Protein 8BIY (pdb70)

Nearest PDB structures (foldseek):
  8biy-assembly3_D  TM=1.008E+00  e=3.718E-26  Geobacillus thermodenitrificans
  8biy-assembly2_B  TM=9.878E-01  e=4.796E-23  Geobacillus thermodenitrificans
  8biy-assembly1_C  TM=9.659E-01  e=7.799E-22  Geobacillus thermodenitrificans
  8bgb-assembly6_FFF  TM=9.459E-01  e=2.291E-21  Geobacillus thermodenitrificans
  8bgb-assembly2_BBB  TM=9.039E-01  e=1.817E-19  Geobacillus thermodenitrificans

Secondary structure (P-SEA, 3-state):
caaaaaaaaaaaaaaaaaacaaaaaacccccccaaaaaaaaaaaaaaccccbbbbcccccccccccccccccccccccccccccbbbbbbccccccccccbbbbbbbcccccccbbbbbbbccc/ccaaaaaaaaaaaaaaaaaacaaaaaaaacccccaaaaaaaaaaaaacccccbbbbcccccccccccccccccccccccccccccbbbbbbbcccbbbbbbbbbcccccccbbbbbbccccccccc/caaaaaaaaaaaaaaaaacaaaaaaaacccccaaaaaaaaaaaaaacccccccccccccccccccccccccccccccccccccbbbbbbbbccccccccbbbbbbbcccccccbbbbbbbcccc/cccaaaaaaaaaaaaaaaaaacaaaaaaaacccccaaaaaaaaaaaaacccccbbbbcccccccccccccccccccccccccccccbbbbbbcccbbbbbbbbbbcccccccbbbbbbbbccccccc

Sequence (501 aa):
TLKEQIGMRALNVAEETVASTSSLVREAFRRDSNPSVRLQPFAERRIRQKTGAEYVVIGNRQGIAYYAHPLTERRIGKSSMIGGDNKEVLKGKSIISEAVGSLGPAIIRGKAPIFDENGSVIGIVSVGFLLESTLKEQIGMRALNVAETVASSTSSLVREAFRDSNPSSVRLQPFAEERRIRQKTGAEYVVIGNRQGIAYAHPLTERIGKSSMIGGDNKEVLKGKSIISEAVPAIRGKAPIFDENGSVIGIVSVGFLLLEEDIQRTLKEQIGMRALNVAETVASTSSLVREAFRDSNPSVRLQPFAERIRQKTGAEYVVIGNRQGIAYYYAHPLTERIGKSMMIGGDNKEVLKGKSIISEAVVGSLGPAIRGKAPIFDENGSVIGIVSVGFLLEDGSTLKEQIGMRRALLNNVAETVASTSLVREAFRRDDSNPSSVRRLQPFAERRIRQKTGAEEYVVIGNRQGIAYAHPLTERIGKSMIGGDNKEVLKGKSSIISEAGPAIRGKAPIFDENGSVIGIIVSVGFLLLEEDIQRT

B-factor: mean 34.36, std 11.3, range [18.11, 94.59]

Structure (mmCIF, N/CA/C/O backbone):
data_8BIY
#
_entry.id   8BIY
#
_cell.length_a   60.137
_cell.length_b   120.053
_cell.length_c   152.137
_cell.angle_alpha   90.000
_cell.angle_beta   90.000
_cell.angle_gamma   90.000
#
_symmetry.space_group_name_H-M   'C 2 2 21'
#
loop_
_entity.id
_entity.type
_entity.pdbx_description
1 polymer 'Histidine kinase'
2 non-polymer '3-CYCLOHEXYL-1-PROPYLSULFONIC ACID'
3 non-polymer GLYCEROL
4 non-polymer 'SULFATE ION'
5 water water
#
loop_
_atom_site.group_PDB
_atom_site.id
_atom_site.type_symbol
_atom_site.label_atom_id
_atom_site.label_alt_id
_atom_site.label_comp_id
_atom_site.label_asym_id
_atom_site.label_entity_id
_atom_site.label_seq_id
_atom_site.pdbx_PDB_ins_code
_atom_site.Cartn_x
_atom_site.Cartn_y
_atom_site.Cartn_z
_atom_site.occupancy
_atom_site.B_iso_or_equiv
_atom_site.auth_seq_id
_atom_site.auth_comp_id
_atom_site.auth_asym_id
_atom_site.auth_atom_id
_atom_site.pdbx_PDB_model_num
ATOM 1 N N . THR A 1 3 ? -6.42237 62.32528 20.63740 1.000 72.11223 33 THR A N 1
ATOM 2 C CA . THR A 1 3 ? -7.25192 61.23038 21.13290 1.000 72.03956 33 THR A CA 1
ATOM 3 C C . THR A 1 3 ? -6.39991 60.07508 21.66454 1.000 76.47125 33 THR A C 1
ATOM 4 O O . THR A 1 3 ? -5.31807 59.79797 21.13924 1.000 73.66908 33 THR A O 1
ATOM 8 N N . LEU A 1 4 ? -6.89504 59.41188 22.71678 1.000 69.45616 34 LEU A N 1
ATOM 9 C CA . LEU A 1 4 ? -6.13713 58.32828 23.33820 1.000 68.28149 34 LEU A CA 1
ATOM 10 C C . LEU A 1 4 ? -5.93994 57.16565 22.37391 1.000 65.20268 34 LEU A C 1
ATOM 11 O O . LEU A 1 4 ? -4.87923 56.53012 22.36743 1.000 63.38300 34 LEU A O 1
ATOM 13 N N . LYS A 1 5 ? -6.94766 56.87422 21.54758 1.000 59.60073 35 LYS A N 1
ATOM 14 C CA . LYS A 1 5 ? -6.79142 55.82541 20.54570 1.000 54.11739 35 LYS A CA 1
ATOM 15 C C . LYS A 1 5 ? -5.71767 56.19169 19.53046 1.000 58.29146 35 LYS A C 1
ATOM 16 O O . LYS A 1 5 ? -4.92594 55.33484 19.12203 1.000 52.92806 35 LYS A O 1
ATOM 18 N N . GLU A 1 6 ? -5.67559 57.46003 19.10719 1.000 55.84306 36 GLU A N 1
ATOM 19 C CA . GLU A 1 6 ? -4.66391 57.87495 18.14119 1.000 57.25509 36 GLU A CA 1
ATOM 20 C C . GLU A 1 6 ? -3.26407 57.78959 18.72933 1.000 51.18708 36 GLU A C 1
ATOM 21 O O . GLU A 1 6 ? -2.30723 57.50233 18.00028 1.000 39.65456 36 GLU A O 1
ATOM 27 N N . GLN A 1 7 ? -3.12647 58.04236 20.03438 1.000 47.50474 37 GLN A N 1
ATOM 28 C CA . GLN A 1 7 ? -1.81995 57.94696 20.67641 1.000 51.93295 37 GLN A CA 1
ATOM 29 C C . GLN A 1 7 ? -1.39702 56.49463 20.85378 1.000 51.24105 37 GLN A C 1
ATOM 30 O O . GLN A 1 7 ? -0.20787 56.17463 20.73109 1.000 41.96678 37 GLN A O 1
ATOM 36 N N . ILE A 1 8 ? -2.34926 55.59849 21.13998 1.000 49.31121 38 ILE A N 1
ATOM 37 C CA . ILE A 1 8 ? -2.01174 54.17768 21.20314 1.000 46.42377 38 ILE A CA 1
ATOM 38 C C . ILE A 1 8 ? -1.55350 53.69189 19.83555 1.000 41.83845 38 ILE A C 1
ATOM 39 O O . ILE A 1 8 ? -0.65443 52.84918 19.72819 1.000 38.08457 38 ILE A O 1
ATOM 44 N N . GLY A 1 9 ? -2.17577 54.20388 18.76883 1.000 37.38546 39 GLY A N 1
ATOM 45 C CA . GLY A 1 9 ? -1.73047 53.86623 17.42706 1.000 36.23167 39 GLY A CA 1
ATOM 46 C C . GLY A 1 9 ? -0.34081 54.39203 17.12202 1.000 40.73680 39 GLY A C 1
ATOM 47 O O . GLY A 1 9 ? 0.43922 53.74397 16.41590 1.000 31.61640 39 GLY A O 1
ATOM 48 N N . MET A 1 10 ? -0.01120 55.57941 17.64075 1.000 36.60924 40 MET A N 1
ATOM 49 C CA . MET A 1 10 ? 1.34915 56.08551 17.47584 1.000 40.36359 40 MET A CA 1
ATOM 50 C C . MET A 1 10 ? 2.33632 55.26213 18.28607 1.000 33.06360 40 MET A C 1
ATOM 51 O O . MET A 1 10 ? 3.47792 55.06020 17.85753 1.000 36.54207 40 MET A O 1
ATOM 56 N N . ARG A 1 11 ? 1.91297 54.78125 19.45380 1.000 32.29586 41 ARG A N 1
ATOM 57 C CA . ARG A 1 11 ? 2.73001 53.87487 20.25564 1.000 31.69738 41 ARG A CA 1
ATOM 58 C C . ARG A 1 11 ? 3.06094 52.61271 19.46313 1.000 34.32182 41 ARG A C 1
ATOM 59 O O . ARG A 1 11 ? 4.22428 52.19995 19.35577 1.000 27.96680 41 ARG A O 1
ATOM 67 N N . ALA A 1 12 ? 2.03763 51.99925 18.87715 1.000 30.69633 42 ALA A N 1
ATOM 68 C CA . ALA A 1 12 ? 2.24345 50.81877 18.04804 1.000 30.51669 42 ALA A CA 1
ATOM 69 C C . ALA A 1 12 ? 3.17644 51.11220 16.88113 1.000 31.01691 42 ALA A C 1
ATOM 70 O O . ALA A 1 12 ? 4.09482 50.33296 16.59220 1.000 28.67281 42 ALA A O 1
ATOM 72 N N . LEU A 1 13 ? 2.93521 52.21727 16.17190 1.000 26.00641 43 LEU A N 1
ATOM 73 C CA . LEU A 1 13 ? 3.75266 52.54148 15.01453 1.000 28.80354 43 LEU A CA 1
ATOM 74 C C . LEU A 1 13 ? 5.18361 52.86713 15.42693 1.000 28.00871 43 LEU A C 1
ATOM 75 O O . LEU A 1 13 ? 6.13131 52.43854 14.75909 1.000 27.57403 43 LEU A O 1
ATOM 80 N N . ASN A 1 14 ? 5.36700 53.61276 16.52661 1.000 26.75545 44 ASN A N 1
ATOM 81 C CA . ASN A 1 14 ? 6.73141 53.91495 16.97339 1.000 26.36272 44 ASN A CA 1
ATOM 82 C C . ASN A 1 14 ? 7.51490 52.65072 17.29498 1.000 26.77461 44 ASN A C 1
ATOM 83 O O . ASN A 1 14 ? 8.71763 52.57788 17.00302 1.000 27.24655 44 ASN A O 1
ATOM 88 N N . VAL A 1 15 ? 6.87334 51.66089 17.93126 1.000 23.94770 45 VAL A N 1
ATOM 89 C CA . VAL A 1 15 ? 7.58192 50.40608 18.19472 1.000 24.53547 45 VAL A CA 1
ATOM 90 C C . VAL A 1 15 ? 7.88791 49.69591 16.88164 1.000 25.07802 45 VAL A C 1
ATOM 91 O O . VAL A 1 15 ? 8.99817 49.19905 16.66876 1.000 24.12113 45 VAL A O 1
ATOM 95 N N . ALA A 1 16 ? 6.91944 49.64451 15.96794 1.000 23.58910 46 ALA A N 1
ATOM 96 C CA . ALA A 1 16 ? 7.16012 48.96302 14.69493 1.000 20.64389 46 ALA A CA 1
ATOM 97 C C . ALA A 1 16 ? 8.29033 49.62359 13.90567 1.000 24.04026 46 ALA A C 1
ATOM 98 O O . ALA A 1 16 ? 9.13327 48.93339 13.32096 1.000 25.80223 46 ALA A O 1
ATOM 100 N N A GLU A 1 17 ? 8.31038 50.95949 13.87286 0.436 24.50742 47 GLU A N 1
ATOM 101 N N B GLU A 1 17 ? 8.30379 50.95989 13.87084 0.564 24.46570 47 GLU A N 1
ATOM 102 C CA A GLU A 1 17 ? 9.36627 51.68975 13.17851 0.436 26.28120 47 GLU A CA 1
ATOM 103 C CA B GLU A 1 17 ? 9.35570 51.71235 13.19324 0.564 26.29968 47 GLU A CA 1
ATOM 104 C C A GLU A 1 17 ? 10.72626 51.43776 13.81943 0.436 25.96083 47 GLU A C 1
ATOM 105 C C B GLU A 1 17 ? 10.72044 51.45568 13.82319 0.564 25.94980 47 GLU A C 1
ATOM 106 O O A GLU A 1 17 ? 11.73606 51.31411 13.11750 0.436 26.88472 47 GLU A O 1
ATOM 107 O O B GLU A 1 17 ? 11.72726 51.34571 13.11486 0.564 26.80501 47 GLU A O 1
ATOM 118 N N . THR A 1 18 ? 10.77787 51.37893 15.15177 1.000 25.12132 48 THR A N 1
ATOM 119 C CA . THR A 1 18 ? 12.06394 51.16535 15.81156 1.000 22.05785 48 THR A CA 1
ATOM 120 C C . THR A 1 18 ? 12.58083 49.75085 15.55561 1.000 23.74889 48 THR A C 1
ATOM 121 O O . THR A 1 18 ? 13.75936 49.55833 15.22416 1.000 25.03546 48 THR A O 1
ATOM 125 N N . VAL A 1 19 ? 11.70280 48.75217 15.66429 1.000 22.58422 49 VAL A N 1
ATOM 126 C CA . VAL A 1 19 ? 12.06231 47.37766 15.30962 1.000 20.45288 49 VAL A CA 1
ATOM 127 C C . VAL A 1 19 ? 12.53868 47.30394 13.85744 1.000 22.62261 49 VAL A C 1
ATOM 128 O O . VAL A 1 19 ? 13.55982 46.67802 13.54713 1.000 23.58590 49 VAL A O 1
ATOM 132 N N . ALA A 1 20 ? 11.80733 47.94660 12.93971 1.000 22.39356 50 ALA A N 1
ATOM 133 C CA . ALA A 1 20 ? 12.13916 47.84476 11.52139 1.000 23.07218 50 ALA A CA 1
ATOM 134 C C . ALA A 1 20 ? 13.48129 48.48981 11.19464 1.000 25.17324 50 ALA A C 1
ATOM 135 O O . ALA A 1 20 ? 14.10536 48.12877 10.19073 1.000 28.41768 50 ALA A O 1
ATOM 137 N N . SER A 1 21 ? 13.94287 49.41824 12.03442 1.000 26.02056 51 SER A N 1
ATOM 138 C CA . SER A 1 21 ? 15.20718 50.12224 11.84290 1.000 25.25644 51 SER A CA 1
ATOM 139 C C . SER A 1 21 ? 16.40141 49.41938 12.47046 1.000 27.34532 51 SER A C 1
ATOM 140 O O . SER A 1 21 ? 17.53946 49.84121 12.22708 1.000 28.83056 51 SER A O 1
ATOM 143 N N . THR A 1 22 ? 16.19230 48.37507 13.26553 1.000 26.11667 52 THR A N 1
ATOM 144 C CA . THR A 1 22 ? 17.32777 47.71777 13.90359 1.000 24.29356 52 THR A CA 1
ATOM 145 C C . THR A 1 22 ? 18.13784 46.93777 12.88504 1.000 31.44937 52 THR A C 1
ATOM 146 O O . THR A 1 22 ? 17.59469 46.35371 11.94192 1.000 28.01651 52 THR A O 1
ATOM 150 N N A SER A 1 23 ? 19.46008 46.94461 13.07946 0.477 28.16985 53 SER A N 1
ATOM 151 N N B SER A 1 23 ? 19.45897 46.93824 13.07160 0.523 28.17487 53 SER A N 1
ATOM 152 C CA A SER A 1 23 ? 20.34002 46.18330 12.20179 0.477 28.81785 53 SER A CA 1
ATOM 153 C CA B SER A 1 23 ? 20.31895 46.18231 12.17016 0.523 28.76697 53 SER A CA 1
ATOM 154 C C A SER A 1 23 ? 19.98393 44.70394 12.20984 0.477 26.16170 53 SER A C 1
ATOM 155 C C B SER A 1 23 ? 19.99394 44.69274 12.20642 0.523 26.14512 53 SER A C 1
ATOM 156 O O A SER A 1 23 ? 19.99852 44.05240 11.16053 0.477 27.42347 53 SER A O 1
ATOM 157 O O B SER A 1 23 ? 20.02766 44.02354 11.16896 0.523 27.39394 53 SER A O 1
ATOM 162 N N . LEU A 1 24 ? 19.65894 44.15540 13.38396 1.000 25.69414 54 LEU A N 1
ATOM 163 C CA . LEU A 1 24 ? 19.34104 42.73078 13.47191 1.000 25.87235 54 LEU A CA 1
ATOM 164 C C . LEU A 1 24 ? 18.18737 42.38080 12.54261 1.000 26.03119 54 LEU A C 1
ATOM 165 O O . LEU A 1 24 ? 18.23123 41.38643 11.81438 1.000 25.06636 54 LEU A O 1
ATOM 170 N N . VAL A 1 25 ? 17.12919 43.18777 12.56587 1.000 26.00627 55 VAL A N 1
ATOM 171 C CA . VAL A 1 25 ? 15.94949 42.83396 11.77911 1.000 23.23496 55 VAL A CA 1
ATOM 172 C C . VAL A 1 25 ? 16.23145 42.94369 10.28776 1.000 25.31149 55 VAL A C 1
ATOM 173 O O . VAL A 1 25 ? 15.84997 42.06738 9.50606 1.000 27.16955 55 VAL A O 1
ATOM 177 N N . ARG A 1 26 ? 16.94415 43.98847 9.86909 1.000 23.48935 56 ARG A N 1
ATOM 178 C CA . ARG A 1 26 ? 17.29393 44.12068 8.45962 1.000 24.47615 56 ARG A CA 1
ATOM 179 C C . ARG A 1 26 ? 18.22340 42.99674 7.99828 1.000 26.50861 56 ARG A C 1
ATOM 180 O O . ARG A 1 26 ? 18.04966 42.44925 6.90348 1.000 33.85614 56 ARG A O 1
ATOM 188 N N . GLU A 1 27 ? 19.19850 42.62720 8.83073 1.000 26.18798 57 GLU A N 1
ATOM 189 C CA . GLU A 1 27 ? 20.16007 41.57741 8.47740 1.000 28.88966 57 GLU A CA 1
ATOM 190 C C . GLU A 1 27 ? 19.50669 40.20261 8.42102 1.000 30.96749 57 GLU A C 1
ATOM 191 O O . GLU A 1 27 ? 19.87472 39.36894 7.59031 1.000 28.72525 57 GLU A O 1
ATOM 197 N N . ALA A 1 28 ? 18.57667 39.92412 9.33935 1.000 26.98118 58 ALA A N 1
ATOM 198 C CA . ALA A 1 28 ? 18.02087 38.57704 9.44898 1.000 27.43241 58 ALA A CA 1
ATOM 199 C C . ALA A 1 28 ? 17.32656 38.12904 8.17288 1.000 28.94244 58 ALA A C 1
ATOM 200 O O . ALA A 1 28 ? 17.21604 36.92716 7.90230 1.000 27.82359 58 ALA A O 1
ATOM 202 N N . PHE A 1 29 ? 16.83492 39.06621 7.37032 1.000 29.50596 59 PHE A N 1
ATOM 203 C CA . PHE A 1 29 ? 16.14621 38.66505 6.15926 1.000 28.50431 59 PHE A CA 1
ATOM 204 C C . PHE A 1 29 ? 17.06822 38.00339 5.14077 1.000 30.04966 59 PHE A C 1
ATOM 205 O O . PHE A 1 29 ? 16.57969 37.37102 4.19695 1.000 31.44269 59 PHE A O 1
ATOM 213 N N A ARG A 1 30 ? 18.38223 38.11470 5.32337 0.511 30.22532 60 ARG A N 1
ATOM 214 N N B ARG A 1 30 ? 18.38151 38.11607 5.31925 0.489 30.23152 60 ARG A N 1
ATOM 215 C CA A ARG A 1 30 ? 19.35064 37.45245 4.46453 0.511 31.99315 60 ARG A CA 1
ATOM 216 C CA B ARG A 1 30 ? 19.34753 37.44822 4.46217 0.489 31.99277 60 ARG A CA 1
ATOM 217 C C A ARG A 1 30 ? 19.64424 36.02890 4.92070 0.511 29.40592 60 ARG A C 1
ATOM 218 C C B ARG A 1 30 ? 19.64694 36.02818 4.92306 0.489 29.40389 60 ARG A C 1
ATOM 219 O O A ARG A 1 30 ? 20.25991 35.26191 4.16993 0.511 31.26965 60 ARG A O 1
ATOM 220 O O B ARG A 1 30 ? 20.27062 35.26229 4.17772 0.489 31.26496 60 ARG A O 1
ATOM 235 N N . ASP A 1 31 ? 19.20152 35.66217 6.11987 1.000 27.84028 61 ASP A N 1
ATOM 236 C CA . ASP A 1 31 ? 19.48596 34.34999 6.67583 1.000 28.51964 61 ASP A CA 1
ATOM 237 C C . ASP A 1 31 ? 18.68033 33.26525 5.97279 1.000 28.93429 61 ASP A C 1
ATOM 238 O O . ASP A 1 31 ? 17.59609 33.51052 5.42292 1.000 32.28053 61 ASP A O 1
ATOM 243 N N . SER A 1 32 ? 19.21921 32.04178 6.02143 1.000 30.63099 62 SER A N 1
ATOM 244 C CA . SER A 1 32 ? 18.48830 30.87198 5.54046 1.000 32.22915 62 SER A CA 1
ATOM 245 C C . SER A 1 32 ? 17.17213 30.70221 6.27942 1.000 34.31829 62 SER A C 1
ATOM 246 O O . SER A 1 32 ? 16.13799 30.42041 5.66402 1.000 30.88198 62 SER A O 1
ATOM 249 N N . ASN A 1 33 ? 17.19154 30.85606 7.60390 1.000 29.47510 63 ASN A N 1
ATOM 250 C CA . ASN A 1 33 ? 15.96556 30.84987 8.40218 1.000 27.54011 63 ASN A CA 1
ATOM 251 C C . ASN A 1 33 ? 15.91049 32.12374 9.23133 1.000 26.53795 63 ASN A C 1
ATOM 252 O O . ASN A 1 33 ? 16.40546 32.16578 10.36689 1.000 25.25029 63 ASN A O 1
ATOM 257 N N . PRO A 1 34 ? 15.30505 33.18078 8.69828 1.000 25.70106 64 PRO A N 1
ATOM 258 C CA . PRO A 1 34 ? 15.22181 34.44152 9.45611 1.000 23.36454 64 PRO A CA 1
ATOM 259 C C . PRO A 1 3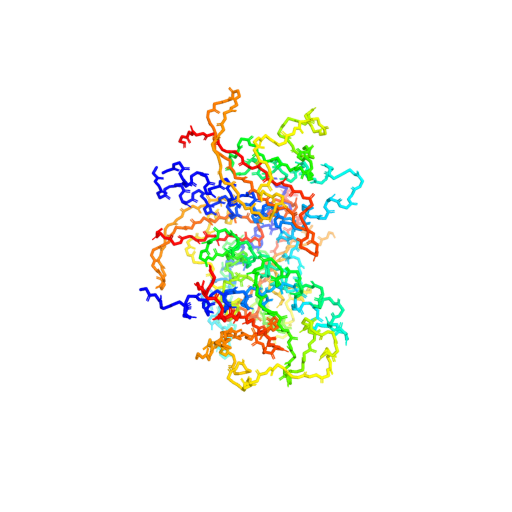4 ? 14.56979 34.33251 10.81729 1.000 23.13341 64 PRO A C 1
ATOM 260 O O . PRO A 1 34 ? 14.89675 35.14007 11.68350 1.000 24.78400 64 PRO A O 1
ATOM 264 N N . SER A 1 35 ? 13.66878 33.36839 11.03951 1.000 24.28764 65 SER A N 1
ATOM 265 C CA . SER A 1 35 ? 13.00863 33.27399 12.34046 1.000 22.48250 65 SER A CA 1
ATOM 266 C C . SER A 1 35 ? 13.97862 33.05637 13.48685 1.000 23.50366 65 SER A C 1
ATOM 267 O O . SER A 1 35 ? 13.69202 33.46480 14.61495 1.000 25.81333 65 SER A O 1
ATOM 270 N N . VAL A 1 36 ? 15.09784 32.37243 13.23842 1.000 24.60644 66 VAL A N 1
ATOM 271 C CA . VAL A 1 36 ? 16.01545 32.04533 14.33212 1.000 23.03318 66 VAL A CA 1
ATOM 272 C C . VAL A 1 36 ? 16.45698 33.31342 15.06018 1.000 23.68716 66 VAL A C 1
ATOM 273 O O . VAL A 1 36 ? 16.48767 33.36433 16.29736 1.000 27.37834 66 VAL A O 1
ATOM 277 N N . ARG A 1 37 ? 16.80289 34.36053 14.30471 1.000 24.11097 67 ARG A N 1
ATOM 278 C CA . ARG A 1 37 ? 17.14760 35.64097 14.91019 1.000 24.96678 67 ARG A CA 1
ATOM 279 C C . ARG A 1 37 ? 15.94437 36.54626 15.15392 1.000 23.76535 67 ARG A C 1
ATOM 280 O O . ARG A 1 37 ? 15.93096 37.28728 16.14312 1.000 26.54008 67 ARG A O 1
ATOM 288 N N . LEU A 1 38 ? 14.92626 36.49968 14.29413 1.000 24.51914 68 LEU A N 1
ATOM 289 C CA . LEU A 1 38 ? 13.81491 37.44158 14.43676 1.000 21.89162 68 LEU A CA 1
ATOM 290 C C . LEU A 1 38 ? 12.91130 37.10618 15.62015 1.000 24.27943 68 LEU A C 1
ATOM 291 O O . LEU A 1 38 ? 12.43452 38.01386 16.31119 1.000 23.58791 68 LEU A O 1
ATOM 296 N N . GLN A 1 39 ? 12.61491 35.82657 15.84187 1.000 21.76519 69 GLN A N 1
ATOM 297 C CA . GLN A 1 39 ? 11.62182 35.48576 16.85604 1.000 23.14491 69 GLN A CA 1
ATOM 298 C C . GLN A 1 39 ? 12.06188 35.89938 18.25742 1.000 22.11748 69 GLN A C 1
ATOM 299 O O . GLN A 1 39 ? 11.26863 36.54621 18.95782 1.000 23.62012 69 GLN A O 1
ATOM 305 N N . PRO A 1 40 ? 13.28497 35.61490 18.71952 1.000 20.61473 70 PRO A N 1
ATOM 306 C CA . PRO A 1 40 ? 13.64647 36.05287 20.08204 1.000 23.97029 70 PRO A CA 1
ATOM 307 C C . PRO A 1 40 ? 13.63205 37.56382 20.23826 1.000 21.45970 70 PRO A C 1
ATOM 308 O O . PRO A 1 40 ? 13.27202 38.06315 21.30738 1.000 23.84064 70 PRO A O 1
ATOM 312 N N . PHE A 1 41 ? 14.05434 38.30765 19.20652 1.000 20.91078 71 PHE A N 1
ATOM 313 C CA . PHE A 1 41 ? 14.03625 39.76324 19.30046 1.000 24.11880 71 PHE A CA 1
ATOM 314 C C . PHE A 1 41 ? 12.61034 40.28079 19.35409 1.000 24.22102 71 PHE A C 1
ATOM 315 O O . PHE A 1 41 ? 12.26019 41.07906 20.22880 1.000 23.11575 71 PHE A O 1
ATOM 323 N N . ALA A 1 42 ? 11.77160 39.82247 18.43112 1.000 23.25539 72 ALA A N 1
ATOM 324 C CA . ALA A 1 42 ? 10.38086 40.23931 18.46335 1.000 20.58633 72 ALA A CA 1
ATOM 325 C C . ALA A 1 42 ? 9.74383 39.92915 19.80896 1.000 20.07567 72 ALA A C 1
ATOM 326 O O . ALA A 1 42 ? 9.00202 40.75459 20.34871 1.000 21.67996 72 ALA A O 1
ATOM 328 N N . GLU A 1 43 ? 10.01235 38.74126 20.36222 1.000 21.24045 73 GLU A N 1
ATOM 329 C CA . GLU A 1 43 ? 9.38114 38.39335 21.63460 1.000 24.73478 73 GLU A CA 1
ATOM 330 C C . GLU A 1 43 ? 9.88060 39.28844 22.75203 1.000 23.42622 73 GLU A C 1
ATOM 331 O O . GLU A 1 43 ? 9.10272 39.72177 23.60285 1.000 24.20466 73 GLU A O 1
ATOM 337 N N A ARG A 1 44 ? 11.18063 39.58820 22.77077 0.633 21.20387 74 ARG A N 1
ATOM 338 N N B ARG A 1 44 ? 11.18412 39.57972 22.75612 0.367 21.30509 74 ARG A N 1
ATOM 339 C CA A ARG A 1 44 ? 11.69009 40.45744 23.82244 0.633 24.48594 74 ARG A CA 1
ATOM 340 C CA B ARG A 1 44 ? 11.75289 40.46029 23.76890 0.367 24.54235 74 ARG A CA 1
ATOM 341 C C A ARG A 1 44 ? 11.05042 41.83597 23.75388 0.633 23.36609 74 ARG A C 1
ATOM 342 C C B ARG A 1 44 ? 11.08071 41.82559 23.74243 0.367 23.36670 74 ARG A C 1
ATOM 343 O O A ARG A 1 44 ? 10.64892 42.39433 24.78904 0.633 25.27381 74 ARG A O 1
ATOM 344 O O B ARG A 1 44 ? 10.69164 42.36380 24.78982 0.367 25.28185 74 ARG A O 1
ATOM 359 N N . ILE A 1 45 ? 10.91524 42.39140 22.54270 1.000 22.21691 75 ILE A N 1
ATOM 360 C CA . ILE A 1 45 ? 10.28502 43.69508 22.40303 1.000 20.56864 75 ILE A CA 1
ATOM 361 C C . ILE A 1 45 ? 8.81345 43.62362 22.78756 1.000 21.34214 75 ILE A C 1
ATOM 362 O O . ILE A 1 45 ? 8.28276 44.53705 23.42946 1.000 23.89617 75 ILE A O 1
ATOM 367 N N . ARG A 1 46 ? 8.12333 42.56111 22.36659 1.000 22.77311 76 ARG A N 1
ATOM 368 C CA . ARG A 1 46 ? 6.72516 42.39669 22.75463 1.000 21.90984 76 ARG A CA 1
ATOM 369 C C . ARG A 1 46 ? 6.57450 42.40330 24.26958 1.000 25.08978 76 ARG A C 1
ATOM 370 O O . ARG A 1 46 ? 5.71243 43.10351 24.80935 1.000 25.68507 76 ARG A O 1
ATOM 378 N N . GLN A 1 47 ? 7.40696 41.62451 24.96713 1.000 23.95681 77 GLN A N 1
ATOM 379 C CA . GLN A 1 47 ? 7.33874 41.56697 26.42582 1.000 24.35209 77 GLN A CA 1
ATOM 380 C C . GLN A 1 47 ? 7.62025 42.92905 27.04117 1.000 27.71830 77 GLN A C 1
ATOM 381 O O . GLN A 1 47 ? 6.87924 43.38952 27.92043 1.000 31.60522 77 GLN A O 1
ATOM 387 N N . LYS A 1 48 ? 8.69611 43.59001 26.60016 1.000 28.39076 78 LYS A N 1
ATOM 388 C CA . LYS A 1 48 ? 9.09914 44.83327 27.24971 1.000 31.00677 78 LYS A CA 1
ATOM 389 C C . LYS A 1 48 ? 8.08995 45.95205 27.03099 1.000 31.83086 78 LYS A C 1
ATOM 390 O O . LYS A 1 48 ? 7.90496 46.79174 27.92208 1.000 32.82173 78 LYS A O 1
ATOM 396 N N . THR A 1 49 ? 7.42218 45.98512 25.87410 1.000 25.98914 79 THR A N 1
ATOM 397 C CA . THR A 1 49 ? 6.54459 47.10074 25.54431 1.000 23.55874 79 THR A CA 1
ATOM 398 C C . THR A 1 49 ? 5.09446 46.88309 25.96249 1.000 24.84849 79 THR A C 1
ATOM 399 O O . THR A 1 49 ? 4.32458 47.83850 25.92336 1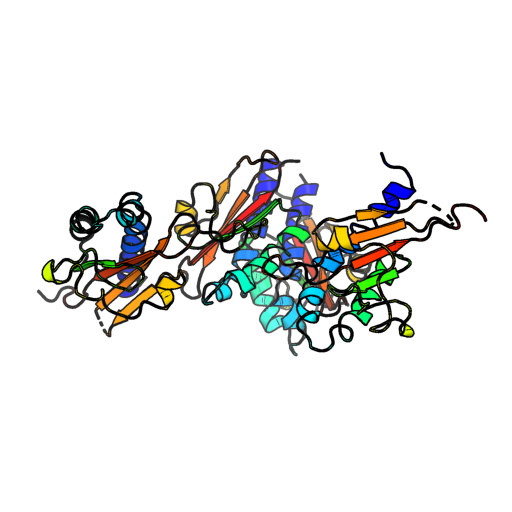.000 26.57206 79 THR A O 1
ATOM 403 N N . GLY A 1 50 ? 4.71160 45.65910 26.31970 1.000 24.60583 80 GLY A N 1
ATOM 404 C CA . GLY A 1 50 ? 3.32016 45.37780 26.63454 1.000 24.39521 80 GLY A CA 1
ATOM 405 C C . GLY A 1 50 ? 2.44843 45.10025 25.43444 1.000 27.03438 80 GLY A C 1
ATOM 406 O O . GLY A 1 50 ? 1.21951 45.05020 25.57240 1.000 28.00985 80 GLY A O 1
ATOM 407 N N . ALA A 1 51 ? 3.03423 44.96106 24.25712 1.000 23.09441 81 ALA A N 1
ATOM 408 C CA . ALA A 1 51 ? 2.23976 44.70649 23.05205 1.000 23.74802 81 ALA A CA 1
ATOM 409 C C . ALA A 1 51 ? 1.58964 43.32425 23.09669 1.000 24.33226 81 ALA A C 1
ATOM 410 O O . ALA A 1 51 ? 2.10288 42.38563 23.71328 1.000 24.64735 81 ALA A O 1
ATOM 412 N N . GLU A 1 52 ? 0.43613 43.20270 22.41541 1.000 25.21726 82 GLU A N 1
ATOM 413 C CA . GLU A 1 52 ? -0.12608 41.87700 22.17400 1.000 25.63658 82 GLU A CA 1
ATOM 414 C C . GLU A 1 52 ? 0.74890 41.07154 21.21946 1.000 21.20707 82 GLU A C 1
ATOM 415 O O . GLU A 1 52 ? 0.92856 39.85697 21.39956 1.000 23.96682 82 GLU A O 1
ATOM 421 N N . TYR A 1 53 ? 1.31703 41.72645 20.20669 1.000 21.67342 83 TYR A N 1
ATOM 422 C CA . TYR A 1 53 ? 2.09791 41.02107 19.20663 1.000 25.09846 83 TYR A CA 1
ATOM 423 C C . TYR A 1 53 ? 3.07570 41.98230 18.54361 1.000 22.24063 83 TYR A C 1
ATOM 424 O O . TYR A 1 53 ? 2.75745 43.15855 18.33623 1.000 23.18439 83 TYR A O 1
ATOM 433 N N . VAL A 1 54 ? 4.25683 41.45717 18.22105 1.000 22.20733 84 VAL A N 1
ATOM 434 C CA . VAL A 1 54 ? 5.23312 42.07901 17.31924 1.000 21.76484 84 VAL A CA 1
ATOM 435 C C . VAL A 1 54 ? 5.45836 41.06636 16.21002 1.000 23.59644 84 VAL A C 1
ATOM 436 O O . VAL A 1 54 ? 6.22053 40.10954 16.38450 1.000 26.35710 84 VAL A O 1
ATOM 440 N N . VAL A 1 55 ? 4.75808 41.22261 15.08253 1.000 20.85367 85 VAL A N 1
ATOM 441 C CA . VAL A 1 55 ? 4.84973 40.26770 13.99031 1.000 20.33143 85 VAL A CA 1
ATOM 442 C C . VAL A 1 55 ? 5.77947 40.84248 12.93826 1.000 20.86341 85 VAL A C 1
ATOM 443 O O . VAL A 1 55 ? 5.69145 42.02618 12.58153 1.000 22.37963 85 VAL A O 1
ATOM 447 N N . ILE A 1 56 ? 6.70712 40.02178 12.47999 1.000 21.79463 86 ILE A N 1
ATOM 448 C CA . ILE A 1 56 ? 7.64438 40.42365 11.44032 1.000 20.35725 86 ILE A CA 1
ATOM 449 C C . ILE A 1 56 ? 7.47838 39.45543 10.29192 1.000 22.40989 86 ILE A C 1
ATOM 450 O O . ILE A 1 56 ? 7.54893 38.24214 10.49608 1.000 23.86506 86 ILE A O 1
ATOM 455 N N . GLY A 1 57 ? 7.24136 39.99390 9.08014 1.000 23.79076 87 GLY A N 1
ATOM 456 C CA . GLY A 1 57 ? 6.89987 39.16686 7.94120 1.000 23.96688 87 GLY A CA 1
ATOM 457 C C . GLY A 1 57 ? 7.65972 39.57075 6.69166 1.000 23.05325 87 GLY A C 1
ATOM 458 O O . GLY A 1 57 ? 8.26516 40.63170 6.62523 1.000 22.62098 87 GLY A O 1
ATOM 459 N N . ASN A 1 58 ? 7.59775 38.69527 5.69421 1.000 22.65748 88 ASN A N 1
ATOM 460 C CA . ASN A 1 58 ? 8.26087 38.95213 4.42477 1.000 23.13692 88 ASN A CA 1
ATOM 461 C C . ASN A 1 58 ? 7.35478 39.76801 3.50280 1.000 20.69796 88 ASN A C 1
ATOM 462 O O . ASN A 1 58 ? 6.28777 40.23869 3.90006 1.000 23.09609 88 ASN A O 1
ATOM 467 N N . ARG A 1 59 ? 7.80198 39.96532 2.25221 1.000 24.37444 89 ARG A N 1
ATOM 468 C CA . ARG A 1 59 ? 7.06117 40.80400 1.31445 1.000 22.61292 89 ARG A CA 1
ATOM 469 C C . ARG A 1 59 ? 5.69209 40.23304 0.99859 1.000 25.49065 89 ARG A C 1
ATOM 470 O O . ARG A 1 59 ? 4.76856 40.99083 0.68003 1.000 28.10272 89 ARG A O 1
ATOM 478 N N . GLN A 1 60 ? 5.54707 38.91117 1.05421 1.000 25.68394 90 GLN A N 1
ATOM 479 C CA . GLN A 1 60 ? 4.25168 38.27984 0.84993 1.000 26.81098 90 GLN A CA 1
ATOM 480 C C . GLN A 1 60 ? 3.44406 38.21994 2.14089 1.000 26.34123 90 GLN A C 1
ATOM 481 O O . GLN A 1 60 ? 2.30038 37.75340 2.12762 1.000 30.95081 90 GLN A O 1
ATOM 487 N N . GLY A 1 61 ? 3.99376 38.72870 3.24213 1.000 25.82204 91 GLY A N 1
ATOM 488 C CA . GLY A 1 61 ? 3.27201 38.78604 4.48730 1.000 25.68813 91 GLY A CA 1
ATOM 489 C C . GLY A 1 61 ? 3.39877 37.55388 5.36252 1.000 27.12634 91 GLY A C 1
ATOM 490 O O . GLY A 1 61 ? 2.75025 37.50329 6.41302 1.000 30.23722 91 GLY A O 1
ATOM 491 N N . ILE A 1 62 ? 4.18244 36.55553 4.95402 1.000 26.13331 92 ILE A N 1
ATOM 492 C CA . ILE A 1 62 ? 4.36886 35.36422 5.77520 1.000 26.27997 92 ILE A CA 1
ATOM 493 C C . ILE A 1 62 ? 5.06532 35.77787 7.06359 1.000 27.17938 92 ILE A C 1
ATOM 494 O O . ILE A 1 62 ? 6.11417 36.42882 7.02914 1.000 23.90740 92 ILE A O 1
ATOM 499 N N . ALA A 1 63 ? 4.52719 35.35848 8.20198 1.000 23.61079 93 ALA A N 1
ATOM 500 C CA . ALA A 1 63 ? 5.12646 35.71789 9.48735 1.000 20.76863 93 ALA A CA 1
ATOM 501 C C . ALA A 1 63 ? 6.40770 34.92923 9.75690 1.000 24.56297 93 ALA A C 1
ATOM 502 O O . ALA A 1 63 ? 6.39154 33.69557 9.75449 1.000 24.62862 93 ALA A O 1
ATOM 504 N N A TYR A 1 64 ? 7.50545 35.64406 10.00089 0.512 21.63121 94 TYR A N 1
ATOM 505 N N B TYR A 1 64 ? 7.52707 35.64520 9.95406 0.488 21.64553 94 TYR A N 1
ATOM 506 C CA A TYR A 1 64 ? 8.74987 35.05118 10.46117 0.512 22.48492 94 TYR A CA 1
ATOM 507 C CA B TYR A 1 64 ? 8.76529 35.06580 10.47232 0.488 22.49963 94 TYR A CA 1
ATOM 508 C C A TYR A 1 64 ? 8.91371 35.15319 11.97498 0.512 21.21002 94 TYR A C 1
ATOM 509 C C B TYR A 1 64 ? 8.80862 35.05198 11.99304 0.488 21.43074 94 TYR A C 1
ATOM 510 O O A TYR A 1 64 ? 9.76809 34.46581 12.53708 0.512 22.01472 94 TYR A O 1
ATOM 511 O O B TYR A 1 64 ? 9.51337 34.22184 12.57863 0.488 22.57098 94 TYR A O 1
ATOM 528 N N . ALA A 1 65 ? 8.10889 35.98321 12.63279 1.000 20.86270 95 ALA A N 1
ATOM 529 C CA . ALA A 1 65 ? 8.08074 36.09121 14.08747 1.000 21.24442 95 ALA A CA 1
ATOM 530 C C . ALA A 1 65 ? 6.63617 36.36883 14.46232 1.000 20.52349 95 ALA A C 1
ATOM 531 O O . ALA A 1 65 ? 5.94186 37.09238 13.74209 1.000 22.68858 95 ALA A O 1
ATOM 533 N N . HIS A 1 66 ? 6.18485 35.77126 15.56845 1.000 20.66976 96 HIS A N 1
ATOM 534 C CA . HIS A 1 66 ? 4.78149 35.76003 15.96321 1.000 19.89426 96 HIS A CA 1
ATOM 535 C C . HIS A 1 66 ? 4.73837 35.36610 17.43155 1.000 19.29855 96 HIS A C 1
ATOM 536 O O . HIS A 1 66 ? 5.55827 34.55411 17.85354 1.000 22.10577 96 HIS A O 1
ATOM 543 N N . PRO A 1 67 ? 3.79010 35.88036 18.21918 1.000 21.81363 97 PRO A N 1
ATOM 544 C CA . PRO A 1 67 ? 3.77627 35.50831 19.64175 1.000 22.78897 97 PRO A CA 1
ATOM 545 C C . PRO A 1 67 ? 3.46174 34.04267 19.88576 1.000 25.22320 97 PRO A C 1
ATOM 546 O O . PRO A 1 67 ? 3.78521 33.53058 20.97042 1.000 25.12733 97 PRO A O 1
ATOM 550 N N . LEU A 1 68 ? 2.85190 33.34043 18.92118 1.000 22.19820 98 LEU A N 1
ATOM 551 C CA . LEU A 1 68 ? 2.64559 31.90161 19.01547 1.000 24.00990 98 LEU A CA 1
ATOM 552 C C . LEU A 1 68 ? 3.62947 31.27608 18.04450 1.000 28.50633 98 LEU A C 1
ATOM 553 O O . LEU A 1 68 ? 3.49037 31.45573 16.83393 1.000 26.60776 98 LEU A O 1
ATOM 558 N N . THR A 1 69 ? 4.62782 30.55643 18.55981 1.000 26.32648 99 THR A N 1
ATOM 559 C CA . THR A 1 69 ? 5.68340 30.08807 17.66060 1.000 28.42472 99 THR A CA 1
ATOM 560 C C . THR A 1 69 ? 5.15046 29.08618 16.63757 1.000 29.59939 99 THR A C 1
ATOM 561 O O . THR A 1 69 ? 5.66271 29.01112 15.51252 1.000 31.33334 99 THR A O 1
ATOM 565 N N . GLU A 1 70 ? 4.10018 28.34028 16.98179 1.000 29.28004 100 GLU A N 1
ATOM 566 C CA . GLU A 1 70 ? 3.48584 27.43784 16.01720 1.000 31.06193 100 GLU A CA 1
ATOM 567 C C . GLU A 1 70 ? 2.80908 28.15632 14.85048 1.000 33.54348 100 GLU A C 1
ATOM 568 O O . GLU A 1 70 ? 2.40839 27.48900 13.89357 1.000 33.88674 100 GLU A O 1
ATOM 574 N N A ARG A 1 71 ? 2.65861 29.48020 14.91003 0.509 27.81158 101 ARG A N 1
ATOM 575 N N B ARG A 1 71 ? 2.64617 29.47840 14.90976 0.491 27.82330 101 ARG A N 1
ATOM 576 C CA A ARG A 1 71 ? 2.05868 30.24410 13.82174 0.509 27.24049 101 ARG A CA 1
ATOM 577 C CA B ARG A 1 71 ? 2.04737 30.21966 13.80553 0.491 27.24894 101 ARG A CA 1
ATOM 578 C C A ARG A 1 71 ? 3.10053 30.78424 12.85359 0.509 30.06950 101 ARG A C 1
ATOM 579 C C B ARG A 1 71 ? 3.09619 30.79763 12.86079 0.491 30.07480 101 ARG A C 1
ATOM 580 O O A ARG A 1 71 ? 2.73590 31.32470 11.80260 0.509 29.32037 101 ARG A O 1
ATOM 581 O O B ARG A 1 71 ? 2.73259 31.37105 11.82723 0.491 29.28545 101 ARG A O 1
ATOM 596 N N . ILE A 1 72 ? 4.38173 30.68763 13.19636 1.000 28.89791 102 ILE A N 1
ATOM 597 C CA . ILE A 1 72 ? 5.41819 31.13379 12.27231 1.000 27.64612 102 ILE A CA 1
ATOM 598 C C . ILE A 1 72 ? 5.28222 30.33334 10.98262 1.000 37.30219 102 ILE A C 1
ATOM 599 O O . ILE A 1 72 ? 5.09986 29.11165 11.01166 1.000 31.26442 102 ILE A O 1
ATOM 604 N N . GLY A 1 73 ? 5.25698 31.02947 9.84867 1.000 34.26509 103 GLY A N 1
ATOM 605 C CA . GLY A 1 73 ? 5.10199 30.39040 8.54116 1.000 35.99921 103 GLY A CA 1
ATOM 606 C C . GLY A 1 73 ? 3.67222 30.13334 8.10413 1.000 37.06432 103 GLY A C 1
ATOM 607 O O . GLY A 1 73 ? 3.34802 30.22563 6.91604 1.000 36.50876 103 GLY A O 1
ATOM 608 N N . LYS A 1 74 ? 2.80876 29.79509 9.04829 1.000 32.09101 104 LYS A N 1
ATOM 609 C CA . LYS A 1 74 ? 1.41108 29.55959 8.73104 1.000 33.45087 104 LYS A CA 1
ATOM 610 C C . LYS A 1 74 ? 0.62681 30.85319 8.69397 1.000 36.65166 104 LYS A C 1
ATOM 611 O O . LYS A 1 74 ? -0.27046 31.01977 7.86099 1.000 39.85197 104 LYS A O 1
ATOM 617 N N A SER A 1 75 ? 0.93039 31.78152 9.58017 0.505 27.66857 105 SER A N 1
ATOM 618 N N B SER A 1 75 ? 0.94360 31.77378 9.60350 0.495 27.65576 105 SER A N 1
ATOM 619 C CA A SER A 1 75 ? 0.11271 32.96998 9.64251 0.505 23.81400 105 SER A CA 1
ATOM 620 C CA B SER A 1 75 ? 0.22087 33.02765 9.72738 0.495 23.67107 105 SER A CA 1
ATOM 621 C C A SER A 1 75 ? 0.67583 34.07120 8.76023 0.505 25.04098 105 SER A C 1
ATOM 622 C C B SER A 1 75 ? 0.69741 34.03832 8.69089 0.495 24.99356 105 SER A C 1
ATOM 623 O O A SER A 1 75 ? 1.88655 34.17926 8.54565 0.505 27.92869 105 SER A O 1
ATOM 624 O O B SER A 1 75 ? 1.87789 34.08195 8.33342 0.495 27.57512 105 SER A O 1
ATOM 629 N N . MET A 1 76 ? -0.23720 34.86097 8.21810 1.000 27.92248 106 MET A N 1
ATOM 630 C CA . MET A 1 76 ? 0.07757 36.00461 7.38334 1.000 29.49362 106 MET A CA 1
ATOM 631 C C . MET A 1 76 ? -0.21834 37.26521 8.17586 1.000 27.86983 106 MET A C 1
ATOM 632 O O . MET A 1 76 ? -1.08869 37.27213 9.05351 1.000 28.02075 106 MET A O 1
ATOM 637 N N . ILE A 1 77 ? 0.52941 38.32982 7.89129 1.000 24.85995 107 ILE A N 1
ATOM 638 C CA . ILE A 1 77 ? 0.21740 39.61022 8.52214 1.000 26.01854 107 ILE A CA 1
ATOM 639 C C . ILE A 1 77 ? -1.15326 40.07621 8.05842 1.000 27.94173 107 ILE A C 1
ATOM 640 O O . ILE A 1 77 ? -1.38222 40.31865 6.86403 1.000 27.80672 107 ILE A O 1
ATOM 645 N N . GLY A 1 78 ? -2.07345 40.20561 9.00869 1.000 27.96199 108 GLY A N 1
ATOM 646 C CA . GLY A 1 78 ? -3.44230 40.54779 8.67005 1.000 29.72693 108 GLY A CA 1
ATOM 647 C C . GLY A 1 78 ? -3.59952 42.01150 8.31339 1.000 33.64257 108 GLY A C 1
ATOM 648 O O . GLY A 1 78 ? -2.81351 42.86842 8.71615 1.000 31.8694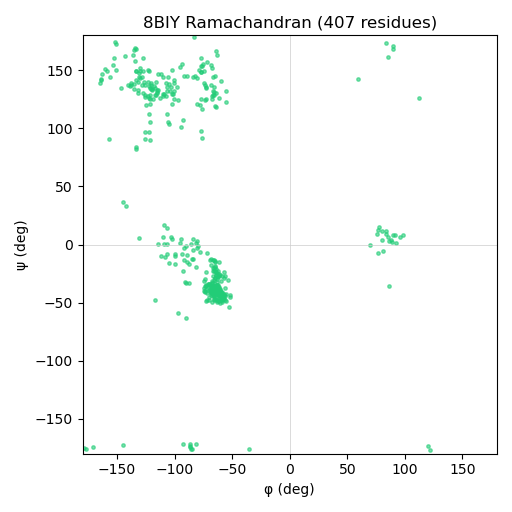6 108 GLY A O 1
ATOM 649 N N . GLY A 1 79 ? -4.63432 42.28974 7.52607 1.000 31.45541 109 GLY A N 1
ATOM 650 C CA . GLY A 1 79 ? -4.91195 43.63215 7.05714 1.000 34.12554 109 GLY A CA 1
ATOM 651 C C . GLY A 1 79 ? -4.12882 43.98216 5.80355 1.000 34.71330 109 GLY A C 1
ATOM 652 O O . GLY A 1 79 ? -3.12387 43.35759 5.45542 1.000 36.38316 109 GLY A O 1
ATOM 653 N N . ASP A 1 80 ? -4.60750 45.01898 5.11620 1.000 32.45625 110 ASP A N 1
ATOM 654 C CA . ASP A 1 80 ? -3.96629 45.49640 3.89323 1.000 34.20043 110 ASP A CA 1
ATOM 655 C C . ASP A 1 80 ? -2.49055 45.82572 4.11851 1.000 30.72966 110 ASP A C 1
ATOM 656 O O . ASP A 1 80 ? -2.14886 46.65937 4.96519 1.000 36.27471 110 ASP A O 1
ATOM 661 N N . ASN A 1 81 ? -1.61793 45.17629 3.34912 1.000 29.95220 111 ASN A N 1
ATOM 662 C CA . ASN A 1 81 ? -0.18276 45.46504 3.36819 1.000 29.75838 111 ASN A CA 1
ATOM 663 C C . ASN A 1 81 ? 0.31204 46.21287 2.13911 1.000 30.51259 111 ASN A C 1
ATOM 664 O O . ASN A 1 81 ? 1.51138 46.47973 2.04440 1.000 29.41432 111 ASN A O 1
ATOM 669 N N . LYS A 1 82 ? -0.56851 46.53606 1.18528 1.000 32.37034 112 LYS A N 1
ATOM 670 C CA . LYS A 1 82 ? -0.10962 47.10841 -0.07669 1.000 35.80410 112 LYS A CA 1
ATOM 671 C C . LYS A 1 82 ? 0.59682 48.44780 0.12189 1.000 28.70344 112 LYS A C 1
ATOM 672 O O . LYS A 1 82 ? 1.57046 48.74749 -0.57953 1.000 35.22128 112 LYS A O 1
ATOM 678 N N . GLU A 1 83 ? 0.12833 49.26631 1.06696 1.000 33.46808 113 GLU A N 1
ATOM 679 C CA . GLU A 1 83 ? 0.78490 50.55185 1.29074 1.000 39.08384 113 GLU A CA 1
ATOM 680 C C . GLU A 1 83 ? 2.14777 50.37710 1.94654 1.000 34.20162 113 GLU A C 1
ATOM 681 O O . GLU A 1 83 ? 3.07419 51.14424 1.66221 1.000 30.72411 113 GLU A O 1
ATOM 687 N N . VAL A 1 84 ? 2.29977 49.37340 2.81190 1.000 32.16462 114 VAL A N 1
ATOM 688 C CA . VAL A 1 84 ? 3.60155 49.16323 3.43519 1.000 33.15786 114 VAL A CA 1
ATOM 689 C C . VAL A 1 84 ? 4.63141 48.75140 2.39028 1.000 31.95504 114 VAL A C 1
ATOM 690 O O . VAL A 1 84 ? 5.78828 49.18639 2.43357 1.000 30.77930 114 VAL A O 1
ATOM 694 N N . LEU A 1 85 ? 4.22921 47.93889 1.40723 1.000 28.09830 115 LEU A N 1
ATOM 695 C CA . LEU A 1 85 ? 5.17253 47.53341 0.37245 1.000 33.14593 115 LEU A CA 1
ATOM 696 C C . LEU A 1 85 ? 5.55957 48.70060 -0.52722 1.000 30.53406 115 LEU A C 1
ATOM 697 O O . LEU A 1 85 ? 6.56831 48.61941 -1.23922 1.000 35.06617 115 LEU A O 1
ATOM 702 N N . LYS A 1 86 ? 4.77164 49.77083 -0.50795 1.000 34.74545 116 LYS A N 1
ATOM 703 C CA . LYS A 1 86 ? 5.10755 51.02864 -1.15675 1.000 36.45036 116 LYS A CA 1
ATOM 704 C C . LYS A 1 86 ? 5.99130 51.90627 -0.27997 1.000 39.44079 116 LYS A C 1
ATOM 705 O O . LYS A 1 86 ? 6.30351 53.03705 -0.67259 1.000 42.94636 116 LYS A O 1
ATOM 711 N N . GLY A 1 87 ? 6.41469 51.40824 0.88331 1.000 31.30705 117 GLY A N 1
ATOM 712 C CA . GLY A 1 87 ? 7.29075 52.15292 1.76467 1.000 33.12774 117 GLY A CA 1
ATOM 713 C C . GLY A 1 87 ? 6.59644 53.02828 2.77986 1.000 34.93296 117 GLY A C 1
ATOM 714 O O . GLY A 1 87 ? 7.27355 53.78810 3.48417 1.000 35.91783 117 GLY A O 1
ATOM 715 N N . LYS A 1 88 ? 5.27916 52.93550 2.90088 1.000 31.34745 118 LYS A N 1
ATOM 716 C CA . LYS A 1 88 ? 4.51506 53.76072 3.82401 1.000 32.65936 118 LYS A CA 1
ATOM 717 C C . LYS A 1 88 ? 4.27186 53.02588 5.13821 1.000 31.67596 118 LYS A C 1
ATOM 718 O O . LYS A 1 88 ? 4.23210 51.79310 5.18185 1.000 34.75867 118 LYS A O 1
ATOM 724 N N . SER A 1 89 ? 4.10843 53.80037 6.20945 1.000 32.53406 119 SER A N 1
ATOM 725 C CA . SER A 1 89 ? 3.72848 53.29123 7.52175 1.000 32.16752 119 SER A CA 1
ATOM 726 C C . SER A 1 89 ? 2.23581 53.53124 7.72717 1.000 37.29748 119 SER A C 1
ATOM 727 O O . SER A 1 89 ? 1.72123 54.59202 7.35831 1.000 40.57383 119 SER A O 1
ATOM 730 N N . ILE A 1 90 ? 1.53766 52.54418 8.29853 1.000 32.78933 120 ILE A N 1
ATOM 731 C CA . ILE A 1 90 ? 0.07029 52.53620 8.34623 1.000 34.95456 120 ILE A CA 1
ATOM 732 C C . ILE A 1 90 ? -0.42818 52.13828 9.73341 1.000 35.81014 120 ILE A C 1
ATOM 733 O O . ILE A 1 90 ? 0.01355 51.13016 10.29483 1.000 33.88272 120 ILE A O 1
ATOM 738 N N . ILE A 1 91 ? -1.39627 52.89048 10.26176 1.000 32.06003 121 ILE A N 1
ATOM 739 C CA . ILE A 1 91 ? -2.07313 52.54857 11.50754 1.000 29.47861 121 ILE A CA 1
ATOM 740 C C . ILE A 1 91 ? -3.49045 52.08114 11.18385 1.000 32.10730 121 ILE A C 1
ATOM 741 O O . ILE A 1 91 ? -4.16053 52.66064 10.32091 1.000 36.83075 121 ILE A O 1
ATOM 746 N N . SER A 1 92 ? -3.94217 51.03298 11.87503 1.000 33.49732 122 SER A N 1
ATOM 747 C CA . SER A 1 92 ? -5.27266 50.47622 11.63204 1.000 30.44140 122 SER A CA 1
ATOM 748 C C . SER A 1 92 ? -5.80286 49.81568 12.89595 1.000 35.55315 122 SER A C 1
ATOM 749 O O . SER A 1 92 ? -5.05322 49.49247 13.82075 1.000 32.57277 122 SER A O 1
ATOM 752 N N . GLU A 1 93 ? -7.11988 49.64076 12.94330 1.000 32.36357 123 GLU A N 1
ATOM 753 C CA . GLU A 1 93 ? -7.74033 48.90120 14.02812 1.000 29.66304 123 GLU A CA 1
ATOM 754 C C . GLU A 1 93 ? -8.10300 47.50686 13.54114 1.000 30.26380 123 GLU A C 1
ATOM 755 O O . GLU A 1 93 ? -8.36100 47.28834 12.35290 1.000 43.14455 123 GLU A O 1
ATOM 761 N N . ALA A 1 94 ? -8.09535 46.55927 14.46961 1.000 30.93503 124 ALA A N 1
ATOM 762 C CA . ALA A 1 94 ? -8.45972 45.19139 14.15543 1.000 35.38769 124 ALA A CA 1
ATOM 763 C C . ALA A 1 94 ? -9.02809 44.55376 15.41212 1.000 33.29775 124 ALA A C 1
ATOM 764 O O . ALA A 1 94 ? -9.04434 45.15528 16.49023 1.000 40.39311 124 ALA A O 1
ATOM 766 N N . VAL A 1 95 ? -9.52382 43.32936 15.25532 1.000 38.49372 125 VAL A N 1
ATOM 767 C CA . VAL A 1 95 ? -10.07816 42.55741 16.35529 1.000 34.66854 125 VAL A CA 1
ATOM 768 C C . VAL A 1 95 ? -9.44602 41.17461 16.31891 1.000 37.94942 125 VAL A C 1
ATOM 769 O O . VAL A 1 95 ? -9.06966 40.67065 15.25700 1.000 44.54689 125 VAL A O 1
ATOM 773 N N . GLY A 1 96 ? -9.30232 40.57186 17.49028 1.000 31.29823 126 GLY A N 1
ATOM 774 C CA . GLY A 1 96 ? -8.85675 39.19918 17.59040 1.000 31.42851 126 GLY A CA 1
ATOM 775 C C . GLY A 1 96 ? -9.53464 38.49773 18.74723 1.000 27.70010 126 GLY A C 1
ATOM 776 O O . GLY A 1 96 ? -10.44379 39.06185 19.36529 1.000 31.63939 126 GLY A O 1
ATOM 777 N N . SER A 1 97 ? -9.09447 37.27306 19.04933 1.000 28.54231 127 SER A N 1
ATOM 778 C CA . SER A 1 97 ? -9.65232 36.51697 20.16848 1.000 29.20641 127 SER A CA 1
ATOM 779 C C . SER A 1 97 ? -9.60966 37.28707 21.48395 1.000 32.68533 127 SER A C 1
ATOM 780 O O . SER A 1 97 ? -10.47340 37.09133 22.34610 1.000 33.10983 127 SER A O 1
ATOM 783 N N . LEU A 1 98 ? -8.62618 38.16172 21.66225 1.000 32.68953 128 LEU A N 1
ATOM 784 C CA . LEU A 1 98 ? -8.43995 38.84183 22.93780 1.000 30.50703 128 LEU A CA 1
ATOM 785 C C . LEU A 1 98 ? -9.10513 40.20723 22.96978 1.000 34.98171 128 LEU A C 1
ATOM 786 O O . LEU A 1 98 ? -8.99993 40.90714 23.98159 1.000 37.69797 128 LEU A O 1
ATOM 791 N N . GLY A 1 99 ? -9.77330 40.60357 21.88701 1.000 31.27954 129 GLY A N 1
ATOM 792 C CA . GLY A 1 99 ? -10.50035 41.84665 21.84455 1.000 33.36610 129 GLY A CA 1
ATOM 793 C C . GLY A 1 99 ? -10.01711 42.81008 20.78071 1.000 32.96951 129 GLY A C 1
ATOM 794 O O . GLY A 1 99 ? -9.15793 42.49146 19.94331 1.000 35.21252 129 GLY A O 1
ATOM 795 N N . PRO A 1 100 ? -10.56318 44.02565 20.80028 1.000 32.37584 130 PRO A N 1
ATOM 796 C CA . PRO A 1 100 ? -10.12255 45.04403 19.84161 1.000 33.33472 130 PRO A CA 1
ATOM 797 C C . PRO A 1 100 ? -8.68306 45.45921 20.10097 1.000 28.36827 130 PRO A C 1
ATOM 798 O O . PRO A 1 100 ? -8.23473 45.54504 21.24622 1.000 31.05666 130 PRO A O 1
ATOM 802 N N . ALA A 1 101 ? -7.97369 45.72629 19.01823 1.000 32.82369 131 ALA A N 1
ATOM 803 C CA . ALA A 1 101 ? -6.59616 46.16608 19.09639 1.000 34.56085 131 ALA A CA 1
ATOM 804 C C . ALA A 1 101 ? -6.40132 47.30130 18.11292 1.000 31.98878 131 ALA A C 1
ATOM 805 O O . ALA A 1 101 ? -7.20022 47.50282 17.19720 1.000 34.10049 131 ALA A O 1
ATOM 807 N N A ILE A 1 102 ? -5.33944 48.06561 18.32237 0.360 29.39571 132 ILE A N 1
ATOM 808 N N B ILE A 1 102 ? -5.33131 48.06321 18.32985 0.640 29.30734 132 ILE A N 1
ATOM 809 C CA A ILE A 1 102 ? -4.85105 48.99706 17.31947 0.360 28.57617 132 ILE A CA 1
ATOM 810 C CA B ILE A 1 102 ? -4.83076 49.01820 17.35298 0.640 28.50348 132 ILE A CA 1
ATOM 811 C C A ILE A 1 102 ? -3.42294 48.59301 16.99497 0.360 28.65581 132 ILE A C 1
ATOM 812 C C B ILE A 1 102 ? -3.40912 48.60472 17.00403 0.640 28.58219 132 ILE A C 1
ATOM 813 O O A ILE A 1 102 ? -2.67150 48.16331 17.87927 0.360 28.88652 132 ILE A O 1
ATOM 814 O O B ILE A 1 102 ? -2.64558 48.18892 17.88457 0.640 28.95472 132 ILE A O 1
ATOM 823 N N . ARG A 1 103 ? -3.07559 48.66789 15.71926 1.000 27.59932 133 ARG A N 1
ATOM 824 C CA . ARG A 1 103 ? -1.77274 48.22283 15.25909 1.000 28.44112 133 ARG A CA 1
ATOM 825 C C . ARG A 1 103 ? -1.13374 49.26379 14.35669 1.000 28.26552 133 ARG A C 1
ATOM 826 O O . ARG A 1 103 ? -1.80654 50.08721 13.72826 1.000 30.13023 133 ARG A O 1
ATOM 834 N N . GLY A 1 104 ? 0.19548 49.21291 14.31216 1.000 25.74025 134 GLY A N 1
ATOM 835 C CA . GLY A 1 104 ? 0.95826 50.02364 13.38237 1.000 27.01484 134 GLY A CA 1
ATOM 836 C C . GLY A 1 104 ? 1.88248 49.13511 12.57974 1.000 26.19544 134 GLY A C 1
ATOM 837 O O . GLY A 1 104 ? 2.45867 48.18250 13.10608 1.000 26.98684 134 GLY A O 1
ATOM 838 N N . LYS A 1 105 ? 2.00228 49.44063 11.29773 1.000 24.26861 135 LYS A N 1
ATOM 839 C CA . LYS A 1 105 ? 2.84216 48.66833 10.38654 1.000 25.76354 135 LYS A CA 1
ATOM 840 C C . LYS A 1 105 ? 3.92137 49.55479 9.79532 1.000 27.25492 135 LYS A C 1
ATOM 841 O O . LYS A 1 105 ? 3.62999 50.65196 9.31296 1.000 30.07223 135 LYS A O 1
ATOM 847 N N . ALA A 1 106 ? 5.15402 49.05850 9.78737 1.000 23.25094 136 ALA A N 1
ATOM 848 C CA . ALA A 1 106 ? 6.24655 49.80525 9.20981 1.000 26.72051 136 ALA A CA 1
ATOM 849 C C . ALA A 1 106 ? 7.01081 48.91894 8.24038 1.000 23.69792 136 ALA A C 1
ATOM 850 O O . ALA A 1 106 ? 7.16462 47.71605 8.48377 1.000 24.18363 136 ALA A O 1
ATOM 852 N N . PRO A 1 107 ? 7.49687 49.47792 7.13753 1.000 24.97054 137 PRO A N 1
ATOM 853 C CA . PRO A 1 107 ? 8.32280 48.70141 6.21447 1.000 24.02081 137 PRO A CA 1
ATOM 854 C C . PRO A 1 107 ? 9.71602 48.48113 6.76372 1.000 23.47877 137 PRO A C 1
ATOM 855 O O . PRO A 1 107 ? 10.25005 49.29582 7.51981 1.000 27.59355 137 PRO A O 1
ATOM 859 N N . ILE A 1 108 ? 10.29731 47.34885 6.37782 1.000 24.78433 138 ILE A N 1
ATOM 860 C CA . ILE A 1 108 ? 11.70628 47.06028 6.62033 1.000 22.92058 138 ILE A CA 1
ATOM 861 C C . ILE A 1 108 ? 12.44547 47.29609 5.31252 1.000 25.47487 138 ILE A C 1
ATOM 862 O O . ILE A 1 108 ? 12.04683 46.76566 4.27222 1.000 24.07730 138 ILE A O 1
ATOM 867 N N . PHE A 1 109 ? 13.53011 48.06444 5.35808 1.000 26.07262 139 PHE A N 1
ATOM 868 C CA . PHE A 1 109 ? 14.28260 48.40482 4.15074 1.000 27.72754 139 PHE A CA 1
ATOM 869 C C . PHE A 1 109 ? 15.64233 47.71215 4.12568 1.000 26.96053 139 PHE A C 1
ATOM 870 O O . PHE A 1 109 ? 16.30347 47.58152 5.16118 1.000 31.72759 139 PHE A O 1
ATOM 878 N N . ASP A 1 110 ? 16.09107 47.30568 2.93617 1.000 27.87880 140 ASP A N 1
ATOM 879 C CA . ASP A 1 110 ? 17.46731 46.84080 2.82856 1.000 30.26557 140 ASP A CA 1
ATOM 880 C C . ASP A 1 110 ? 18.37846 48.04901 2.59307 1.000 34.58033 140 ASP A C 1
ATOM 881 O O . ASP A 1 110 ? 17.92818 49.19917 2.57927 1.000 36.16046 140 ASP A O 1
ATOM 886 N N . GLU A 1 111 ? 19.67438 47.79266 2.39368 1.000 40.42389 141 GLU A N 1
ATOM 887 C CA . GLU A 1 111 ? 20.64345 48.87494 2.24823 1.000 47.96927 141 GLU A CA 1
ATOM 888 C C . GLU A 1 111 ? 20.40213 49.72470 1.00482 1.000 50.00201 141 GLU A C 1
ATOM 889 O O . GLU A 1 111 ? 20.87389 50.86619 0.95366 1.000 49.85143 141 GLU A O 1
ATOM 895 N N . ASN A 1 112 ? 19.68541 49.20531 0.00465 1.000 43.79309 142 ASN A N 1
ATOM 896 C CA . ASN A 1 112 ? 19.37742 49.96566 -1.20373 1.000 36.04171 142 ASN A CA 1
ATOM 897 C C . ASN A 1 112 ? 18.02919 50.66548 -1.15746 1.000 45.04546 142 ASN A C 1
ATOM 898 O O . ASN A 1 112 ? 17.62456 51.25696 -2.16400 1.000 41.76125 142 ASN A O 1
ATOM 903 N N . GLY A 1 113 ? 17.31770 50.61087 -0.03435 1.000 36.68490 143 GLY A N 1
ATOM 904 C CA . GLY A 1 113 ? 16.03733 51.28431 0.04063 1.000 35.98171 143 GLY A CA 1
ATOM 905 C C . GLY A 1 113 ? 14.85853 50.49495 -0.48241 1.000 35.24026 143 GLY A C 1
ATOM 906 O O . GLY A 1 113 ? 13.75700 51.04998 -0.57006 1.000 34.95780 143 GLY A O 1
ATOM 907 N N . SER A 1 114 ? 15.05542 49.22897 -0.84429 1.000 32.37461 144 SER A N 1
ATOM 908 C CA . SER A 1 114 ? 13.94961 48.35933 -1.22136 1.000 29.49191 144 SER A CA 1
ATOM 909 C C . SER A 1 114 ? 13.28845 47.78632 0.02621 1.000 29.89306 144 SER A C 1
ATOM 910 O O . SER A 1 114 ? 13.95872 47.49079 1.02505 1.000 29.05658 144 SER A O 1
ATOM 913 N N . VAL A 1 115 ? 11.97027 47.60809 -0.04502 1.000 28.21984 145 VAL A N 1
ATOM 914 C CA . VAL A 1 115 ? 11.21991 47.00336 1.05198 1.000 24.88487 145 VAL A CA 1
ATOM 915 C C . VAL A 1 115 ? 11.44061 45.49974 1.03056 1.000 29.63512 145 VAL A C 1
ATOM 916 O O . VAL A 1 115 ? 11.21312 44.83538 0.01241 1.000 29.63672 145 VAL A O 1
ATOM 920 N N . ILE A 1 116 ? 11.89338 44.95498 2.15498 1.000 26.84083 146 ILE A N 1
ATOM 921 C CA . ILE A 1 116 ? 12.12893 43.52126 2.26109 1.000 24.49309 146 ILE A CA 1
ATOM 922 C C . ILE A 1 116 ? 11.15619 42.85372 3.21085 1.000 25.68893 146 ILE A C 1
ATOM 923 O O . ILE A 1 116 ? 11.12059 41.61297 3.26353 1.000 26.36347 146 ILE A O 1
ATOM 928 N N . GLY A 1 117 ? 10.36881 43.62003 3.96110 1.000 23.11159 147 GLY A N 1
ATOM 929 C CA . GLY A 1 117 ? 9.46298 42.99931 4.91008 1.000 27.00481 147 GLY A CA 1
ATOM 930 C C . GLY A 1 117 ? 8.64234 44.03993 5.62963 1.000 23.97715 147 GLY A C 1
ATOM 931 O O . GLY A 1 117 ? 8.68937 45.23856 5.31671 1.000 25.38824 147 GLY A O 1
ATOM 932 N N . ILE A 1 118 ? 7.86239 43.54675 6.59728 1.000 21.35437 148 ILE A N 1
ATOM 933 C CA . ILE A 1 118 ? 6.86232 44.30742 7.33181 1.000 23.43282 148 ILE A CA 1
ATOM 934 C C . ILE A 1 118 ? 6.98430 43.98613 8.81224 1.000 21.96965 148 ILE A C 1
ATOM 935 O O . ILE A 1 118 ? 7.13709 42.81704 9.18293 1.000 22.25846 148 ILE A O 1
ATOM 940 N N . VAL A 1 119 ? 6.88790 45.01684 9.65560 1.000 21.89028 149 VAL A N 1
ATOM 941 C CA . VAL A 1 119 ? 6.72331 44.85466 11.09842 1.000 20.71587 149 VAL A CA 1
ATOM 942 C C . VAL A 1 119 ? 5.33959 45.35816 11.45375 1.000 23.67725 149 VAL A C 1
ATOM 943 O O . VAL A 1 119 ? 4.99100 46.49331 11.11507 1.000 23.92531 149 VAL A O 1
ATOM 947 N N . SER A 1 120 ? 4.54828 44.52036 12.12208 1.000 20.32352 150 SER A N 1
ATOM 948 C CA . SER A 1 120 ? 3.21824 44.89773 12.58188 1.000 22.56740 150 SER A CA 1
ATOM 949 C C . SER A 1 120 ? 3.15655 44.72594 14.09691 1.000 22.07445 150 SER A C 1
ATOM 950 O O . SER A 1 120 ? 3.35889 43.62234 14.60544 1.000 22.77953 150 SER A O 1
ATOM 953 N N . VAL A 1 121 ? 2.87304 45.81344 14.81566 1.000 22.25200 151 VAL A N 1
ATOM 954 C CA . VAL A 1 121 ? 2.82988 45.81311 16.27697 1.000 24.17321 151 VAL A CA 1
ATOM 955 C C . VAL A 1 121 ? 1.41013 46.13009 16.69418 1.000 22.29798 151 VAL A C 1
ATOM 956 O O . VAL A 1 121 ? 0.84470 47.12033 16.23046 1.000 25.00277 151 VAL A O 1
ATOM 960 N N . GLY A 1 122 ? 0.84755 45.30031 17.56004 1.000 22.56515 152 GLY A N 1
ATOM 961 C CA . GLY A 1 122 ? -0.52685 45.48993 17.99020 1.000 24.10456 152 GLY A CA 1
ATOM 962 C C . GLY A 1 122 ? -0.65080 45.64292 19.49241 1.000 25.59299 152 GLY A C 1
ATOM 963 O O . GLY A 1 122 ? -0.02057 44.89403 20.24207 1.000 24.68441 152 GLY A O 1
ATOM 964 N N . PHE A 1 123 ? -1.46659 46.59679 1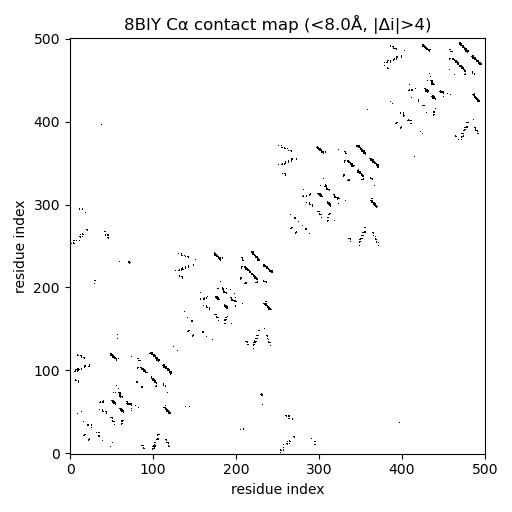9.94254 1.000 27.13301 153 PHE A N 1
ATOM 965 C CA . PHE A 1 123 ? -1.79524 46.76423 21.35531 1.000 24.38293 153 PHE A CA 1
ATOM 966 C C . PHE A 1 123 ? -3.28190 46.55395 21.56286 1.000 29.22419 153 PHE A C 1
ATOM 967 O O . PHE A 1 123 ? -4.09074 47.10908 20.82110 1.000 33.27511 153 PHE A O 1
ATOM 975 N N . LEU A 1 124 ? -3.62548 45.78564 22.58851 1.000 27.32329 154 LEU A N 1
ATOM 976 C CA . LEU A 1 124 ? -5.02857 45.64528 22.95980 1.000 29.04010 154 LEU A CA 1
ATOM 977 C C . LEU A 1 124 ? -5.56184 46.94998 23.52516 1.000 40.17731 154 LEU A C 1
ATOM 978 O O . LEU A 1 124 ? -4.90433 47.61921 24.32385 1.000 36.14872 154 LEU A O 1
ATOM 983 N N . LEU A 1 125 ? -6.76925 47.31069 23.11219 1.000 36.47091 155 LEU A N 1
ATOM 984 C CA . LEU A 1 125 ? -7.44858 48.46815 23.68495 1.000 41.70938 155 LEU A CA 1
ATOM 985 C C . LEU A 1 125 ? -8.00419 48.05229 25.04363 1.000 44.23698 155 LEU A C 1
ATOM 986 O O . LEU A 1 125 ? -9.06252 47.43109 25.12791 1.000 59.01515 155 LEU A O 1
ATOM 991 N N . GLU A 1 126 ? -7.27926 48.36407 26.11607 1.000 60.38381 156 GLU A N 1
ATOM 992 C CA . GLU A 1 126 ? -7.67830 47.90248 27.44918 1.000 64.09416 156 GLU A CA 1
ATOM 993 C C . GLU A 1 126 ? -7.28305 48.87615 28.56672 1.000 74.40091 156 GLU A C 1
ATOM 994 O O . GLU A 1 126 ? -6.18037 49.43155 28.58380 1.000 70.37150 156 GLU A O 1
ATOM 1000 C C . GLY B 1 1 ? 15.57038 56.02967 -8.15343 1.000 47.79900 31 GLY B C 1
ATOM 1001 O O . GLY B 1 1 ? 16.57112 55.89748 -7.44960 1.000 58.52536 31 GLY B O 1
ATOM 1002 N N . SER B 1 2 ? 15.36666 55.32467 -9.26477 1.000 39.49381 32 SER B N 1
ATOM 1003 C CA . SER B 1 2 ? 16.02359 54.05341 -9.53387 1.000 32.98959 32 SER B CA 1
ATOM 1004 C C . SER B 1 2 ? 16.55081 54.07251 -10.96058 1.000 26.14890 32 SER B C 1
ATOM 1005 O O . SER B 1 2 ? 15.88261 54.59967 -11.85389 1.000 29.61874 32 SER B O 1
ATOM 1008 N N . THR B 1 3 ? 17.73645 53.49468 -11.17408 1.000 27.18690 33 THR B N 1
ATOM 1009 C CA . THR B 1 3 ? 18.24644 53.33110 -12.52856 1.000 27.41406 33 THR B CA 1
ATOM 1010 C C . THR B 1 3 ? 17.34513 52.38740 -13.31981 1.000 24.63030 33 THR B C 1
ATOM 1011 O O . THR B 1 3 ? 16.48406 51.69373 -12.77271 1.000 27.30554 33 THR B O 1
ATOM 1015 N N . LEU B 1 4 ? 17.54119 52.38225 -14.63612 1.000 24.62415 34 LEU B N 1
ATOM 1016 C CA . LEU B 1 4 ? 16.69201 51.55401 -15.48848 1.000 22.47292 34 LEU B CA 1
ATOM 1017 C C . LEU B 1 4 ? 16.79906 50.08118 -15.09383 1.000 24.59963 34 LEU B C 1
ATOM 1018 O O . LEU B 1 4 ? 15.78655 49.37950 -14.98927 1.000 25.50453 34 LEU B O 1
ATOM 1023 N N . LYS B 1 5 ? 18.02266 49.58923 -14.87210 1.000 26.96313 35 LYS B N 1
ATOM 1024 C CA . LYS B 1 5 ? 18.19212 48.20109 -14.45462 1.000 27.15189 35 LYS B CA 1
ATOM 1025 C C . LYS B 1 5 ? 17.48502 47.92821 -13.13254 1.000 26.16702 35 LYS B C 1
ATOM 1026 O O . LYS B 1 5 ? 16.90116 46.85638 -12.94286 1.000 26.33619 35 LYS B O 1
ATOM 1032 N N . GLU B 1 6 ? 17.53574 48.88269 -12.19834 1.000 26.95552 36 GLU B N 1
ATOM 1033 C CA . GLU B 1 6 ? 16.86760 48.70584 -10.91386 1.000 28.74248 36 GLU B CA 1
ATOM 1034 C C . GLU B 1 6 ? 15.35735 48.69303 -11.08559 1.000 28.63870 36 GLU B C 1
ATOM 1035 O O . GLU B 1 6 ? 14.65642 47.87741 -10.47284 1.000 27.27376 36 GLU B O 1
ATOM 1041 N N . GLN B 1 7 ? 14.84593 49.57991 -11.93221 1.000 22.42165 37 GLN B N 1
ATOM 1042 C CA . GLN B 1 7 ? 13.40791 49.63564 -12.16305 1.000 21.19962 37 GLN B CA 1
ATOM 1043 C C . GLN B 1 7 ? 12.91458 48.33274 -12.77506 1.000 25.31037 37 GLN B C 1
ATOM 1044 O O . GLN B 1 7 ? 11.84097 47.83611 -12.41564 1.000 24.49529 37 GLN B O 1
ATOM 1050 N N . ILE B 1 8 ? 13.66430 47.78844 -13.74052 1.000 22.07728 38 ILE B N 1
ATOM 1051 C CA . ILE B 1 8 ? 13.23062 46.55934 -14.39731 1.000 21.60001 38 ILE B CA 1
ATOM 1052 C C . ILE B 1 8 ? 13.40245 45.37151 -13.45973 1.000 26.11435 38 ILE B C 1
ATOM 1053 O O . ILE B 1 8 ? 12.59144 44.44387 -13.47127 1.000 23.79254 38 ILE B O 1
ATOM 1058 N N . GLY B 1 9 ? 14.44247 45.38063 -12.62200 1.000 25.73150 39 GLY B N 1
ATOM 1059 C CA . GLY B 1 9 ? 14.55996 44.33253 -11.62036 1.000 24.24326 39 GLY B CA 1
ATOM 1060 C C . GLY B 1 9 ? 13.36220 44.29160 -10.69093 1.000 26.46582 39 GLY B C 1
ATOM 1061 O O . GLY B 1 9 ? 12.82133 43.22618 -10.39591 1.000 25.00714 39 GLY B O 1
ATOM 1062 N N . MET B 1 10 ? 12.92806 45.45787 -10.21646 1.000 25.88344 40 MET B N 1
ATOM 1063 C CA . MET B 1 10 ? 11.79007 45.48701 -9.31664 1.000 25.70328 40 MET B CA 1
ATOM 1064 C C . MET B 1 10 ? 10.50809 45.13810 -10.06298 1.000 22.17145 40 MET B C 1
ATOM 1065 O O . MET B 1 10 ? 9.61660 44.48766 -9.49565 1.000 25.35538 40 MET B O 1
ATOM 1070 N N . ARG B 1 11 ? 10.40359 45.53857 -11.33542 1.000 20.70639 41 ARG B N 1
ATOM 1071 C CA . ARG B 1 11 ? 9.26539 45.10008 -12.14431 1.000 24.59071 41 ARG B CA 1
ATOM 1072 C C . ARG B 1 11 ? 9.20710 43.57704 -12.23046 1.000 24.46100 41 ARG B C 1
ATOM 1073 O O . ARG B 1 11 ? 8.14813 42.97340 -12.03296 1.000 22.96105 41 ARG B O 1
ATOM 1081 N N . ALA B 1 12 ? 10.33685 42.93653 -12.53418 1.000 23.15629 42 ALA B N 1
ATOM 1082 C CA . ALA B 1 12 ? 10.35019 41.47869 -12.65547 1.000 23.67487 42 ALA B CA 1
ATOM 1083 C C . ALA B 1 12 ? 9.93946 40.82521 -11.33855 1.000 24.18201 42 ALA B C 1
ATOM 1084 O O . ALA B 1 12 ? 9.11993 39.90217 -11.31550 1.000 22.56814 42 ALA B O 1
ATOM 1086 N N . LEU B 1 13 ? 10.49621 41.30293 -10.22180 1.000 23.68576 43 LEU B N 1
ATOM 1087 C CA . LEU B 1 13 ? 10.10016 40.76752 -8.92587 1.000 24.55630 43 LEU B CA 1
ATOM 1088 C C . LEU B 1 13 ? 8.62205 40.99434 -8.64163 1.000 25.40323 43 LEU B C 1
ATOM 1089 O O . LEU B 1 13 ? 7.94112 40.08922 -8.14308 1.000 24.71240 43 LEU B O 1
ATOM 1094 N N . ASN B 1 14 ? 8.10594 42.19457 -8.94029 1.000 24.01761 44 ASN B N 1
ATOM 1095 C CA . ASN B 1 14 ? 6.68701 42.45681 -8.69803 1.000 25.57364 44 ASN B CA 1
ATOM 1096 C C . ASN B 1 14 ? 5.80205 41.51594 -9.50007 1.000 25.53181 44 ASN B C 1
ATOM 1097 O O . ASN B 1 14 ? 4.79369 41.01795 -8.98729 1.000 24.84324 44 ASN B O 1
ATOM 1102 N N . VAL B 1 15 ? 6.15912 41.25943 -10.75961 1.000 23.32599 45 VAL B N 1
ATOM 1103 C CA . VAL B 1 15 ? 5.37790 40.31707 -11.54946 1.000 19.98408 45 VAL B CA 1
ATOM 1104 C C . VAL B 1 15 ? 5.49450 38.92156 -10.95705 1.000 21.38182 45 VAL B C 1
ATOM 1105 O O . VAL B 1 15 ? 4.49591 38.20951 -10.79266 1.000 22.26058 45 VAL B O 1
ATOM 1109 N N . ALA B 1 16 ? 6.70985 38.51993 -10.58871 1.000 21.06973 46 ALA B N 1
ATOM 1110 C CA . ALA B 1 16 ? 6.88882 37.19517 -10.01308 1.000 21.04074 46 ALA B CA 1
ATOM 1111 C C . ALA B 1 16 ? 6.05951 37.03051 -8.74732 1.000 24.31590 46 ALA B C 1
ATOM 1112 O O . ALA B 1 16 ? 5.42554 35.98862 -8.54982 1.000 22.19028 46 ALA B O 1
ATOM 1114 N N . GLU B 1 17 ? 6.01542 38.06317 -7.90167 1.000 22.67914 47 GLU B N 1
ATOM 1115 C CA . GLU B 1 17 ? 5.25935 37.95683 -6.66117 1.000 23.78056 47 GLU B CA 1
ATOM 1116 C C . GLU B 1 17 ? 3.76769 37.99101 -6.92489 1.000 26.49457 47 GLU B C 1
ATOM 1117 O O . GLU B 1 17 ? 2.99900 37.31864 -6.22627 1.000 27.97165 47 GLU B O 1
ATOM 1123 N N . THR B 1 18 ? 3.33872 38.77627 -7.91481 1.000 26.78381 48 THR B N 1
ATOM 1124 C CA . THR B 1 18 ? 1.92485 38.78329 -8.27072 1.000 24.03301 48 THR B CA 1
ATOM 1125 C C . THR B 1 18 ? 1.47468 37.39371 -8.69561 1.000 25.63078 48 THR B C 1
ATOM 1126 O O . THR B 1 18 ? 0.41530 36.91410 -8.26712 1.000 27.41955 48 THR B O 1
ATOM 1130 N N . VAL B 1 19 ? 2.29079 36.71801 -9.50675 1.000 23.60565 49 VAL B N 1
ATOM 1131 C CA . VAL B 1 19 ? 1.96613 35.36629 -9.94567 1.000 20.80659 49 VAL B CA 1
ATOM 1132 C C . VAL B 1 19 ? 1.97108 34.41061 -8.76073 1.000 23.26181 49 VAL B C 1
ATOM 1133 O O . VAL B 1 19 ? 1.04384 33.60757 -8.58325 1.000 23.07254 49 VAL B O 1
ATOM 1137 N N . ALA B 1 20 ? 3.02852 34.47959 -7.93496 1.000 23.13096 50 ALA B N 1
ATOM 1138 C CA . ALA B 1 20 ? 3.20085 33.55176 -6.82246 1.000 23.87116 50 ALA B CA 1
ATOM 1139 C C . ALA B 1 20 ? 2.05931 33.64767 -5.82115 1.000 27.28483 50 ALA B C 1
ATOM 1140 O O . ALA B 1 20 ? 1.72885 32.65459 -5.16843 1.000 27.20044 50 ALA B O 1
ATOM 1142 N N A SER B 1 21 ? 1.45241 34.82295 -5.68213 0.594 24.48132 51 SER B N 1
ATOM 1143 N N B SER B 1 21 ? 1.44546 34.82565 -5.69969 0.406 24.56952 51 SER B N 1
ATOM 1144 C CA A SER B 1 21 ? 0.39844 35.04139 -4.69985 0.594 29.93304 51 SER B CA 1
ATOM 1145 C CA B SER B 1 21 ? 0.39703 35.09122 -4.72159 0.406 29.89527 51 SER B CA 1
ATOM 1146 C C A SER B 1 21 ? -1.00012 34.92212 -5.28674 0.594 30.60716 51 SER B C 1
ATOM 1147 C C B SER B 1 21 ? -1.00164 34.85389 -5.27103 0.406 30.57771 51 SER B C 1
ATOM 1148 O O A SER B 1 21 ? -1.97491 35.15256 -4.56754 0.594 31.15708 51 SER B O 1
ATOM 1149 O O B SER B 1 21 ? -1.97149 34.93173 -4.50990 0.406 31.00510 51 SER B O 1
ATOM 1154 N N . THR B 1 22 ? -1.12713 34.56294 -6.56316 1.000 27.11491 52 THR B N 1
ATOM 1155 C CA . THR B 1 22 ? -2.43296 34.36074 -7.19086 1.000 27.01824 52 THR B CA 1
ATOM 1156 C C . THR B 1 22 ? -3.00154 33.01150 -6.76724 1.000 30.03637 52 THR B C 1
ATOM 1157 O O . THR B 1 22 ? -2.28532 32.00741 -6.77576 1.000 30.42162 52 THR B O 1
ATOM 1161 N N A SER B 1 23 ? -4.29202 32.99477 -6.39351 0.538 29.46597 53 SER B N 1
ATOM 1162 N N B SER B 1 23 ? -4.29094 32.98013 -6.39572 0.462 29.49371 53 SER B N 1
ATOM 1163 C CA A SER B 1 23 ? -4.91338 31.77285 -5.88100 0.538 30.88258 53 SER B CA 1
ATOM 1164 C CA B SER B 1 23 ? -4.86713 31.74535 -5.86249 0.462 30.79893 53 SER B CA 1
ATOM 1165 C C A SER B 1 23 ? -4.76933 30.61531 -6.86386 0.538 24.45934 53 SER B C 1
ATOM 1166 C C B SER B 1 23 ? -4.77114 30.59806 -6.86511 0.462 24.50600 53 SER B C 1
ATOM 1167 O O A SER B 1 23 ? -4.44330 29.48870 -6.46937 0.538 28.18358 53 SER B O 1
ATOM 1168 O O B SER B 1 23 ? -4.46889 29.46027 -6.48397 0.462 28.20429 53 SER B O 1
ATOM 1173 N N . LEU B 1 24 ? -5.02954 30.87902 -8.14658 1.000 26.20978 54 LEU B N 1
ATOM 1174 C CA . LEU B 1 24 ? -4.91604 29.86129 -9.19071 1.000 27.46631 54 LEU B CA 1
ATOM 1175 C C . LEU B 1 24 ? -3.56711 29.15394 -9.14975 1.000 28.14075 54 LEU B C 1
ATOM 1176 O O . LEU B 1 24 ? -3.48603 27.94012 -9.35614 1.000 26.25098 54 LEU B O 1
ATOM 1181 N N . VAL B 1 25 ? -2.49559 29.89624 -8.86479 1.000 26.00515 55 VAL B N 1
ATOM 1182 C CA . VAL B 1 25 ? -1.16753 29.30930 -8.96388 1.000 24.68217 55 VAL B CA 1
ATOM 1183 C C . VAL B 1 25 ? -0.94317 28.32639 -7.82192 1.000 23.94264 55 VAL B C 1
ATOM 1184 O O . VAL B 1 25 ? -0.53212 27.18234 -8.04039 1.000 28.64008 55 VAL B O 1
ATOM 1188 N N . ARG B 1 26 ? -1.26322 28.73499 -6.58306 1.000 29.81227 56 ARG B N 1
ATOM 1189 C CA . ARG B 1 26 ? -1.16321 27.80613 -5.45679 1.000 27.79974 56 ARG B CA 1
ATOM 1190 C C . ARG B 1 26 ? -2.09044 26.60840 -5.64040 1.000 28.80543 56 ARG B C 1
ATOM 1191 O O . ARG B 1 26 ? -1.70484 25.46385 -5.37291 1.000 32.23173 56 ARG B O 1
ATOM 1193 N N . GLU B 1 27 ? -3.31455 26.85856 -6.10176 1.000 28.97099 57 GLU B N 1
ATOM 1194 C CA . GLU B 1 27 ? -4.27962 25.78203 -6.29259 1.000 31.29542 57 GLU B CA 1
ATOM 1195 C C . GLU B 1 27 ? -3.79246 24.76638 -7.31067 1.000 31.57736 57 GLU B C 1
ATOM 1196 O O . GLU B 1 27 ? -3.97922 23.55512 -7.13421 1.000 28.75163 57 GLU B O 1
ATOM 1202 N N . ALA B 1 28 ? -3.18030 25.24023 -8.39815 1.000 28.56745 58 ALA B N 1
ATOM 1203 C CA . ALA B 1 28 ? -2.80346 24.32195 -9.46562 1.000 25.29722 58 ALA B CA 1
ATOM 1204 C C . ALA B 1 28 ? -1.78795 23.28718 -9.00061 1.000 23.86146 58 ALA B C 1
ATOM 1205 O O . ALA B 1 28 ? -1.71085 22.19464 -9.57580 1.000 27.19146 58 ALA B O 1
ATOM 1207 N N . PHE B 1 29 ? -0.97101 23.61103 -7.99364 1.000 26.14267 59 PHE B N 1
ATOM 1208 C CA . PHE B 1 29 ? -0.01810 22.62759 -7.51091 1.000 28.76989 59 PHE B CA 1
ATOM 1209 C C . PHE B 1 29 ? -0.68194 21.41124 -6.87754 1.000 32.39987 59 PHE B C 1
ATOM 1210 O O . PHE B 1 29 ? -0.01138 20.39095 -6.68570 1.000 36.03694 59 PHE B O 1
ATOM 1218 N N . ARG B 1 30 ? -1.97628 21.48368 -6.56832 1.000 27.62541 60 ARG B N 1
ATOM 1219 C CA . ARG B 1 30 ? -2.70840 20.32087 -6.08235 1.000 29.85721 60 ARG B CA 1
ATOM 1220 C C . ARG B 1 30 ? -3.24130 19.44904 -7.20725 1.000 31.17117 60 ARG B C 1
ATOM 1221 O O . ARG B 1 30 ? -3.66883 18.32185 -6.94562 1.000 35.53084 60 ARG B O 1
ATOM 1229 N N . ASP B 1 31 ? -3.22548 19.94167 -8.43995 1.000 28.07612 61 ASP B N 1
ATOM 1230 C CA . ASP B 1 31 ? -3.77636 19.21820 -9.57913 1.000 24.86059 61 ASP B CA 1
ATOM 1231 C C . ASP B 1 31 ? -2.83775 18.10265 -10.02730 1.000 32.03124 61 ASP B C 1
ATOM 1232 O O . ASP B 1 31 ? -1.62080 18.17775 -9.84808 1.000 30.01162 61 ASP B O 1
ATOM 1237 N N . SER B 1 32 ? -3.41244 17.06853 -10.64836 1.000 31.01178 62 SER B N 1
ATOM 1238 C CA . SER B 1 32 ? -2.57807 15.98290 -11.15199 1.000 31.87418 62 SER B CA 1
ATOM 1239 C C . SER B 1 32 ? -1.65743 16.45530 -12.27162 1.000 37.20133 62 SER B C 1
ATOM 1240 O O . SER B 1 32 ? -0.55849 15.91651 -12.43228 1.000 36.93169 62 SER B O 1
ATOM 1243 N N . ASN B 1 33 ? -2.06736 17.47135 -13.03585 1.000 33.64056 63 ASN B N 1
ATOM 1244 C CA . ASN B 1 33 ? -1.23968 18.06250 -14.09194 1.000 29.40382 63 ASN B CA 1
ATOM 1245 C C . ASN B 1 33 ? -1.31925 19.57428 -13.92943 1.000 26.32431 63 ASN B C 1
ATOM 1246 O O . ASN B 1 33 ? -2.12574 20.24015 -14.58769 1.000 26.19241 63 ASN B O 1
ATOM 1251 N N . PRO B 1 34 ? -0.49364 20.14874 -13.05115 1.000 30.31939 64 PRO B N 1
ATOM 1252 C CA . PRO B 1 34 ? -0.57041 21.59920 -12.81356 1.000 25.00791 64 PRO B CA 1
ATOM 1253 C C . PRO B 1 34 ? -0.39401 22.45556 -14.05757 1.000 23.49929 64 PRO B C 1
ATOM 1254 O O . PRO B 1 34 ? -0.94012 23.56359 -14.11424 1.000 25.31669 64 PRO B O 1
ATOM 1258 N N A SER B 1 35 ? 0.35795 21.98125 -15.06284 0.676 25.79067 65 SER B N 1
ATOM 1259 N N B SER B 1 35 ? 0.33807 21.97029 -15.06467 0.324 25.84257 65 SER B N 1
ATOM 1260 C CA A SER B 1 35 ? 0.64488 22.81533 -16.22723 0.676 24.56559 65 SER B CA 1
ATOM 1261 C CA B SER B 1 35 ? 0.64264 22.79778 -16.22728 0.324 24.70264 65 SER B CA 1
ATOM 1262 C C A SER B 1 35 ? -0.61486 23.20168 -16.99829 0.676 25.56459 65 SER B C 1
ATOM 1263 C C B SER B 1 35 ? -0.60547 23.18763 -17.01043 0.324 25.59379 65 SER B C 1
ATOM 1264 O O A SER B 1 35 ? -0.63664 24.23916 -17.66747 0.676 27.21866 65 SER B O 1
ATOM 1265 O O B SER B 1 35 ? -0.60555 24.21192 -17.70122 0.324 27.26068 65 SER B O 1
ATOM 1270 N N . VAL B 1 36 ? -1.67455 22.39275 -16.92504 1.000 25.43444 66 VAL B N 1
ATOM 1271 C CA . VAL B 1 36 ? -2.88540 22.70801 -17.67832 1.000 27.29645 66 VAL B CA 1
ATOM 1272 C C . VAL B 1 36 ? -3.42736 24.08120 -17.28682 1.000 26.25739 66 VAL B C 1
ATOM 1273 O O . VAL B 1 36 ? -3.84689 24.86276 -18.14495 1.000 28.93193 66 VAL B O 1
ATOM 1277 N N . ARG B 1 37 ? -3.40359 24.40947 -15.99002 1.000 27.62113 67 ARG B N 1
ATOM 1278 C CA . ARG B 1 37 ? -3.82008 25.73313 -15.53960 1.000 25.53027 67 ARG B CA 1
ATOM 1279 C C . ARG B 1 37 ? -2.67397 26.74140 -15.49970 1.000 23.51704 67 ARG B C 1
ATOM 1280 O O . ARG B 1 37 ? -2.89366 27.93436 -15.73907 1.000 25.84285 67 ARG B O 1
ATOM 1288 N N . LEU B 1 38 ? -1.46086 26.29210 -15.19664 1.000 22.80298 68 LEU B N 1
ATOM 1289 C CA . LEU B 1 38 ? -0.36867 27.24357 -14.99645 1.000 25.28179 68 LEU B CA 1
ATOM 1290 C C . LEU B 1 38 ? 0.13464 27.82537 -16.31035 1.000 23.20347 68 LEU B C 1
ATOM 1291 O O . LEU B 1 38 ? 0.44451 29.01594 -16.38320 1.000 22.16169 68 LEU B O 1
ATOM 1296 N N . GLN B 1 39 ? 0.23090 27.00615 -17.36009 1.000 21.94600 69 GLN B N 1
ATOM 1297 C CA . GLN B 1 39 ? 0.80081 27.50604 -18.61093 1.000 27.55318 69 GLN B CA 1
ATOM 1298 C C . GLN B 1 39 ? -0.01703 28.63247 -19.22944 1.000 22.18449 69 GLN B C 1
ATOM 1299 O O . GLN B 1 39 ? 0.56735 29.67584 -19.56850 1.000 25.35120 69 GLN B O 1
ATOM 1305 N N . PRO B 1 40 ? -1.34517 28.52153 -19.40284 1.000 24.50048 70 PRO B N 1
ATOM 1306 C CA . PRO B 1 40 ? -2.06717 29.66377 -19.97433 1.000 23.65268 70 PRO B CA 1
ATOM 1307 C C . PRO B 1 40 ? -1.98720 30.89952 -19.10469 1.000 22.06732 70 PRO B C 1
ATOM 1308 O O . PRO B 1 40 ? -1.96165 32.01666 -19.63999 1.000 25.07382 70 PRO B O 1
ATOM 1312 N N . PHE B 1 41 ? -1.97212 30.73518 -17.76987 1.000 22.70692 71 PHE B N 1
ATOM 1313 C CA . PHE B 1 41 ? -1.86835 31.89586 -16.89370 1.000 26.43223 71 PHE B CA 1
ATOM 1314 C C . PHE B 1 41 ? -0.52203 32.58738 -17.06421 1.000 22.82396 71 PHE B C 1
ATOM 1315 O O . PHE B 1 41 ? -0.46174 33.81059 -17.20739 1.000 22.85222 71 PHE B O 1
ATOM 1323 N N . ALA B 1 42 ? 0.56030 31.81042 -17.07407 1.000 22.66725 72 ALA B N 1
ATOM 1324 C CA . ALA B 1 42 ? 1.89168 32.38831 -17.25920 1.000 21.46182 72 ALA B CA 1
ATOM 1325 C C . ALA B 1 42 ? 2.00912 33.09223 -18.60510 1.000 21.02141 72 ALA B C 1
ATOM 1326 O O . ALA B 1 42 ? 2.65391 34.14529 -18.70850 1.000 22.88589 72 ALA B O 1
ATOM 1328 N N B GLU B 1 43 ? 1.37009 32.53880 -19.64506 0.613 20.42282 73 GLU B N 1
ATOM 1329 N N C GLU B 1 43 ? 1.38550 32.54107 -19.64262 0.194 20.60643 73 GLU B N 1
ATOM 1330 C CA B GLU B 1 43 ? 1.39540 33.16510 -20.96547 0.613 22.08389 73 GLU B CA 1
ATOM 1331 C CA C GLU B 1 43 ? 1.39796 33.16801 -20.96145 0.194 22.19688 73 GLU B CA 1
ATOM 1332 C C B GLU B 1 43 ? 0.67953 34.51208 -20.94236 0.613 21.16934 73 GLU B C 1
ATOM 1333 C C C GLU B 1 43 ? 0.65658 34.50411 -20.93655 0.194 21.32974 73 GLU B C 1
ATOM 1334 O O B GLU B 1 43 ? 1.18021 35.51210 -21.46920 0.613 22.18517 73 GLU B O 1
ATOM 1335 O O C GLU B 1 43 ? 1.15877 35.52062 -21.41594 0.194 22.14659 73 GLU B O 1
ATOM 1346 N N A ARG B 1 44 ? -0.46609 34.52033 -20.29165 0.193 20.31382 74 ARG B N 1
ATOM 1347 N N B ARG B 1 44 ? -0.51389 34.54772 -20.34534 0.613 19.93683 74 ARG B N 1
ATOM 1348 C CA A ARG B 1 44 ? -1.27702 35.72806 -20.23177 0.193 22.00230 74 ARG B CA 1
ATOM 1349 C CA B ARG B 1 44 ? -1.26638 35.79172 -20.26749 0.613 21.79523 74 ARG B CA 1
ATOM 1350 C C A ARG B 1 44 ? -0.56571 36.83839 -19.45772 0.193 23.51383 74 ARG B C 1
ATOM 1351 C C B ARG B 1 44 ? -0.51089 36.85215 -19.48186 0.613 23.58687 74 ARG B C 1
ATOM 1352 O O A ARG B 1 44 ? -0.56443 37.99775 -19.87574 0.193 23.57443 74 ARG B O 1
ATOM 1353 O O B ARG B 1 44 ? -0.43322 38.01512 -19.89931 0.613 23.49428 74 ARG B O 1
ATOM 1368 N N . ILE B 1 45 ? 0.04734 36.47296 -18.32924 1.000 22.19502 75 ILE B N 1
ATOM 1369 C CA . ILE B 1 45 ? 0.76887 37.45198 -17.52058 1.000 20.82294 75 ILE B CA 1
ATOM 1370 C C . ILE B 1 45 ? 2.01109 37.94946 -18.24698 1.000 22.34682 75 ILE B C 1
ATOM 1371 O O . ILE B 1 45 ? 2.31916 39.14372 -18.21318 1.000 22.70588 75 ILE B O 1
ATOM 1376 N N . ARG B 1 46 ? 2.75276 37.04720 -18.90567 1.000 22.78376 76 ARG B N 1
ATOM 1377 C CA . ARG B 1 46 ? 3.90342 37.48607 -19.69215 1.000 21.63857 76 ARG B CA 1
ATOM 1378 C C . ARG B 1 46 ? 3.49064 38.52915 -20.72301 1.000 22.64304 76 ARG B C 1
ATOM 1379 O O . ARG B 1 46 ? 4.11571 39.58560 -20.85031 1.000 23.86403 76 ARG B O 1
ATOM 1387 N N . GLN B 1 47 ? 2.42924 38.24015 -21.46911 1.000 24.08439 77 GLN B N 1
ATOM 1388 C CA . GLN B 1 47 ? 1.99812 39.15026 -22.52056 1.000 25.49528 77 GLN B CA 1
ATOM 1389 C C . GLN B 1 47 ? 1.50819 40.47622 -21.93963 1.000 25.49529 77 GLN B C 1
ATOM 1390 O O . GLN B 1 47 ? 1.78896 41.54717 -22.49374 1.000 29.90620 77 GLN B O 1
ATOM 1396 N N . LYS B 1 48 ? 0.79755 40.41829 -20.80769 1.000 25.09617 78 LYS B N 1
ATOM 1397 C CA . LYS B 1 48 ? 0.25246 41.62240 -20.18346 1.000 25.50234 78 LYS B CA 1
ATOM 1398 C C . LYS B 1 48 ? 1.35873 42.54871 -19.70258 1.000 29.48357 78 LYS B C 1
ATOM 1399 O O . LYS B 1 48 ? 1.22340 43.77761 -19.75943 1.000 31.22071 78 LYS B O 1
ATOM 1405 N N . THR B 1 49 ? 2.45767 41.97456 -19.21454 1.000 26.83014 79 THR B N 1
ATOM 1406 C CA . THR B 1 49 ? 3.52075 42.72638 -18.55368 1.000 27.11816 79 THR B CA 1
ATOM 1407 C C . THR B 1 49 ? 4.72111 43.02142 -19.44572 1.000 29.20354 79 THR B C 1
ATOM 1408 O O . THR B 1 49 ? 5.60638 43.77891 -19.02513 1.000 30.67821 79 THR B O 1
ATOM 1412 N N . GLY B 1 50 ? 4.78413 42.44374 -20.64746 1.000 26.39054 80 GLY B N 1
ATOM 1413 C CA . GLY B 1 50 ? 5.91180 42.68455 -21.52945 1.000 28.96989 80 GLY B CA 1
ATOM 1414 C C . GLY B 1 50 ? 7.17271 41.92187 -21.17973 1.000 30.87005 80 GLY B C 1
ATOM 1415 O O . GLY B 1 50 ? 8.25182 42.25856 -21.68419 1.000 30.42837 80 GLY B O 1
ATOM 1416 N N . ALA B 1 51 ? 7.07017 40.90489 -20.32410 1.000 23.63557 81 ALA B N 1
ATOM 1417 C CA . ALA B 1 51 ? 8.23987 40.13317 -19.92795 1.000 23.30520 81 ALA B CA 1
ATOM 1418 C C . ALA B 1 51 ? 8.73859 39.23861 -21.06489 1.000 22.49881 81 ALA B C 1
ATOM 1419 O O . ALA B 1 51 ? 8.00154 38.87233 -21.98529 1.000 25.54599 81 ALA B O 1
ATOM 1421 N N . GLU B 1 52 ? 10.02228 38.87933 -20.97748 1.000 21.29458 82 GLU B N 1
ATOM 1422 C CA . GLU B 1 52 ? 10.57795 37.87599 -21.88284 1.000 22.03841 82 GLU B CA 1
ATOM 1423 C C . GLU B 1 52 ? 10.11957 36.46191 -21.53967 1.000 23.06627 82 GLU B C 1
ATOM 1424 O O . GLU B 1 52 ? 9.99203 35.61205 -22.42965 1.000 23.26312 82 GLU B O 1
ATOM 1430 N N . TYR B 1 53 ? 9.83842 36.18202 -20.27030 1.000 20.75082 83 TYR B N 1
ATOM 1431 C CA . TYR B 1 53 ? 9.27600 34.89459 -19.89902 1.000 21.52426 83 TYR B CA 1
ATOM 1432 C C . TYR B 1 53 ? 8.63167 35.02455 -18.52759 1.000 22.20222 83 TYR B C 1
ATOM 1433 O O . TYR B 1 53 ? 9.04755 35.85138 -17.71292 1.000 20.85981 83 TYR B O 1
ATOM 1442 N N . VAL B 1 54 ? 7.60427 34.20891 -18.30232 1.000 20.97645 84 VAL B N 1
ATOM 1443 C CA . VAL B 1 54 ? 7.10114 33.87611 -16.97600 1.000 20.09165 84 VAL B CA 1
ATOM 1444 C C . VAL B 1 54 ? 7.17941 32.36876 -16.86273 1.000 23.48173 84 VAL B C 1
ATOM 1445 O O . VAL B 1 54 ? 6.48021 31.64601 -17.59129 1.000 23.78716 84 VAL B O 1
ATOM 1449 N N . VAL B 1 55 ? 8.06390 31.88592 -15.99970 1.000 19.31709 85 VAL B N 1
ATOM 1450 C CA . VAL B 1 55 ? 8.29758 30.46209 -15.83868 1.000 18.11342 85 VAL B CA 1
ATOM 1451 C C . VAL B 1 55 ? 7.89927 30.07764 -14.42314 1.000 20.29590 85 VAL B C 1
ATOM 1452 O O . VAL B 1 55 ? 8.15065 30.82083 -13.46139 1.000 21.51676 85 VAL B O 1
ATOM 1456 N N . ILE B 1 56 ? 7.26651 28.92065 -14.28557 1.000 19.98393 86 ILE B N 1
ATOM 1457 C CA . ILE B 1 56 ? 6.86060 28.42767 -12.96759 1.000 18.50640 86 ILE B CA 1
ATOM 1458 C C . ILE B 1 56 ? 7.38013 27.02040 -12.79352 1.000 25.82301 86 ILE B C 1
ATOM 1459 O O . ILE B 1 56 ? 7.19971 26.17197 -13.67441 1.000 26.36166 86 ILE B O 1
ATOM 1464 N N . GLY B 1 57 ? 8.03928 26.77266 -11.66437 1.000 24.94954 87 GLY B N 1
ATOM 1465 C CA . GLY B 1 57 ? 8.63518 25.48356 -11.41018 1.000 28.96684 87 GLY B CA 1
ATOM 1466 C C . GLY B 1 57 ? 8.18030 24.93359 -10.07418 1.000 27.68739 87 GLY B C 1
ATOM 1467 O O . GLY B 1 57 ? 7.71660 25.66797 -9.20150 1.000 25.06437 87 GLY B O 1
ATOM 1468 N N . ASN B 1 58 ? 8.32843 23.62116 -9.92981 1.000 24.11195 88 ASN B N 1
ATOM 1469 C CA . ASN B 1 58 ? 8.02133 22.96844 -8.66813 1.000 28.40552 88 ASN B CA 1
ATOM 1470 C C . ASN B 1 58 ? 9.23539 22.99394 -7.73425 1.000 26.69600 88 ASN B C 1
ATOM 1471 O O . ASN B 1 58 ? 10.24258 23.65728 -7.99417 1.000 27.86206 88 ASN B O 1
ATOM 1476 N N . ARG B 1 59 ? 9.12518 22.27559 -6.61187 1.000 32.84384 89 ARG B N 1
ATOM 1477 C CA . ARG B 1 59 ? 10.15151 22.34025 -5.57849 1.000 32.03201 89 ARG B CA 1
ATOM 1478 C C . ARG B 1 59 ? 11.47603 21.77407 -6.06644 1.000 32.06402 89 ARG B C 1
ATOM 1479 O O . ARG B 1 59 ? 12.54336 22.20940 -5.61593 1.000 39.49753 89 ARG B O 1
ATOM 1487 N N . GLN B 1 60 ? 11.42677 20.80447 -6.97666 1.000 32.02768 90 GLN B N 1
ATOM 1488 C CA . GLN B 1 60 ? 12.62695 20.25835 -7.59829 1.000 37.37480 90 GLN B CA 1
ATOM 1489 C C . GLN B 1 60 ? 13.18159 21.15691 -8.69261 1.000 39.59227 90 GLN B C 1
ATOM 1490 O O . GLN B 1 60 ? 14.26429 20.87746 -9.21726 1.000 42.18171 90 GLN B O 1
ATOM 1496 N N . GLY B 1 61 ? 12.47477 22.22012 -9.05082 1.000 31.88598 91 GLY B N 1
ATOM 1497 C CA . GLY B 1 61 ? 12.89628 23.09093 -10.11999 1.000 30.83153 91 GLY B CA 1
ATOM 1498 C C . GLY B 1 61 ? 12.34294 22.74938 -11.48587 1.000 33.15794 91 GLY B C 1
ATOM 1499 O O . GLY B 1 61 ? 12.65866 23.45576 -12.44522 1.000 34.53306 91 GLY B O 1
ATOM 1500 N N . ILE B 1 62 ? 11.50424 21.71364 -11.59870 1.000 28.74810 92 ILE B N 1
ATOM 1501 C CA . ILE B 1 62 ? 10.96118 21.29685 -12.89000 1.000 31.38435 92 ILE B CA 1
ATOM 1502 C C . ILE B 1 62 ? 9.92358 22.30415 -13.36839 1.000 30.59958 92 ILE B C 1
ATOM 1503 O O . ILE B 1 62 ? 9.06190 22.74017 -12.59311 1.000 26.23547 92 ILE B O 1
ATOM 1508 N N . ALA B 1 63 ? 9.98756 22.66094 -14.65778 1.000 29.33953 93 ALA B N 1
ATOM 1509 C CA . ALA B 1 63 ? 9.08986 23.65120 -15.24296 1.000 26.47534 93 ALA B CA 1
ATOM 1510 C C . ALA B 1 63 ? 7.69001 23.07458 -15.40722 1.000 28.39365 93 ALA B C 1
ATOM 1511 O O . ALA B 1 63 ? 7.51209 22.04636 -16.07158 1.000 28.46471 93 ALA B O 1
ATOM 1513 N N . TYR B 1 64 ? 6.69896 23.76473 -14.83376 1.000 24.14469 94 TYR B N 1
ATOM 1514 C CA . TYR B 1 64 ? 5.28082 23.55293 -15.09360 1.000 24.22874 94 TYR B CA 1
ATOM 1515 C C . TYR B 1 64 ? 4.72147 24.57782 -16.06795 1.000 24.85851 94 TYR B C 1
ATOM 1516 O O . TYR B 1 64 ? 3.62756 24.37491 -16.61526 1.000 27.31856 94 TYR B O 1
ATOM 1525 N N . ALA B 1 65 ? 5.42964 25.68643 -16.27190 1.000 23.17656 95 ALA B N 1
ATOM 1526 C CA . ALA B 1 65 ? 5.00485 26.72086 -17.19776 1.000 22.99815 95 ALA B CA 1
ATOM 1527 C C . ALA B 1 65 ? 6.26856 27.31517 -17.78991 1.000 22.56666 95 ALA B C 1
ATOM 1528 O O . ALA B 1 65 ? 7.22689 27.56347 -17.06325 1.000 23.98932 95 ALA B O 1
ATOM 1530 N N . HIS B 1 66 ? 6.27253 27.50310 -19.10921 1.000 21.94864 96 HIS B N 1
ATOM 1531 C CA . HIS B 1 66 ? 7.44893 27.96836 -19.83467 1.000 22.73955 96 HIS B CA 1
ATOM 1532 C C . HIS B 1 66 ? 6.98857 28.41076 -21.20889 1.000 21.33139 96 HIS B C 1
ATOM 1533 O O . HIS B 1 66 ? 6.14915 27.71612 -21.79434 1.000 22.55936 96 HIS B O 1
ATOM 1540 N N . PRO B 1 67 ? 7.49290 29.52983 -21.76357 1.000 22.90690 97 PRO B N 1
ATOM 1541 C CA . PRO B 1 67 ? 7.05801 29.91904 -23.12312 1.000 23.32346 97 PRO B CA 1
ATOM 1542 C C . PRO B 1 67 ? 7.36305 28.85749 -24.16113 1.000 23.45886 97 PRO B C 1
ATOM 1543 O O . PRO B 1 67 ? 6.66963 28.77347 -25.18703 1.000 23.48581 97 PRO B O 1
ATOM 1547 N N . LEU B 1 68 ? 8.38485 28.04173 -23.92285 1.000 23.21662 98 LEU B N 1
ATOM 1548 C CA . LEU B 1 68 ? 8.72970 26.92868 -24.80795 1.000 22.93283 98 LEU B CA 1
ATOM 1549 C C . LEU B 1 68 ? 8.04718 25.68638 -24.25910 1.000 24.89151 98 LEU B C 1
ATOM 1550 O O . LEU B 1 68 ? 8.51692 25.08824 -23.29380 1.000 27.57665 98 LEU B O 1
ATOM 1555 N N . THR B 1 69 ? 6.92585 25.29145 -24.87146 1.000 25.34940 99 THR B N 1
ATOM 1556 C CA . THR B 1 69 ? 6.12649 24.23929 -24.24641 1.000 26.14251 99 THR B CA 1
ATOM 1557 C C . THR B 1 69 ? 6.87308 22.91820 -24.17035 1.000 27.26177 99 THR B C 1
ATOM 1558 O O . THR B 1 69 ? 6.57966 22.10614 -23.28971 1.000 28.45481 99 THR B O 1
ATOM 1562 N N . GLU B 1 70 ? 7.86619 22.69295 -25.04182 1.000 26.62269 100 GLU B N 1
ATOM 1563 C CA . GLU B 1 70 ? 8.62577 21.45363 -24.95921 1.000 27.61855 100 GLU B CA 1
ATOM 1564 C C . GLU B 1 70 ? 9.45658 21.34565 -23.68563 1.000 29.48047 100 GLU B C 1
ATOM 1565 O O . GLU B 1 70 ? 9.93934 20.25207 -23.36690 1.000 35.93565 100 GLU B O 1
ATOM 1571 N N . ARG B 1 71 ? 9.62950 22.44612 -22.94598 1.000 28.35091 101 ARG B N 1
ATOM 1572 C CA . ARG B 1 71 ? 10.36202 22.43802 -21.68729 1.000 27.69125 101 ARG B CA 1
ATOM 1573 C C . ARG B 1 71 ? 9.50975 21.96479 -20.52174 1.000 27.12247 101 ARG B C 1
ATOM 1574 O O . ARG B 1 71 ? 10.05343 21.57503 -19.48571 1.000 28.84776 101 ARG B O 1
ATOM 1582 N N . ILE B 1 72 ? 8.19257 22.00518 -20.67457 1.000 27.00427 102 ILE B N 1
ATOM 1583 C CA . ILE B 1 72 ? 7.30238 21.72972 -19.55556 1.000 27.02096 102 ILE B CA 1
ATOM 1584 C C . ILE B 1 72 ? 7.43742 20.27133 -19.14215 1.000 35.23447 102 ILE B C 1
ATOM 1585 O O . ILE B 1 72 ? 7.35369 19.35762 -19.97562 1.000 33.58671 102 ILE B O 1
ATOM 1590 N N . GLY B 1 73 ? 7.66046 20.05145 -17.84688 1.000 29.94254 103 GLY B N 1
ATOM 1591 C CA . GLY B 1 73 ? 7.75082 18.72470 -17.27552 1.000 32.40731 103 GLY B CA 1
ATOM 1592 C C . GLY B 1 73 ? 9.04956 18.00116 -17.52756 1.000 42.51082 103 GLY B C 1
ATOM 1593 O O . GLY B 1 73 ? 9.26233 16.92847 -16.94809 1.000 43.06019 103 GLY B O 1
ATOM 1594 N N . LYS B 1 74 ? 9.93286 18.55700 -18.34867 1.000 37.67923 104 LYS B N 1
ATOM 1595 C CA . LYS B 1 74 ? 11.13825 17.87964 -18.79827 1.000 47.77578 104 LYS B CA 1
ATOM 1596 C C . LYS B 1 74 ? 12.40983 18.59320 -18.39089 1.000 45.80847 104 LYS B C 1
ATOM 1597 O O . LYS B 1 74 ? 13.43481 17.93999 -18.18141 1.000 56.91082 104 LYS B O 1
ATOM 1600 N N A SER B 1 75 ? 12.37027 19.91477 -18.25920 0.444 35.12191 105 SER B N 1
ATOM 1601 N N B SER B 1 75 ? 12.37783 19.90945 -18.26944 0.556 35.12532 105 SER B N 1
ATOM 1602 C CA A SER B 1 75 ? 13.55081 20.72706 -18.02368 0.444 36.86678 105 SER B CA 1
ATOM 1603 C CA B SER B 1 75 ? 13.56543 20.69512 -17.99603 0.556 36.85148 105 SER B CA 1
ATOM 1604 C C A SER B 1 75 ? 13.41325 21.48799 -16.71302 0.444 35.97032 105 SER B C 1
ATOM 1605 C C B SER B 1 75 ? 13.42831 21.38997 -16.65173 0.556 35.95613 105 SER B C 1
ATOM 1606 O O A SER B 1 75 ? 12.30708 21.70695 -16.20918 0.444 35.28068 105 SER B O 1
ATOM 1607 O O B SER B 1 75 ? 12.34364 21.46497 -16.06838 0.556 35.14624 105 SER B O 1
ATOM 1612 N N . MET B 1 76 ? 14.55867 21.89124 -16.17191 1.000 31.03628 106 MET B N 1
ATOM 1613 C CA . MET B 1 76 ? 14.60111 22.76981 -15.02281 1.000 34.87819 106 MET B CA 1
ATOM 1614 C C . MET B 1 76 ? 14.32023 24.19178 -15.49065 1.000 31.84719 106 MET B C 1
ATOM 1615 O O . MET B 1 76 ? 14.49769 24.52653 -16.66475 1.000 37.01631 106 MET B O 1
ATOM 1620 N N . ILE B 1 77 ? 13.85139 25.03163 -14.56627 1.000 29.82738 107 ILE B N 1
ATOM 1621 C CA . ILE B 1 77 ? 13.48955 26.39048 -14.95788 1.000 32.66706 107 ILE B CA 1
ATOM 1622 C C . ILE B 1 77 ? 14.69133 27.28217 -15.24788 1.000 36.39091 107 ILE B C 1
ATOM 1623 O O . ILE B 1 77 ? 14.54993 28.26149 -15.99244 1.000 50.53283 107 ILE B O 1
ATOM 1628 N N . GLY B 1 78 ? 15.85564 26.98123 -14.69307 1.000 32.48641 108 GLY B N 1
ATOM 1629 C CA . GLY B 1 78 ? 17.03685 27.75645 -14.99514 1.000 32.56537 108 GLY B CA 1
ATOM 1630 C C . GLY B 1 78 ? 17.53381 28.56154 -13.81479 1.000 40.64251 108 GLY B C 1
ATOM 1631 O O . GLY B 1 78 ? 16.76636 29.31093 -13.20661 1.000 32.64420 108 GLY B O 1
ATOM 1632 N N . GLY B 1 79 ? 18.80764 28.38899 -13.46279 1.000 38.55556 109 GLY B N 1
ATOM 1633 C CA . GLY B 1 79 ? 19.43230 29.15515 -12.40488 1.000 36.68083 109 GLY B CA 1
ATOM 1634 C C . GLY B 1 79 ? 19.29512 28.51353 -11.03883 1.000 39.69210 109 GLY B C 1
ATOM 1635 O O . GLY B 1 79 ? 18.52949 27.57184 -10.81985 1.000 46.78720 109 GLY B O 1
ATOM 1636 N N . ASP B 1 80 ? 20.05508 29.06152 -10.09207 1.000 35.50821 110 ASP B N 1
ATOM 1637 C CA . ASP B 1 80 ? 20.03461 28.56457 -8.72398 1.000 45.85544 110 ASP B CA 1
ATOM 1638 C C . ASP B 1 80 ? 18.68814 28.83644 -8.07369 1.000 41.07037 110 ASP B C 1
ATOM 1639 O O . ASP B 1 80 ? 18.16897 29.95534 -8.13117 1.000 37.49729 110 ASP B O 1
ATOM 1644 N N . ASN B 1 81 ? 18.13537 27.81307 -7.43730 1.000 39.37315 111 ASN B N 1
ATOM 1645 C CA . ASN B 1 81 ? 16.87301 27.92092 -6.73161 1.000 41.86697 111 ASN B CA 1
ATOM 1646 C C . ASN B 1 81 ? 17.00896 27.74177 -5.22687 1.000 32.22432 111 ASN B C 1
ATOM 1647 O O . ASN B 1 81 ? 16.00372 27.83855 -4.51649 1.000 36.69532 111 ASN B O 1
ATOM 1652 N N . LYS B 1 82 ? 18.23195 27.51959 -4.72092 1.000 40.96173 112 LYS B N 1
ATOM 1653 C CA . LYS B 1 82 ? 18.41834 27.23314 -3.29877 1.000 47.40249 112 LYS B CA 1
ATOM 1654 C C . LYS B 1 82 ? 17.87059 28.35348 -2.42221 1.000 33.69711 112 LYS B C 1
ATOM 1655 O O . LYS B 1 82 ? 17.18331 28.09431 -1.42927 1.000 45.87827 112 LYS B O 1
ATOM 1657 N N . GLU B 1 83 ? 18.14066 29.60713 -2.78576 1.000 46.66558 113 GLU B N 1
ATOM 1658 C CA . GLU B 1 83 ? 17.66870 30.72037 -1.96879 1.000 41.60860 113 GLU B CA 1
ATOM 1659 C C . GLU B 1 83 ? 16.15162 30.85326 -2.02574 1.000 34.91540 113 GLU B C 1
ATOM 1660 O O . GLU B 1 83 ? 15.50528 31.06152 -0.99342 1.000 35.70494 113 GLU B O 1
ATOM 1666 N N . VAL B 1 84 ? 15.55423 30.73142 -3.22095 1.000 41.55422 114 VAL B N 1
ATOM 1667 C CA . VAL B 1 84 ? 14.10243 30.88543 -3.32688 1.000 32.77177 114 VAL B CA 1
ATOM 1668 C C . VAL B 1 84 ? 13.39126 29.80054 -2.53069 1.000 33.41391 114 VAL B C 1
ATOM 1669 O O . VAL B 1 84 ? 12.34193 30.04226 -1.91616 1.000 36.14650 114 VAL B O 1
ATOM 1673 N N . LEU B 1 85 ? 13.94200 28.57970 -2.53853 1.000 36.90247 115 LEU B N 1
ATOM 1674 C CA . LEU B 1 85 ? 13.32931 27.47703 -1.80410 1.000 35.96153 115 LEU B CA 1
ATOM 1675 C C . LEU B 1 85 ? 13.36221 27.69701 -0.29937 1.000 39.89957 115 LEU B C 1
ATOM 1676 O O . LEU B 1 85 ? 12.57174 27.08188 0.42263 1.000 44.77213 115 LEU B O 1
ATOM 1681 N N . LYS B 1 86 ? 14.25194 28.56141 0.18479 1.000 45.24729 116 LYS B N 1
ATOM 1682 C CA . LYS B 1 86 ? 14.23754 29.00569 1.57385 1.000 37.86498 116 LYS B CA 1
ATOM 1683 C C . LYS B 1 86 ? 13.23334 30.12348 1.81831 1.000 44.98229 116 LYS B C 1
ATOM 1684 O O . LYS B 1 86 ? 13.14320 30.61970 2.94431 1.000 46.24609 116 LYS B O 1
ATOM 1690 N N . GLY B 1 87 ? 12.49674 30.54399 0.79294 1.000 33.87216 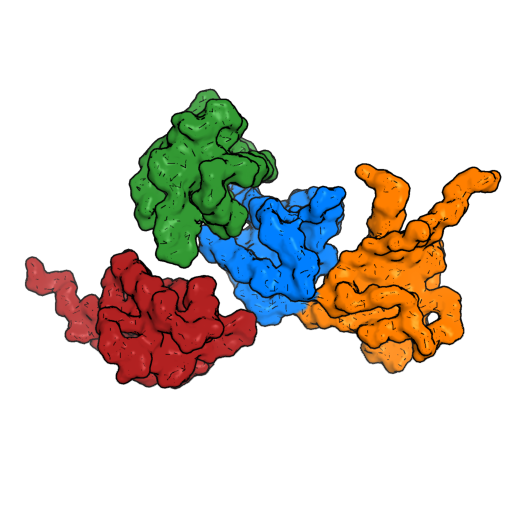117 GLY B N 1
ATOM 1691 C CA . GLY B 1 87 ? 11.51792 31.59946 0.92845 1.000 32.78728 117 GLY B CA 1
ATOM 1692 C C . GLY B 1 87 ? 11.99111 32.98415 0.54440 1.000 24.15209 117 GLY B C 1
ATOM 1693 O O . GLY B 1 87 ? 11.25004 33.94917 0.75909 1.000 34.22232 117 GLY B O 1
ATOM 1694 N N . LYS B 1 88 ? 13.19401 33.11129 0.00584 1.000 31.00198 118 LYS B N 1
ATOM 1695 C CA . LYS B 1 88 ? 13.74327 34.40396 -0.38295 1.000 33.52194 118 LYS B CA 1
ATOM 1696 C C . LYS B 1 88 ? 13.25454 34.79972 -1.77378 1.000 37.01637 118 LYS B C 1
ATOM 1697 O O . LYS B 1 88 ? 13.08045 33.94908 -2.65095 1.000 33.44463 118 LYS B O 1
ATOM 1701 N N . SER B 1 89 ? 13.03207 36.09823 -1.95498 1.000 39.22139 119 SER B N 1
ATOM 1702 C CA . SER B 1 89 ? 12.80013 36.70980 -3.25594 1.000 34.27750 119 SER B CA 1
ATOM 1703 C C . SER B 1 89 ? 14.10747 37.31330 -3.73515 1.000 38.62125 119 SER B C 1
ATOM 1704 O O . SER B 1 89 ? 14.83237 37.94684 -2.96051 1.000 37.01911 119 SER B O 1
ATOM 1707 N N . ILE B 1 90 ? 14.42520 37.09543 -5.00438 1.000 27.51096 120 ILE B N 1
ATOM 1708 C CA . ILE B 1 90 ? 15.74141 37.41734 -5.52575 1.000 27.31275 120 ILE B CA 1
ATOM 1709 C C . ILE B 1 90 ? 15.59112 38.18882 -6.81932 1.000 30.63556 120 ILE B C 1
ATOM 1710 O O . ILE B 1 90 ? 14.79333 37.81837 -7.68996 1.000 33.53060 120 ILE B O 1
ATOM 1715 N N . ILE B 1 91 ? 16.33787 39.27854 -6.92737 1.000 30.95342 121 ILE B N 1
ATOM 1716 C CA . ILE B 1 91 ? 16.56040 39.97130 -8.18318 1.000 29.08114 121 ILE B CA 1
ATOM 1717 C C . ILE B 1 91 ? 17.99489 39.69580 -8.59269 1.000 32.39466 121 ILE B C 1
ATOM 1718 O O . ILE B 1 91 ? 18.91952 39.87806 -7.79184 1.000 33.51773 121 ILE B O 1
ATOM 1723 N N . SER B 1 92 ? 18.18716 39.23607 -9.81906 1.000 30.00096 122 SER B N 1
ATOM 1724 C CA . SER B 1 92 ? 19.53114 38.90171 -10.25340 1.000 32.49887 122 SER B CA 1
ATOM 1725 C C . SER B 1 92 ? 19.77197 39.47018 -11.64035 1.000 34.40193 122 SER B C 1
ATOM 1726 O O . SER B 1 92 ? 18.84106 39.78735 -12.38468 1.000 31.19950 122 SER B O 1
ATOM 1729 N N . GLU B 1 93 ? 21.04123 39.64720 -11.97196 1.000 37.87212 123 GLU B N 1
ATOM 1730 C CA . GLU B 1 93 ? 21.40305 40.17414 -13.27350 1.000 39.89359 123 GLU B CA 1
ATOM 1731 C C . GLU B 1 93 ? 22.52120 39.33384 -13.86207 1.000 48.60720 123 GLU B C 1
ATOM 1732 O O . GLU B 1 93 ? 23.33741 38.75866 -13.13741 1.000 45.51847 123 GLU B O 1
ATOM 1738 N N . ALA B 1 94 ? 22.52860 39.25074 -15.18510 1.000 40.70221 124 ALA B N 1
ATOM 1739 C CA . ALA B 1 94 ? 23.66023 38.74075 -15.94292 1.000 45.76231 124 ALA B CA 1
ATOM 1740 C C . ALA B 1 94 ? 24.19705 39.88554 -16.78930 1.000 65.83553 124 ALA B C 1
ATOM 1741 O O . ALA B 1 94 ? 23.42447 40.57746 -17.46243 1.000 64.64124 124 ALA B O 1
ATOM 1743 N N . VAL B 1 95 ? 25.50877 40.09621 -16.73696 1.000 73.70822 125 VAL B N 1
ATOM 1744 C CA . VAL B 1 95 ? 26.12656 41.26239 -17.35850 1.000 70.90007 125 VAL B CA 1
ATOM 1745 C C . VAL B 1 95 ? 26.85143 40.88580 -18.64620 1.000 68.76179 125 VAL B C 1
ATOM 1746 O O . VAL B 1 95 ? 27.26007 39.73901 -18.82579 1.000 65.04992 125 VAL B O 1
ATOM 1750 N N . PRO B 1 100 ? 22.17405 43.31586 -21.02679 1.000 54.35783 130 PRO B N 1
ATOM 1751 C CA . PRO B 1 100 ? 21.81406 42.91393 -19.65690 1.000 41.70660 130 PRO B CA 1
ATOM 1752 C C . PRO B 1 100 ? 20.54956 42.07510 -19.61325 1.000 47.44587 130 PRO B C 1
ATOM 1753 O O . PRO B 1 100 ? 19.57149 42.36671 -20.30650 1.000 42.57631 130 PRO B O 1
ATOM 1757 N N . ALA B 1 101 ? 20.58361 41.01682 -18.80941 1.000 39.96995 131 ALA B N 1
ATOM 1758 C CA . ALA B 1 101 ? 19.42525 40.17585 -18.55592 1.000 40.06995 131 ALA B CA 1
ATOM 1759 C C . ALA B 1 101 ? 19.05889 40.34028 -17.09314 1.000 38.18049 131 ALA B C 1
ATOM 1760 O O . ALA B 1 101 ? 19.93219 40.31064 -16.22149 1.000 40.03303 131 ALA B O 1
ATOM 1762 N N . ILE B 1 102 ? 17.78037 40.55327 -16.82659 1.000 29.13908 132 ILE B N 1
ATOM 1763 C CA . ILE B 1 102 ? 17.31004 40.81242 -15.47821 1.000 30.29117 132 ILE B CA 1
ATOM 1764 C C . ILE B 1 102 ? 16.30476 39.72912 -15.14842 1.000 29.05272 132 ILE B C 1
ATOM 1765 O O . ILE B 1 102 ? 15.49237 39.35074 -15.99863 1.000 33.83283 132 ILE B O 1
ATOM 1770 N N . ARG B 1 103 ? 16.36207 39.22202 -13.92879 1.000 24.94125 133 ARG B N 1
ATOM 1771 C CA . ARG B 1 103 ? 15.41705 38.19640 -13.52042 1.000 25.00927 133 ARG B CA 1
ATOM 1772 C C . ARG B 1 103 ? 14.93403 38.47369 -12.11057 1.000 27.09799 133 ARG B C 1
ATOM 1773 O O . ARG B 1 103 ? 15.70798 38.89903 -11.24926 1.000 26.85244 133 ARG B O 1
ATOM 1781 N N . GLY B 1 104 ? 13.64076 38.26731 -11.89305 1.000 21.29866 134 GLY B N 1
ATOM 1782 C CA . GLY B 1 104 ? 13.09163 38.22724 -10.55318 1.000 25.38033 134 GLY B CA 1
ATOM 1783 C C . GLY B 1 104 ? 12.54755 36.84022 -10.26698 1.000 25.06622 134 GLY B C 1
ATOM 1784 O O . GLY B 1 104 ? 11.84441 36.25536 -11.10658 1.000 24.18014 134 GLY B O 1
ATOM 1785 N N . LYS B 1 105 ? 12.90405 36.27287 -9.11579 1.000 22.63330 135 LYS B N 1
ATOM 1786 C CA . LYS B 1 105 ? 12.38452 34.98034 -8.70491 1.000 20.72116 135 LYS B CA 1
ATOM 1787 C C . LYS B 1 105 ? 11.66798 35.13289 -7.37016 1.000 24.59100 135 LYS B C 1
ATOM 1788 O O . LYS B 1 105 ? 12.18088 35.77632 -6.43944 1.000 27.30874 135 LYS B O 1
ATOM 1794 N N . ALA B 1 106 ? 10.48660 34.53919 -7.26759 1.000 22.40937 136 ALA B N 1
ATOM 1795 C CA . ALA B 1 106 ? 9.71079 34.60911 -6.04145 1.000 24.84830 136 ALA B CA 1
ATOM 1796 C C . ALA B 1 106 ? 9.22848 33.22346 -5.63759 1.000 24.65870 136 ALA B C 1
ATOM 1797 O O . ALA B 1 106 ? 8.90629 32.38272 -6.48405 1.000 23.88147 136 ALA B O 1
ATOM 1799 N N . PRO B 1 107 ? 9.18224 32.95046 -4.34249 1.000 26.54939 137 PRO B N 1
ATOM 1800 C CA . PRO B 1 107 ? 8.66579 31.66281 -3.87441 1.000 22.12867 137 PRO B CA 1
ATOM 1801 C C . PRO B 1 107 ? 7.15007 31.58483 -3.92433 1.000 23.99406 137 PRO B C 1
ATOM 1802 O O . PRO B 1 107 ? 6.43734 32.57014 -3.71928 1.000 25.78681 137 PRO B O 1
ATOM 1806 N N . ILE B 1 108 ? 6.65520 30.37435 -4.16013 1.000 24.01181 138 ILE B N 1
ATOM 1807 C CA . ILE B 1 108 ? 5.23644 30.06454 -4.02232 1.000 20.20155 138 ILE B CA 1
ATOM 1808 C C . ILE B 1 108 ? 5.07889 29.32694 -2.69766 1.000 26.76322 138 ILE B C 1
ATOM 1809 O O . ILE B 1 108 ? 5.72258 28.29236 -2.48306 1.000 26.42348 138 ILE B O 1
ATOM 1814 N N . PHE B 1 109 ? 4.26979 29.87958 -1.79180 1.000 27.88238 139 PHE B N 1
ATOM 1815 C CA . PHE B 1 109 ? 4.02304 29.28598 -0.47659 1.000 29.33156 139 PHE B CA 1
ATOM 1816 C C . PHE B 1 109 ? 2.69516 28.54079 -0.41995 1.000 32.54400 139 PHE B C 1
ATOM 1817 O O . PHE B 1 109 ? 1.68886 28.99474 -0.97178 1.000 33.50168 139 PHE B O 1
ATOM 1825 N N . ASP B 1 110 ? 2.69341 27.40329 0.28415 1.000 37.51940 140 ASP B N 1
ATOM 1826 C CA . ASP B 1 110 ? 1.45260 26.72248 0.62964 1.000 38.75401 140 ASP B CA 1
ATOM 1827 C C . ASP B 1 110 ? 0.90946 27.30665 1.93719 1.000 45.94792 140 ASP B C 1
ATOM 1828 O O . ASP B 1 110 ? 1.45225 28.27340 2.47910 1.000 40.98143 140 ASP B O 1
ATOM 1833 N N . GLU B 1 111 ? -0.15394 26.70504 2.47312 1.000 51.58328 141 GLU B N 1
ATOM 1834 C CA . GLU B 1 111 ? -0.80853 27.24859 3.66079 1.000 43.50738 141 GLU B CA 1
ATOM 1835 C C . GLU B 1 111 ? 0.03726 27.15178 4.92330 1.000 45.65813 141 GLU B C 1
ATOM 1836 O O . GLU B 1 111 ? -0.31318 27.78553 5.92385 1.000 52.22318 141 GLU B O 1
ATOM 1842 N N . ASN B 1 112 ? 1.12936 26.39258 4.91431 1.000 48.72966 142 ASN B N 1
ATOM 1843 C CA . ASN B 1 112 ? 2.01878 26.30957 6.06404 1.000 41.98297 142 ASN B CA 1
ATOM 1844 C C . ASN B 1 112 ? 3.29596 27.12388 5.89483 1.000 50.36896 142 ASN B C 1
ATOM 1845 O O . ASN B 1 112 ? 4.18314 27.03613 6.75007 1.000 45.51840 142 ASN B O 1
ATOM 1850 N N . GLY B 1 113 ? 3.41306 27.91612 4.82357 1.000 41.46081 143 GLY B N 1
ATOM 1851 C CA . GLY B 1 113 ? 4.64204 28.63934 4.57524 1.000 36.10907 143 GLY B CA 1
ATOM 1852 C C . GLY B 1 113 ? 5.76993 27.79681 4.03415 1.000 28.94080 143 GLY B C 1
ATOM 1853 O O . GLY B 1 113 ? 6.91255 28.26790 3.99268 1.000 34.35324 143 GLY B O 1
ATOM 1854 N N . SER B 1 114 ? 5.49368 26.54915 3.66421 1.000 36.51575 144 SER B N 1
ATOM 1855 C CA . SER B 1 114 ? 6.45327 25.74224 2.93474 1.000 36.96651 144 SER B CA 1
ATOM 1856 C C . SER B 1 114 ? 6.49912 26.24044 1.50164 1.000 29.38554 144 SER B C 1
ATOM 1857 O O . SER B 1 114 ? 5.46506 26.56561 0.91892 1.000 32.63622 144 SER B O 1
ATOM 1860 N N . VAL B 1 115 ? 7.69913 26.31711 0.94785 1.000 35.70663 145 VAL B N 1
ATOM 1861 C CA . VAL B 1 115 ? 7.84869 26.71688 -0.44451 1.000 30.58894 145 VAL B CA 1
ATOM 1862 C C . VAL B 1 115 ? 7.55389 25.50086 -1.31189 1.000 32.06882 145 VAL B C 1
ATOM 1863 O O . VAL B 1 115 ? 8.22710 24.47209 -1.20228 1.000 35.22515 145 VAL B O 1
ATOM 1867 N N . ILE B 1 116 ? 6.55320 25.61595 -2.18318 1.000 29.45355 146 ILE B N 1
ATOM 1868 C CA . ILE B 1 116 ? 6.17405 24.51552 -3.06341 1.000 29.23162 146 ILE B CA 1
ATOM 1869 C C . ILE B 1 116 ? 6.59354 24.74850 -4.49928 1.000 31.20940 146 ILE B C 1
ATOM 1870 O O . ILE B 1 116 ? 6.46245 23.82748 -5.32516 1.000 29.98252 146 ILE B O 1
ATOM 1875 N N . GLY B 1 117 ? 7.07747 25.93296 -4.82588 1.000 26.66404 147 GLY B N 1
ATOM 1876 C CA . GLY B 1 117 ? 7.46227 26.21112 -6.19383 1.000 25.15043 147 GLY B CA 1
ATOM 1877 C C . GLY B 1 117 ? 8.05400 27.59192 -6.30514 1.000 26.29524 147 GLY B C 1
ATOM 1878 O O . GLY B 1 117 ? 8.25587 28.30052 -5.31348 1.000 25.31712 147 GLY B O 1
ATOM 1879 N N . ILE B 1 118 ? 8.35195 27.95532 -7.54693 1.000 22.15829 148 ILE B N 1
ATOM 1880 C CA . ILE B 1 118 ? 9.15309 29.11905 -7.88646 1.000 22.58177 148 ILE B CA 1
ATOM 1881 C C . ILE B 1 118 ? 8.50337 29.78330 -9.08349 1.000 23.63277 148 ILE B C 1
ATOM 1882 O O . ILE B 1 118 ? 8.12938 29.09856 -10.04358 1.000 23.70169 148 ILE B O 1
ATOM 1887 N N . VAL B 1 119 ? 8.40958 31.11012 -9.05506 1.000 21.93588 149 VAL B N 1
ATOM 1888 C CA . VAL B 1 119 ? 8.08004 31.88976 -10.25065 1.000 20.21138 149 VAL B CA 1
ATOM 1889 C C . VAL B 1 119 ? 9.33274 32.64571 -10.65843 1.000 22.93494 149 VAL B C 1
ATOM 1890 O O . VAL B 1 119 ? 9.94977 33.31876 -9.82317 1.000 23.03837 149 VAL B O 1
ATOM 1894 N N . SER B 1 120 ? 9.71026 32.54189 -11.93287 1.000 19.43928 150 SER B N 1
ATOM 1895 C CA . SER B 1 120 ? 10.86276 33.25517 -12.47309 1.000 21.58833 150 SER B CA 1
ATOM 1896 C C . SER B 1 120 ? 10.39941 34.13655 -13.62137 1.000 21.07535 150 SER B C 1
ATOM 1897 O O . SER B 1 120 ? 9.76243 33.64700 -14.55984 1.000 22.54800 150 SER B O 1
ATOM 1900 N N . VAL B 1 121 ? 10.70114 35.43002 -13.54713 1.000 19.77908 151 VAL B N 1
ATOM 1901 C CA . VAL B 1 121 ? 10.27148 36.39240 -14.55477 1.000 19.75390 151 VAL B CA 1
ATOM 1902 C C . VAL B 1 121 ? 11.49579 37.13061 -15.05787 1.000 22.32774 151 VAL B C 1
ATOM 1903 O O . VAL B 1 121 ? 12.24859 37.68505 -14.25752 1.000 23.60643 151 VAL B O 1
ATOM 1907 N N . GLY B 1 122 ? 11.66920 37.17131 -16.37588 1.000 20.23462 152 GLY B N 1
ATOM 1908 C CA . GLY B 1 122 ? 12.83384 37.78980 -16.98023 1.000 23.10723 152 GLY B CA 1
ATOM 1909 C C . GLY B 1 122 ? 12.48730 38.89582 -17.95612 1.000 22.21438 152 GLY B C 1
ATOM 1910 O O . GLY B 1 122 ? 11.44892 38.85379 -18.61927 1.000 23.10281 152 GLY B O 1
ATOM 1911 N N . PHE B 1 123 ? 13.39776 39.87233 -18.06396 1.000 23.37967 153 PHE B N 1
ATOM 1912 C CA . PHE B 1 123 ? 13.37284 40.91521 -19.08530 1.000 22.93304 153 PHE B CA 1
ATOM 1913 C C . PHE B 1 123 ? 14.74940 40.99072 -19.71621 1.000 27.82495 153 PHE B C 1
ATOM 1914 O O . PHE B 1 123 ? 15.75037 40.73525 -19.05346 1.000 28.02594 153 PHE B O 1
ATOM 1922 N N . LEU B 1 124 ? 14.78612 41.33451 -21.00509 1.000 30.59700 154 LEU B N 1
ATOM 1923 C CA . LEU B 1 124 ? 16.02648 41.60222 -21.72431 1.000 37.61321 154 LEU B CA 1
ATOM 1924 C C . LEU B 1 124 ? 16.22226 43.09638 -21.89139 1.000 31.28534 154 LEU B C 1
ATOM 1925 O O . LEU B 1 124 ? 15.26251 43.83943 -22.12637 1.000 34.14441 154 LEU B O 1
ATOM 1930 N N A LEU B 1 125 ? 17.46763 43.54472 -21.78538 0.584 28.92730 155 LEU B N 1
ATOM 1931 N N B LEU B 1 125 ? 17.47150 43.52974 -21.75525 0.416 29.01186 155 LEU B N 1
ATOM 1932 C CA A LEU B 1 125 ? 17.76683 44.95403 -22.01608 0.584 29.84581 155 LEU B CA 1
ATOM 1933 C CA B LEU B 1 125 ? 17.88218 44.89704 -22.04514 0.416 30.10447 155 LEU B CA 1
ATOM 1934 C C A LEU B 1 125 ? 18.78984 45.13234 -23.13216 0.584 33.08147 155 LEU B C 1
ATOM 1935 C C B LEU B 1 125 ? 18.94812 44.91330 -23.13326 0.416 32.47072 155 LEU B C 1
ATOM 1936 O O A LEU B 1 125 ? 19.56030 46.09358 -23.12129 0.584 31.21464 155 LEU B O 1
ATOM 1937 O O B LEU B 1 125 ? 19.94379 45.63507 -23.04478 0.416 35.61482 155 LEU B O 1
ATOM 1946 N N A GLU B 1 126 ? 18.78958 44.22415 -24.11290 0.584 32.10613 156 GLU B N 1
ATOM 1947 N N B GLU B 1 126 ? 18.74645 44.10102 -24.17550 0.416 32.24818 156 GLU B N 1
ATOM 1948 C CA A GLU B 1 126 ? 19.81651 44.26781 -25.15259 0.584 32.39746 156 GLU B CA 1
ATOM 1949 C CA B GLU B 1 126 ? 19.68464 44.08505 -25.29560 0.416 32.68419 156 GLU B CA 1
ATOM 1950 C C A GLU B 1 126 ? 19.65274 45.49019 -26.04961 0.584 31.89351 156 GLU B C 1
ATOM 1951 C C B GLU B 1 126 ? 19.62418 45.39168 -26.07630 0.416 31.91122 156 GLU B C 1
ATOM 1952 O O A GLU B 1 126 ? 20.63630 46.17595 -26.35294 0.584 37.14363 156 GLU B O 1
ATOM 1953 O O B GLU B 1 126 ? 20.64700 46.05474 -26.28717 0.416 36.69654 156 GLU B O 1
ATOM 1964 N N . ASP B 1 127 ? 18.42740 45.76201 -26.51225 1.000 33.79270 157 ASP B N 1
ATOM 1965 C CA . ASP B 1 127 ? 18.14583 46.93459 -27.33930 1.000 33.55508 157 ASP B CA 1
ATOM 1966 C C . ASP B 1 127 ? 17.32646 47.91566 -26.51000 1.000 30.30678 157 ASP B C 1
ATOM 1967 O O . ASP B 1 127 ? 16.17432 47.62842 -26.17079 1.000 31.81323 157 ASP B O 1
ATOM 1972 N N . ILE B 1 128 ? 17.90815 49.07047 -26.19632 1.000 31.53014 158 ILE B N 1
ATOM 1973 C CA . ILE B 1 128 ? 17.11970 50.13671 -25.57532 1.000 31.00404 158 ILE B CA 1
ATOM 1974 C C . ILE B 1 128 ? 16.52994 50.99977 -26.68571 1.000 29.91550 158 ILE B C 1
ATOM 1975 O O . ILE B 1 128 ? 15.31105 51.02612 -26.88025 1.000 32.93160 158 ILE B O 1
ATOM 1980 N N . GLN B 1 129 ? 17.37670 51.66113 -27.47057 1.000 32.83179 159 GLN B N 1
ATOM 1981 C CA . GLN B 1 129 ? 16.86361 52.49846 -28.55609 1.000 33.54571 159 GLN B CA 1
ATOM 1982 C C . GLN B 1 129 ? 17.76373 52.40769 -29.78327 1.000 41.62620 159 GLN B C 1
ATOM 1983 O O . GLN B 1 129 ? 17.89931 53.36787 -30.54944 1.000 33.38967 159 GLN B O 1
ATOM 1989 N N . ARG B 1 130 ? 18.35413 51.22153 -29.99300 1.000 33.70282 160 ARG B N 1
ATOM 1990 C CA . ARG B 1 130 ? 19.22726 50.95413 -31.14011 1.000 41.75867 160 ARG B CA 1
ATOM 1991 C C . ARG B 1 130 ? 18.58016 51.32936 -32.46961 1.000 41.35279 160 ARG B C 1
ATOM 1992 O O . ARG B 1 130 ? 19.23237 51.90053 -33.35242 1.000 39.63435 160 ARG B O 1
ATOM 2000 N N . THR B 1 131 ? 17.31838 50.96649 -32.65869 1.000 41.75385 161 THR B N 1
ATOM 2001 C CA . THR B 1 131 ? 16.67808 51.20601 -33.94447 1.000 48.74557 161 THR B CA 1
ATOM 2002 C C . THR B 1 131 ? 15.68194 52.35355 -33.84917 1.000 53.96187 161 THR B C 1
ATOM 2003 O O . THR B 1 131 ? 15.26514 52.91112 -34.86981 1.000 50.37144 161 THR B O 1
ATOM 2008 N N . LEU C 1 4 ? -4.12151 60.85910 28.15937 1.000 56.64900 34 LEU C N 1
ATOM 2009 C CA . LEU C 1 4 ? -3.37121 61.15153 26.94288 1.000 62.09740 34 LEU C CA 1
ATOM 2010 C C . LEU C 1 4 ? -1.89916 61.38017 27.25723 1.000 70.71429 34 LEU C C 1
ATOM 2011 O O . LEU C 1 4 ? -1.01660 60.85012 26.57982 1.000 60.44142 34 LEU C O 1
ATOM 2016 N N . LYS C 1 5 ? -1.64935 62.19366 28.28638 1.000 66.74458 35 LYS C N 1
ATOM 2017 C CA . LYS C 1 5 ? -0.28943 62.37887 28.77785 1.000 56.25791 35 LYS C CA 1
ATOM 2018 C C . LYS C 1 5 ? 0.33343 61.04677 29.16554 1.000 60.38454 35 LYS C C 1
ATOM 2019 O O . LYS C 1 5 ? 1.52777 60.81965 28.93743 1.000 54.49767 35 LYS C O 1
ATOM 2025 N N . GLU C 1 6 ? -0.46622 60.15087 29.74955 1.000 53.31049 36 GLU C N 1
ATOM 2026 C CA . GLU C 1 6 ? 0.04177 58.83928 30.13104 1.000 57.67017 36 GLU C CA 1
ATOM 2027 C C . GLU C 1 6 ? 0.43049 58.01837 28.90677 1.000 47.68106 36 GLU C C 1
ATOM 2028 O O . GLU C 1 6 ? 1.43809 57.30310 28.93243 1.000 46.50229 36 GLU C O 1
ATOM 2030 N N . GLN C 1 7 ? -0.35293 58.10624 27.82547 1.000 43.76682 37 GLN C N 1
ATOM 2031 C CA . GLN C 1 7 ? -0.03177 57.33535 26.62441 1.000 51.56416 37 GLN C CA 1
ATOM 2032 C C . GLN C 1 7 ? 1.14611 57.92604 25.85465 1.000 49.91616 37 GLN C C 1
ATOM 2033 O O . GLN C 1 7 ? 1.88423 57.18027 25.20026 1.000 40.80772 37 GLN C O 1
ATOM 2039 N N . ILE C 1 8 ? 1.33466 59.24738 25.89313 1.000 43.60032 38 ILE C N 1
ATOM 2040 C CA . ILE C 1 8 ? 2.54670 59.80431 25.30292 1.000 49.09721 38 ILE C CA 1
ATOM 2041 C C . ILE C 1 8 ? 3.75831 59.37072 26.11613 1.000 41.71974 38 ILE C C 1
ATOM 2042 O O . ILE C 1 8 ? 4.82743 59.08908 25.56247 1.000 33.81660 38 ILE C O 1
ATOM 2047 N N . GLY C 1 9 ? 3.60702 59.28417 27.43966 1.000 36.55104 39 GLY C N 1
ATOM 2048 C CA . GLY C 1 9 ? 4.66773 58.72260 28.25438 1.000 33.86180 39 GLY C CA 1
ATOM 2049 C C . GLY C 1 9 ? 4.95496 57.27602 27.89991 1.000 36.96407 39 GLY C C 1
ATOM 2050 O O . GLY C 1 9 ? 6.10793 56.83996 27.90661 1.000 33.27507 39 GLY C O 1
ATOM 2051 N N . MET C 1 10 ? 3.90560 56.51554 27.57043 1.000 36.88635 40 MET C N 1
ATOM 2052 C CA . MET C 1 10 ? 4.09436 55.12864 27.16329 1.000 35.66891 40 MET C CA 1
ATOM 2053 C C . MET C 1 10 ? 4.75743 55.03961 25.79472 1.000 31.19201 40 MET C C 1
ATOM 2054 O O . MET C 1 10 ? 5.55482 54.12413 25.55668 1.000 36.10380 40 MET C O 1
ATOM 2059 N N . ARG C 1 11 ? 4.42921 55.96551 24.87847 1.000 33.30912 41 ARG C N 1
ATOM 2060 C CA . ARG C 1 11 ? 5.18825 56.09563 23.63391 1.000 33.06407 41 ARG C CA 1
ATOM 2061 C C . ARG C 1 11 ? 6.67386 56.25010 23.92253 1.000 33.84411 41 ARG C C 1
ATOM 2062 O O . ARG C 1 11 ? 7.50423 55.51067 23.38136 1.000 31.37983 41 ARG C O 1
ATOM 2070 N N . ALA C 1 12 ? 7.01969 57.22875 24.76637 1.000 31.13274 42 ALA C N 1
ATOM 2071 C CA . ALA C 1 12 ? 8.41741 57.49706 25.09426 1.000 33.23835 42 ALA C CA 1
ATOM 2072 C C . ALA C 1 12 ? 9.08199 56.26677 25.69728 1.000 28.94171 42 ALA C C 1
ATOM 2073 O O . ALA C 1 12 ? 10.19408 55.88682 25.30745 1.000 27.01955 42 ALA C O 1
ATOM 2075 N N . LEU C 1 13 ? 8.40798 55.62053 26.64904 1.000 27.38992 43 LEU C N 1
ATOM 2076 C CA . LEU C 1 13 ? 9.01053 54.48177 27.32539 1.000 25.74430 43 LEU C CA 1
ATOM 2077 C C . LEU C 1 13 ? 9.16924 53.29331 26.37648 1.000 26.29043 43 LEU C C 1
ATOM 2078 O O . LEU C 1 13 ? 10.19916 52.61734 26.39527 1.000 28.18474 43 LEU C O 1
ATOM 2083 N N . ASN C 1 14 ? 8.16626 53.02497 25.53651 1.000 29.14272 44 ASN C N 1
ATOM 2084 C CA . ASN C 1 14 ? 8.28430 51.90615 24.60456 1.000 27.17438 44 ASN C CA 1
ATOM 2085 C C . ASN C 1 14 ? 9.42639 52.10667 23.61027 1.000 26.44163 44 ASN C C 1
ATOM 2086 O O . ASN C 1 14 ? 10.13727 51.15123 23.27634 1.000 28.30880 44 ASN C O 1
ATOM 2091 N N . VAL C 1 15 ? 9.62660 53.33454 23.12807 1.000 25.78897 45 VAL C N 1
ATOM 2092 C CA . VAL C 1 15 ? 10.77511 53.58577 22.25336 1.000 23.13847 45 VAL C CA 1
ATOM 2093 C C . VAL C 1 15 ? 12.07441 53.36628 23.02104 1.000 25.03588 45 VAL C C 1
ATOM 2094 O O . VAL C 1 15 ? 13.00565 52.73052 22.52300 1.000 25.60849 45 VAL C O 1
ATOM 2098 N N . ALA C 1 16 ? 12.15871 53.88903 24.25295 1.000 25.47226 46 ALA C N 1
ATOM 2099 C CA . ALA C 1 16 ? 13.38957 53.72945 25.02571 1.000 25.21512 46 ALA C CA 1
ATOM 2100 C C . ALA C 1 16 ? 13.69571 52.26105 25.28932 1.000 24.46256 46 ALA C C 1
ATOM 2101 O O . ALA C 1 16 ? 14.84352 51.82036 25.14545 1.000 27.62597 46 ALA C O 1
ATOM 2103 N N . GLU C 1 17 ? 12.67478 51.49189 25.67677 1.000 30.06477 47 GLU C N 1
ATOM 2104 C CA . GLU C 1 17 ? 12.85937 50.07104 25.95060 1.000 31.46780 47 GLU C CA 1
ATOM 2105 C C . GLU C 1 17 ? 13.30703 49.32352 24.70794 1.000 29.48126 47 GLU C C 1
ATOM 2106 O O . GLU C 1 17 ? 14.17399 48.44457 24.78947 1.000 29.65433 47 GLU C O 1
ATOM 2112 N N . THR C 1 18 ? 12.71013 49.64905 23.55207 1.000 27.47251 48 THR C N 1
ATOM 2113 C CA . THR C 1 18 ? 13.09950 48.98657 22.30975 1.000 22.46646 48 THR C CA 1
ATOM 2114 C C . THR C 1 18 ? 14.53838 49.32701 21.93096 1.000 28.10977 48 THR C C 1
ATOM 2115 O O . THR C 1 18 ? 15.31624 48.43591 21.56657 1.000 26.78016 48 THR C O 1
ATOM 2119 N N . VAL C 1 19 ? 14.92282 50.60296 22.04687 1.000 25.23642 49 VAL C N 1
ATOM 2120 C CA . VAL C 1 19 ? 16.30522 50.99086 21.76649 1.000 25.32449 49 VAL C CA 1
ATOM 2121 C C . VAL C 1 19 ? 17.25448 50.28574 22.73338 1.000 26.45421 49 VAL C C 1
ATOM 2122 O O . VAL C 1 19 ? 18.29426 49.75069 22.32946 1.000 26.95521 49 VAL C O 1
ATOM 2126 N N . ALA C 1 20 ? 16.88791 50.24941 24.02018 1.000 26.02297 50 ALA C N 1
ATOM 2127 C CA . ALA C 1 20 ? 17.75808 49.64891 25.03685 1.000 26.04501 50 ALA C CA 1
ATOM 2128 C C . ALA C 1 20 ? 17.97174 48.15230 24.80635 1.000 28.10302 50 ALA C C 1
ATOM 2129 O O . ALA C 1 20 ? 18.97210 47.58771 25.27658 1.000 29.43928 50 ALA C O 1
ATOM 2131 N N . SER C 1 21 ? 17.01478 47.48451 24.15426 1.000 26.07902 51 SER C N 1
ATOM 2132 C CA . SER C 1 21 ? 17.07749 46.05096 23.89793 1.000 29.52444 51 SER C CA 1
ATOM 2133 C C . SER C 1 21 ? 17.71195 45.71242 22.55802 1.000 32.19870 51 SER C C 1
ATOM 2134 O O . SER C 1 21 ? 17.87951 44.52739 22.25013 1.000 35.08771 51 SER C O 1
ATOM 2137 N N . THR C 1 22 ? 18.07232 46.71324 21.75927 1.000 27.36096 52 THR C N 1
ATOM 2138 C CA . THR C 1 22 ? 18.67599 46.45600 20.45994 1.000 31.68609 52 THR C CA 1
ATOM 2139 C C . THR C 1 22 ? 20.11673 45.99336 20.64311 1.000 34.50657 52 THR C C 1
ATOM 2140 O O . THR C 1 22 ? 20.86794 46.57018 21.43319 1.000 37.12753 52 THR C O 1
ATOM 2144 N N A SER C 1 23 ? 20.49278 44.93865 19.91156 0.419 32.40605 53 SER C N 1
ATOM 2145 N N B SER C 1 23 ? 20.49664 44.93564 19.92446 0.581 32.38885 53 SER C N 1
ATOM 2146 C CA A SER C 1 23 ? 21.83776 44.38442 20.02917 0.419 34.45057 53 SER C CA 1
ATOM 2147 C CA B SER C 1 23 ? 21.84653 44.40050 20.05906 0.581 34.42935 53 SER C CA 1
ATOM 2148 C C A SER C 1 23 ? 22.89537 45.43207 19.70426 0.419 34.58773 53 SER C C 1
ATOM 2149 C C B SER C 1 23 ? 22.89388 45.45443 19.72496 0.581 34.55703 53 SER C C 1
ATOM 2150 O O A SER C 1 23 ? 23.95078 45.48005 20.34644 0.419 38.60698 53 SER C O 1
ATOM 2151 O O B SER C 1 23 ? 23.94721 45.51998 20.37041 0.581 38.56256 53 SER C O 1
ATOM 2156 N N . LEU C 1 24 ? 22.61921 46.29034 18.72024 1.000 31.95219 54 LEU C N 1
ATOM 2157 C CA . LEU C 1 24 ? 23.55996 47.34335 18.33524 1.000 34.62173 54 LEU C CA 1
ATOM 2158 C C . LEU C 1 24 ? 23.94624 48.21227 19.51803 1.000 38.25930 54 LEU C C 1
ATOM 2159 O O . LEU C 1 24 ? 25.11190 48.58887 19.67797 1.000 35.30952 54 LEU C O 1
ATOM 2164 N N . VAL C 1 25 ? 22.97198 48.54200 20.35544 1.000 30.69473 55 VAL C N 1
ATOM 2165 C CA . VAL C 1 25 ? 23.20361 49.48750 21.43442 1.000 28.94396 55 VAL C CA 1
ATOM 2166 C C . VAL C 1 25 ? 24.05258 48.84276 22.52024 1.000 35.22885 55 VAL C C 1
ATOM 2167 O O . VAL C 1 25 ? 25.05384 49.40932 22.97103 1.000 38.56009 55 VAL C O 1
ATOM 2171 N N . ARG C 1 26 ? 23.67119 47.63518 22.93470 1.000 35.95750 56 ARG C N 1
ATOM 2172 C CA . ARG C 1 26 ? 24.42057 46.90719 23.95393 1.000 41.55828 56 ARG C CA 1
ATOM 2173 C C . ARG C 1 26 ? 25.86099 46.66575 23.51035 1.000 43.33532 56 ARG C C 1
ATOM 2174 O O . ARG C 1 26 ? 26.80264 46.85380 24.29089 1.000 45.48889 56 ARG C O 1
ATOM 2182 N N . GLU C 1 27 ? 26.05049 46.30293 22.24038 1.000 40.47606 57 GLU C N 1
ATOM 2183 C CA . GLU C 1 27 ? 27.37681 46.01384 21.70355 1.000 43.01878 57 GLU C CA 1
ATOM 2184 C C . GLU C 1 27 ? 28.24970 47.26157 21.63163 1.000 46.88310 57 GLU C C 1
ATOM 2185 O O . GLU C 1 27 ? 29.46980 47.18325 21.82279 1.000 46.15447 57 GLU C O 1
ATOM 2191 N N . ALA C 1 28 ? 27.65325 48.41743 21.32155 1.000 35.57544 58 ALA C N 1
ATOM 2192 C CA . ALA C 1 28 ? 28.45072 49.63266 21.16831 1.000 38.13623 58 ALA C CA 1
ATOM 2193 C C . ALA C 1 28 ? 29.18141 50.00272 22.45165 1.000 40.77385 58 ALA C C 1
ATOM 2194 O O . ALA C 1 28 ? 30.20130 50.69992 22.40417 1.000 41.72850 58 ALA C O 1
ATOM 2196 N N . PHE C 1 29 ? 28.66588 49.58026 23.60310 1.000 36.43462 59 PHE C N 1
ATOM 2197 C CA . PHE C 1 29 ? 29.31581 49.90287 24.86740 1.000 42.56369 59 PHE C CA 1
ATOM 2198 C C . PHE C 1 29 ? 30.64834 49.18306 25.04584 1.000 47.42506 59 PHE C C 1
ATOM 2199 O O . PHE C 1 29 ? 31.42138 49.56629 25.93032 1.000 46.95925 59 PHE C O 1
ATOM 2207 N N . ARG C 1 30 ? 30.94510 48.17621 24.22051 1.000 40.29850 60 ARG C N 1
ATOM 2208 C CA . ARG C 1 30 ? 32.26326 47.54679 24.22047 1.000 43.24906 60 ARG C CA 1
ATOM 2209 C C . ARG C 1 30 ? 33.27598 48.30120 23.36722 1.000 51.17482 60 ARG C C 1
ATOM 2210 O O . ARG C 1 30 ? 34.47282 47.99993 23.44737 1.000 48.16222 60 ARG C O 1
ATOM 2213 N N . ASP C 1 31 ? 32.82893 49.25185 22.54719 1.000 43.26505 61 ASP C N 1
ATOM 2214 C CA . ASP C 1 31 ? 33.71929 50.03167 21.69595 1.000 42.28625 61 ASP C CA 1
ATOM 2215 C C . ASP C 1 31 ? 34.44752 51.09375 22.51080 1.000 45.16132 61 ASP C C 1
ATOM 2216 O O . ASP C 1 31 ? 33.95741 51.55928 23.54310 1.000 45.26119 61 ASP C O 1
ATOM 2221 N N . SER C 1 32 ? 35.62852 51.48952 22.02598 1.000 51.42644 62 SER C N 1
ATOM 2222 C CA . SER C 1 32 ? 36.36576 52.55482 22.69963 1.000 56.62022 62 SER C CA 1
ATOM 2223 C C . SER C 1 32 ? 35.63851 53.89240 22.59499 1.000 48.09505 62 SER C C 1
ATOM 2224 O O . SER C 1 32 ? 35.67248 54.68898 23.53935 1.000 48.99022 62 SER C O 1
ATOM 2227 N N . ASN C 1 33 ? 34.97035 54.15196 21.46896 1.000 57.71643 63 ASN C N 1
ATOM 2228 C CA . ASN C 1 33 ? 34.06601 55.29270 21.31216 1.000 46.66810 63 ASN C CA 1
ATOM 2229 C C . ASN C 1 33 ? 32.68435 54.76765 20.94509 1.000 35.91520 63 ASN C C 1
ATOM 2230 O O . ASN C 1 33 ? 32.36942 54.60431 19.75555 1.000 38.83641 63 ASN C O 1
ATOM 2235 N N . PRO C 1 34 ? 31.83887 54.47950 21.93445 1.000 37.36436 64 PRO C N 1
ATOM 2236 C CA . PRO C 1 34 ? 30.47472 54.00521 21.63111 1.000 36.66361 64 PRO C CA 1
ATOM 2237 C C . PRO C 1 34 ? 29.65469 54.95630 20.76720 1.000 40.07436 64 PRO C C 1
ATOM 2238 O O . PRO C 1 34 ? 28.71324 54.49792 20.11179 1.000 38.60090 64 PRO C O 1
ATOM 2242 N N . SER C 1 35 ? 29.97370 56.25629 20.74607 1.000 40.69124 65 SER C N 1
ATOM 2243 C CA . SER C 1 35 ? 29.16650 57.20817 19.98409 1.000 39.06533 65 SER C CA 1
ATOM 2244 C C . SER C 1 35 ? 29.17557 56.91389 18.49366 1.000 39.70109 65 SER C C 1
ATOM 2245 O O . SER C 1 35 ? 28.21911 57.26074 17.78941 1.000 36.82116 65 SER C O 1
ATOM 2248 N N . VAL C 1 36 ? 30.24078 56.29527 17.98010 1.000 40.13426 66 VAL C N 1
ATOM 2249 C CA . VAL C 1 36 ? 30.31911 56.08287 16.53781 1.000 38.06571 66 VAL C CA 1
ATOM 2250 C C . VAL C 1 36 ? 29.13802 55.25495 16.05301 1.000 38.22241 66 VAL C C 1
ATOM 2251 O O . VAL C 1 36 ? 28.53157 55.55755 15.01741 1.000 39.62805 66 VAL C O 1
ATOM 2255 N N . ARG C 1 37 ? 28.76912 54.21877 16.80275 1.000 36.25900 67 ARG C N 1
ATOM 2256 C CA . ARG C 1 37 ? 27.60865 53.42780 16.42082 1.000 35.49800 67 ARG C CA 1
ATOM 2257 C C . ARG C 1 37 ? 26.31909 53.93847 17.04789 1.000 33.14660 67 ARG C C 1
ATOM 2258 O O . ARG C 1 37 ? 25.25771 53.83184 16.41732 1.000 31.64427 67 ARG C O 1
ATOM 2261 N N . LEU C 1 38 ? 26.38788 54.49931 18.26114 1.000 34.11219 68 LEU C N 1
ATOM 2262 C CA . LEU C 1 38 ? 25.16176 54.86501 18.96685 1.000 26.88201 68 LEU C CA 1
ATOM 2263 C C . LEU C 1 38 ? 24.48705 56.08163 18.34272 1.000 31.60440 68 LEU C C 1
ATOM 2264 O O . LEU C 1 38 ? 23.25604 56.11403 18.22817 1.000 29.56187 68 LEU C O 1
ATOM 2269 N N . GLN C 1 39 ? 25.26192 57.09897 17.95484 1.000 28.10183 69 GLN C N 1
ATOM 2270 C CA . GLN C 1 39 ? 24.65728 58.34883 17.48729 1.000 28.28670 69 GLN C CA 1
ATOM 2271 C C . GLN C 1 39 ? 23.86232 58.19141 16.19121 1.000 30.43149 69 GLN C C 1
ATOM 2272 O O . GLN C 1 39 ? 22.73761 58.71644 16.12393 1.000 28.57962 69 GLN C O 1
ATOM 2278 N N . PRO C 1 40 ? 24.34642 57.50757 15.14243 1.000 28.47434 70 PRO C N 1
ATOM 2279 C CA . PRO C 1 40 ? 23.50146 57.35987 13.94214 1.000 30.25904 70 PRO C CA 1
ATOM 2280 C C . PRO C 1 40 ? 22.22978 56.57199 14.19328 1.000 27.74531 70 PRO C C 1
ATOM 2281 O O . PRO C 1 40 ? 21.19230 56.87033 13.58936 1.000 28.51211 70 PRO C O 1
ATOM 2285 N N . PHE C 1 41 ? 22.28317 55.56240 15.06144 1.000 27.85130 71 PHE C N 1
ATOM 2286 C CA . PHE C 1 41 ? 21.08241 54.78918 15.34316 1.000 24.57486 71 PHE C CA 1
ATOM 2287 C C . PHE C 1 41 ? 20.08356 55.61732 16.13125 1.000 25.84579 71 PHE C C 1
ATOM 2288 O O . PHE C 1 41 ? 18.89209 55.66270 15.78658 1.000 24.53635 71 PHE C O 1
ATOM 2296 N N . ALA C 1 42 ? 20.55783 56.28030 17.19018 1.000 25.34245 72 ALA C N 1
ATOM 2297 C CA . ALA C 1 42 ? 19.68553 57.13569 17.99174 1.000 22.31635 72 ALA C CA 1
ATOM 2298 C C . ALA C 1 42 ? 19.03128 58.20145 17.12973 1.000 23.87599 72 ALA C C 1
ATOM 2299 O O . ALA C 1 42 ? 17.82801 58.45953 17.26052 1.000 24.97034 72 ALA C O 1
ATOM 2301 N N . GLU C 1 43 ? 19.80353 58.81860 16.23346 1.000 26.64766 73 GLU C N 1
ATOM 2302 C CA . GLU C 1 43 ? 19.24379 59.86221 15.38311 1.000 26.19880 73 GLU C CA 1
ATOM 2303 C C . GLU C 1 43 ? 18.20797 59.29445 14.42709 1.000 25.37674 73 GLU C C 1
ATOM 2304 O O . GLU C 1 43 ? 17.15190 59.90310 14.22792 1.000 25.65091 73 GLU C O 1
ATOM 2310 N N . ARG C 1 44 ? 18.47762 58.12438 13.83560 1.000 25.13496 74 ARG C N 1
ATOM 2311 C CA . ARG C 1 44 ? 17.48483 57.47685 12.97930 1.000 26.76648 74 ARG C CA 1
ATOM 2312 C C . ARG C 1 44 ? 16.19288 57.21035 13.74005 1.000 26.87914 74 ARG C C 1
ATOM 2313 O O . ARG C 1 44 ? 15.09280 57.47762 13.23875 1.000 25.90649 74 ARG C O 1
ATOM 2321 N N . ILE C 1 45 ? 16.30395 56.67732 14.95917 1.000 21.94122 75 ILE C N 1
ATOM 2322 C CA . ILE C 1 45 ? 15.09398 56.38753 15.72452 1.000 22.78635 75 ILE C CA 1
ATOM 2323 C C . ILE C 1 45 ? 14.37143 57.67466 16.09361 1.000 23.48052 75 ILE C C 1
ATOM 2324 O O . ILE C 1 45 ? 13.13701 57.74153 16.04630 1.000 23.93898 75 ILE C O 1
ATOM 2329 N N . ARG C 1 46 ? 15.12647 58.70238 16.50069 1.000 24.21215 76 ARG C N 1
ATOM 2330 C CA . ARG C 1 46 ? 14.51783 59.97685 16.86389 1.000 25.55923 76 ARG C CA 1
ATOM 2331 C C . ARG C 1 46 ? 13.73065 60.55449 15.68861 1.000 25.40875 76 ARG C C 1
ATOM 2332 O O . ARG C 1 46 ? 12.58283 60.98253 15.84870 1.000 23.27158 76 ARG C O 1
ATOM 2340 N N . GLN C 1 47 ? 14.31813 60.53048 14.48530 1.000 24.43562 77 GLN C N 1
ATOM 2341 C CA . GLN C 1 47 ? 13.62495 61.02732 13.29371 1.000 24.24806 77 GLN C CA 1
ATOM 2342 C C . GLN C 1 47 ? 12.36750 60.21817 12.99049 1.000 28.46956 77 GLN C C 1
ATOM 2343 O O . GLN C 1 47 ? 11.29990 60.78857 12.74107 1.000 29.74185 77 GLN C O 1
ATOM 2349 N N . LYS C 1 48 ? 12.47288 58.88385 13.00475 1.000 27.09060 78 LYS C N 1
ATOM 2350 C CA . LYS C 1 48 ? 11.35673 58.04574 12.55842 1.000 27.09026 78 LYS C CA 1
ATOM 2351 C C . LYS C 1 48 ? 10.16799 58.12657 13.50601 1.000 29.10856 78 LYS C C 1
ATOM 2352 O O . LYS C 1 48 ? 9.01263 58.03634 13.07126 1.000 29.81354 78 LYS C O 1
ATOM 2358 N N . THR C 1 49 ? 10.42495 58.25021 14.80729 1.000 24.14763 79 THR C N 1
ATOM 2359 C CA . THR C 1 49 ? 9.37044 58.22243 15.81037 1.000 21.99771 79 THR C CA 1
ATOM 2360 C C . THR C 1 49 ? 8.77753 59.58799 16.12727 1.000 25.76585 79 THR C C 1
ATOM 2361 O O . THR C 1 49 ? 7.70980 59.63884 16.74444 1.000 27.39967 79 THR C O 1
ATOM 2365 N N . GLY C 1 50 ? 9.42609 60.68152 15.73592 1.000 24.65398 80 GLY C N 1
ATOM 2366 C CA . GLY C 1 50 ? 8.94426 62.00555 16.09350 1.000 26.44513 80 GLY C CA 1
ATOM 2367 C C . GLY C 1 50 ? 9.37401 62.48321 17.46076 1.000 25.47811 80 GLY C C 1
ATOM 2368 O O . GLY C 1 50 ? 8.83632 63.48235 17.95809 1.000 26.44040 80 GLY C O 1
ATOM 2369 N N . ALA C 1 51 ? 10.31088 61.79554 18.08997 1.000 24.31830 81 ALA C N 1
ATOM 2370 C CA . ALA C 1 51 ? 10.79020 62.21442 19.39898 1.000 20.67832 81 ALA C CA 1
ATOM 2371 C C . ALA C 1 51 ? 11.56609 63.51955 19.31037 1.000 26.02527 81 ALA C C 1
ATOM 2372 O O . ALA C 1 51 ? 12.16175 63.85804 18.28484 1.000 26.89246 81 ALA C O 1
ATOM 2374 N N . GLU C 1 52 ? 11.57848 64.24608 20.42429 1.000 22.98103 82 GLU C N 1
ATOM 2375 C CA . GLU C 1 52 ? 12.47007 65.39099 20.52821 1.000 23.26566 82 GLU C CA 1
ATOM 2376 C C . GLU C 1 52 ? 13.90504 64.92732 20.70187 1.000 24.15405 82 GLU C C 1
ATOM 2377 O O . GLU C 1 52 ? 14.82678 65.52632 20.12935 1.000 26.84677 82 GLU C O 1
ATOM 2383 N N . TYR C 1 53 ? 14.11657 63.87498 21.49811 1.000 24.11362 83 TYR C N 1
ATOM 2384 C CA . TYR C 1 53 ? 15.46347 63.34276 21.68417 1.000 24.51105 83 TYR C CA 1
ATOM 2385 C C . TYR C 1 53 ? 15.41978 61.84707 21.98451 1.000 25.36686 83 TYR C C 1
ATOM 2386 O O . TYR C 1 53 ? 14.47625 61.33878 22.60710 1.000 24.26947 83 TYR C O 1
ATOM 2395 N N . VAL C 1 54 ? 16.48584 61.16120 21.56662 1.000 24.69330 84 VAL C N 1
ATOM 2396 C CA . VAL C 1 54 ? 16.80692 59.79659 21.98178 1.000 25.67976 84 VAL C CA 1
ATOM 2397 C C . VAL C 1 54 ? 18.22854 59.85534 22.52309 1.000 27.70630 84 VAL C C 1
ATOM 2398 O O . VAL C 1 54 ? 19.19841 59.82605 21.75682 1.000 28.46516 84 VAL C O 1
ATOM 2402 N N . VAL C 1 55 ? 18.36126 59.96857 23.83047 1.000 24.20001 85 VAL C N 1
ATOM 2403 C CA . VAL C 1 55 ? 19.67391 60.13322 24.45426 1.000 22.77821 85 VAL C CA 1
ATOM 2404 C C . VAL C 1 55 ? 20.09517 58.79092 25.02160 1.000 27.50167 85 VAL C C 1
ATOM 2405 O O . VAL C 1 55 ? 19.32086 58.14225 25.73269 1.000 29.97923 85 VAL C O 1
ATOM 2409 N N . ILE C 1 56 ? 21.31246 58.36132 24.69811 1.000 26.44617 86 ILE C N 1
ATOM 2410 C CA . ILE C 1 56 ? 21.86269 57.12053 25.22127 1.000 25.51577 86 ILE C CA 1
ATOM 2411 C C . ILE C 1 56 ? 23.10852 57.48277 26.01422 1.000 27.24026 86 ILE C C 1
ATOM 2412 O O . ILE C 1 56 ? 24.00173 58.15197 25.49075 1.000 30.75314 86 ILE C O 1
ATOM 2417 N N . GLY C 1 57 ? 23.14826 57.06525 27.28027 1.000 32.10950 87 GLY C N 1
ATOM 2418 C CA . GLY C 1 57 ? 24.26298 57.40906 28.14171 1.000 34.27534 87 GLY C CA 1
ATOM 2419 C C . GLY C 1 57 ? 24.78955 56.23117 28.93981 1.000 36.56878 87 GLY C C 1
ATOM 2420 O O . GLY C 1 57 ? 24.19458 55.15591 28.98770 1.000 34.48168 87 GLY C O 1
ATOM 2421 N N . ASN C 1 58 ? 25.94202 56.46017 29.56616 1.000 40.52535 88 ASN C N 1
ATOM 2422 C CA . ASN C 1 58 ? 26.54495 55.46450 30.44343 1.000 40.11152 88 ASN C CA 1
ATOM 2423 C C . ASN C 1 58 ? 25.88695 55.51054 31.82606 1.000 38.05743 88 ASN C C 1
ATOM 2424 O O . ASN C 1 58 ? 24.87961 56.19277 32.04345 1.000 36.89875 88 ASN C O 1
ATOM 2429 N N . ARG C 1 59 ? 26.45576 54.77525 32.79292 1.000 36.71877 89 ARG C N 1
ATOM 2430 C CA . ARG C 1 59 ? 25.83269 54.68956 34.11227 1.000 43.94981 89 ARG C CA 1
ATOM 2431 C C . ARG C 1 59 ? 25.85153 56.02823 34.84111 1.000 35.14655 89 ARG C C 1
ATOM 2432 O O . ARG C 1 59 ? 24.98795 56.28362 35.68800 1.000 42.37796 89 ARG C O 1
ATOM 2440 N N . GLN C 1 60 ? 26.82260 56.88608 34.53490 1.000 38.96336 90 GLN C N 1
ATOM 2441 C CA . GLN C 1 60 ? 26.85606 58.22444 35.10857 1.000 41.52872 90 GLN C CA 1
ATOM 2442 C C . GLN C 1 60 ? 25.92188 59.18631 34.39504 1.000 46.43849 90 GLN C C 1
ATOM 2443 O O . GLN C 1 60 ? 25.79694 60.33711 34.82243 1.000 42.51206 90 GLN C O 1
ATOM 2449 N N . GLY C 1 61 ? 25.25635 58.74180 33.33396 1.000 39.56786 91 GLY C N 1
ATOM 2450 C CA . GLY C 1 61 ? 24.36805 59.60361 32.59328 1.000 43.65933 91 GLY C CA 1
ATOM 2451 C C . GLY C 1 61 ? 25.03599 60.42077 31.51328 1.000 39.62579 91 GLY C C 1
ATOM 2452 O O . GLY C 1 61 ? 24.35526 61.22728 30.86813 1.000 42.07053 91 GLY C O 1
ATOM 2453 N N . ILE C 1 62 ? 26.33816 60.23878 31.29149 1.000 33.68603 92 ILE C N 1
ATOM 2454 C CA . ILE C 1 62 ? 27.03823 60.97037 30.24024 1.000 33.85740 92 ILE C CA 1
ATOM 2455 C C . ILE C 1 62 ? 26.53923 60.50792 28.87915 1.000 36.32759 92 ILE C C 1
ATOM 2456 O O . ILE C 1 62 ? 26.56000 59.31087 28.56893 1.000 35.62548 92 ILE C O 1
ATOM 2461 N N . ALA C 1 63 ? 26.13841 61.46160 28.04423 1.000 34.93076 93 ALA C N 1
ATOM 2462 C CA . ALA C 1 63 ? 25.47660 61.15257 26.77956 1.000 32.97840 93 ALA C CA 1
ATOM 2463 C C . ALA C 1 63 ? 26.46706 60.69601 25.70888 1.000 33.74474 93 ALA C C 1
ATOM 2464 O O . ALA C 1 63 ? 27.38018 61.44494 25.33352 1.000 38.17495 93 ALA C O 1
ATOM 2466 N N A TYR C 1 64 ? 26.28561 59.46867 25.21868 0.277 30.53213 94 TYR C N 1
ATOM 2467 N N B TYR C 1 64 ? 26.29117 59.46724 25.21957 0.294 30.52290 94 TYR C N 1
ATOM 2468 N N C TYR C 1 64 ? 26.30634 59.45376 25.23332 0.429 30.44984 94 TYR C N 1
ATOM 2469 C CA A TYR C 1 64 ? 26.99454 59.00087 24.03707 0.277 30.23259 94 TYR C CA 1
ATOM 2470 C CA B TYR C 1 64 ? 26.99963 59.01124 24.03251 0.294 30.22644 94 TYR C CA 1
ATOM 2471 C CA C TYR C 1 64 ? 26.99869 59.00474 24.03189 0.429 30.17254 94 TYR C CA 1
ATOM 2472 C C A TYR C 1 64 ? 26.23136 59.30465 22.75462 0.277 31.39222 94 TYR C C 1
ATOM 2473 C C B TYR C 1 64 ? 26.23468 59.32155 22.75315 0.294 31.38965 94 TYR C C 1
ATOM 2474 C C C TYR C 1 64 ? 26.25131 59.39839 22.76465 0.429 31.38589 94 TYR C C 1
ATOM 2475 O O A TYR C 1 64 ? 26.81141 59.22671 21.66657 0.277 33.06956 94 TYR C O 1
ATOM 2476 O O B TYR C 1 64 ? 26.81701 59.26330 21.66513 0.294 33.07452 94 TYR C O 1
ATOM 2477 O O C TYR C 1 64 ? 26.85863 59.45588 21.69254 0.429 33.11659 94 TYR C O 1
ATOM 2502 N N . ALA C 1 65 ? 24.94537 59.63605 22.86183 1.000 29.47548 95 ALA C N 1
ATOM 2503 C CA . ALA C 1 65 ? 24.13148 60.02836 21.72131 1.000 28.51604 95 ALA C CA 1
ATOM 2504 C C . ALA C 1 65 ? 23.20415 61.13258 22.20028 1.000 25.74013 95 ALA C C 1
ATOM 2505 O O . ALA C 1 65 ? 22.69658 61.07698 23.32347 1.000 28.53265 95 ALA C O 1
ATOM 2507 N N . HIS C 1 66 ? 22.98959 62.13766 21.34491 1.000 24.92295 96 HIS C N 1
ATOM 2508 C CA . HIS C 1 66 ? 22.27777 63.36175 21.69704 1.000 27.58521 96 HIS C CA 1
ATOM 2509 C C . HIS C 1 66 ? 21.89434 64.04494 20.39793 1.000 28.56442 96 HIS C C 1
ATOM 2510 O O . HIS C 1 66 ? 22.67108 63.98348 19.43702 1.000 28.59661 96 HIS C O 1
ATOM 2517 N N . PRO C 1 67 ? 20.70844 64.65312 20.30672 1.000 28.00905 97 PRO C N 1
ATOM 2518 C CA . PRO C 1 67 ? 20.31155 65.30131 19.04377 1.000 27.39125 97 PRO C CA 1
ATOM 2519 C C . PRO C 1 67 ? 21.17663 66.48575 18.66865 1.000 28.65606 97 PRO C C 1
ATOM 2520 O O . PRO C 1 67 ? 21.18058 66.88686 17.49735 1.000 27.83491 97 PRO C O 1
ATOM 2524 N N . LEU C 1 68 ? 21.91044 67.05857 19.61601 1.000 31.88217 98 LEU C N 1
ATOM 2525 C CA . LEU C 1 68 ? 22.91419 68.07788 19.32238 1.000 31.40259 98 LEU C CA 1
ATOM 2526 C C . LEU C 1 68 ? 24.27698 67.41045 19.46015 1.000 31.65685 98 LEU C C 1
ATOM 2527 O O . LEU C 1 68 ? 24.72089 67.12188 20.57259 1.000 33.60562 98 LEU C O 1
ATOM 2532 N N . THR C 1 69 ? 24.92015 67.13481 18.32706 1.000 34.48635 99 THR C N 1
ATOM 2533 C CA . THR C 1 69 ? 26.13683 66.33386 18.35527 1.000 38.54453 99 THR C CA 1
ATOM 2534 C C . THR C 1 69 ? 27.26410 66.99765 19.13409 1.000 41.74875 99 THR C C 1
ATOM 2535 O O . THR C 1 69 ? 28.13843 66.28978 19.64977 1.000 41.37444 99 THR C O 1
ATOM 2539 N N . GLU C 1 70 ? 27.25044 68.32650 19.26525 1.000 36.71695 100 GLU C N 1
ATOM 2540 C CA . GLU C 1 70 ? 28.27135 68.99771 20.06571 1.000 49.32423 100 GLU C CA 1
ATOM 2541 C C . GLU C 1 70 ? 28.08426 68.77251 21.56090 1.000 46.98849 100 GLU C C 1
ATOM 2542 O O . GLU C 1 70 ? 28.94354 69.19091 22.34695 1.000 48.27005 100 GLU C O 1
ATOM 2548 N N . ARG C 1 71 ? 26.98264 68.14653 21.97517 1.000 37.13337 101 ARG C N 1
ATOM 2549 C CA . ARG C 1 71 ? 26.71564 67.88249 23.38157 1.000 37.88884 101 ARG C CA 1
ATOM 2550 C C . ARG C 1 71 ? 27.19375 66.49742 23.79575 1.000 33.91420 101 ARG C C 1
ATOM 2551 O O . ARG C 1 71 ? 27.18366 66.18111 24.99111 1.000 36.25251 101 ARG C O 1
ATOM 2559 N N . ILE C 1 72 ? 27.60821 65.67562 22.83131 1.000 34.98757 102 ILE C N 1
ATOM 2560 C CA . ILE C 1 72 ? 27.99863 64.29964 23.10173 1.000 33.81036 102 ILE C CA 1
ATOM 2561 C C . ILE C 1 72 ? 29.25628 64.29883 23.95606 1.000 35.86626 102 ILE C C 1
ATOM 2562 O O . ILE C 1 72 ? 30.23472 64.98812 23.64205 1.000 40.79892 102 ILE C O 1
ATOM 2567 N N . GLY C 1 73 ? 29.23626 63.51862 25.03416 1.000 40.16382 103 GLY C N 1
ATOM 2568 C CA . GLY C 1 73 ? 30.32620 63.49235 25.98964 1.000 44.06741 103 GLY C CA 1
ATOM 2569 C C . GLY C 1 73 ? 30.31516 64.61834 26.99869 1.000 47.57463 103 GLY C C 1
ATOM 2570 O O . GLY C 1 73 ? 31.14810 64.61823 27.91725 1.000 45.92679 103 GLY C O 1
ATOM 2571 N N . LYS C 1 74 ? 29.40293 65.57589 26.86787 1.000 38.36884 104 LYS C N 1
ATOM 2572 C CA . LYS C 1 74 ? 29.32134 66.72441 27.76013 1.000 41.28380 104 LYS C CA 1
ATOM 2573 C C . LYS C 1 74 ? 28.01526 66.75732 28.53144 1.000 45.56987 104 LYS C C 1
ATOM 2574 O O . LYS C 1 74 ? 28.01788 66.94547 29.75340 1.000 41.45730 104 LYS C O 1
ATOM 2577 N N . SER C 1 75 ? 26.88975 66.56888 27.85541 1.000 39.96426 105 SER C N 1
ATOM 2578 C CA . SER C 1 75 ? 25.62897 66.63839 28.56199 1.000 31.11442 105 SER C CA 1
ATOM 2579 C C . SER C 1 75 ? 25.37086 65.35610 29.34722 1.000 29.25543 105 SER C C 1
ATOM 2580 O O . SER C 1 75 ? 25.89412 64.28175 29.03597 1.000 37.53936 105 SER C O 1
ATOM 2583 N N A MET C 1 76 ? 24.56076 65.49172 30.38729 0.406 32.90183 106 MET C N 1
ATOM 2584 N N B MET C 1 76 ? 24.54422 65.48867 30.38011 0.594 32.83773 106 MET C N 1
ATOM 2585 C CA A MET C 1 76 ? 24.11633 64.37452 31.20160 0.406 35.24148 106 MET C CA 1
ATOM 2586 C CA B MET C 1 76 ? 24.11949 64.38620 31.23261 0.594 35.21365 106 MET C CA 1
ATOM 2587 C C A MET C 1 76 ? 22.62575 64.15889 30.99441 0.406 36.87463 106 MET C C 1
ATOM 2588 C C B MET C 1 76 ? 22.62353 64.16613 31.06522 0.594 36.91475 106 MET C C 1
ATOM 2589 O O A MET C 1 76 ? 21.87469 65.10725 30.74903 0.406 37.60243 106 MET C O 1
ATOM 2590 O O B MET C 1 76 ? 21.86067 65.12890 30.92779 0.594 37.14183 106 MET C O 1
ATOM 2599 N N . ILE C 1 77 ? 22.20719 62.89845 31.09361 1.000 34.09748 107 ILE C N 1
ATOM 2600 C CA . ILE C 1 77 ? 20.78376 62.58646 31.10902 1.000 33.46837 107 ILE C CA 1
ATOM 2601 C C . ILE C 1 77 ? 20.14537 63.25151 32.32117 1.000 35.05429 107 ILE C C 1
ATOM 2602 O O . ILE C 1 77 ? 20.54001 63.00154 33.47127 1.000 37.76702 107 ILE C O 1
ATOM 2607 N N . GLY C 1 78 ? 19.17609 64.13159 32.06297 1.000 35.37168 108 GLY C N 1
ATOM 2608 C CA . GLY C 1 78 ? 18.55723 64.89665 33.11503 1.000 34.55969 108 GLY C CA 1
ATOM 2609 C C . GLY C 1 78 ? 17.55564 64.08833 33.91192 1.000 44.64710 108 GLY C C 1
ATOM 2610 O O . GLY C 1 78 ? 17.05994 63.04945 33.47696 1.000 42.55200 108 GLY C O 1
ATOM 2611 N N . GLY C 1 79 ? 17.26279 64.58014 35.11002 1.000 42.95937 109 GLY C N 1
ATOM 2612 C CA . GLY C 1 79 ? 16.32399 63.92611 35.99280 1.000 39.85253 109 GLY C CA 1
ATOM 2613 C C . GLY C 1 79 ? 16.97107 62.81684 36.79854 1.000 40.31360 109 GLY C C 1
ATOM 2614 O O . GLY C 1 79 ? 18.12692 62.44014 36.59652 1.000 45.65549 109 GLY C O 1
ATOM 2615 N N . ASP C 1 80 ? 16.19083 62.27509 37.73251 1.000 40.70956 110 ASP C N 1
ATOM 2616 C CA . ASP C 1 80 ? 16.68387 61.19855 38.58202 1.000 43.04361 110 ASP C CA 1
ATOM 2617 C C . ASP C 1 80 ? 16.91360 59.92279 37.78257 1.000 40.15859 110 ASP C C 1
ATOM 2618 O O . ASP C 1 80 ? 16.00011 59.41011 37.12616 1.000 44.46451 110 ASP C O 1
ATOM 2623 N N . ASN C 1 81 ? 18.12917 59.39718 37.86980 1.000 35.95044 111 ASN C N 1
ATOM 2624 C CA . ASN C 1 81 ? 18.50435 58.15435 37.21693 1.000 36.22335 111 ASN C CA 1
ATOM 2625 C C . ASN C 1 81 ? 18.70976 56.99994 38.18631 1.000 40.64774 111 ASN C C 1
ATOM 2626 O O . ASN C 1 81 ? 19.04402 55.89822 37.74248 1.000 39.74704 111 ASN C O 1
ATOM 2631 N N . LYS C 1 82 ? 18.52734 57.21915 39.49350 1.000 49.81724 112 LYS C N 1
ATOM 2632 C CA . LYS C 1 82 ? 18.86150 56.18574 40.47237 1.000 45.44484 112 LYS C CA 1
ATOM 2633 C C . LYS C 1 82 ? 17.99375 54.94648 40.29089 1.000 43.52526 112 LYS C C 1
ATOM 2634 O O . LYS C 1 82 ? 18.47545 53.81487 40.43098 1.000 45.62969 112 LYS C O 1
ATOM 2640 N N . GLU C 1 83 ? 16.71325 55.14217 39.97257 1.000 46.49382 113 GLU C N 1
ATOM 2641 C CA . GLU C 1 83 ? 15.80706 54.01396 39.78264 1.000 49.47720 113 GLU C CA 1
ATOM 2642 C C . GLU C 1 83 ? 16.17281 53.21667 38.53935 1.000 41.46640 113 GLU C C 1
ATOM 2643 O O . GLU C 1 83 ? 16.10568 51.98213 38.54334 1.000 39.36969 113 GLU C O 1
ATOM 2649 N N . VAL C 1 84 ? 16.55947 53.91006 37.46680 1.000 43.35474 114 VAL C N 1
ATOM 2650 C CA . VAL C 1 84 ? 16.96989 53.23208 36.24159 1.000 39.13052 114 VAL C CA 1
ATOM 2651 C C . VAL C 1 84 ? 18.21818 52.40289 36.48256 1.000 38.93267 114 VAL C C 1
ATOM 2652 O O . VAL C 1 84 ? 18.36456 51.30116 35.93843 1.000 42.24092 114 VAL C O 1
ATOM 2656 N N . LEU C 1 85 ? 19.14886 52.92417 37.28221 1.000 44.99155 115 LEU C N 1
ATOM 2657 C CA . LEU C 1 85 ? 20.35222 52.16682 37.59928 1.000 41.29446 115 LEU C CA 1
ATOM 2658 C C . LEU C 1 85 ? 20.03448 50.91196 38.39886 1.000 43.52697 115 LEU C C 1
ATOM 2659 O O . LEU C 1 85 ? 20.81919 49.95878 38.37700 1.000 47.68505 115 LEU C O 1
ATOM 2664 N N . LYS C 1 86 ? 18.89582 50.88875 39.08834 1.000 42.96889 116 LYS C N 1
ATOM 2665 C CA . LYS C 1 86 ? 18.40023 49.69735 39.76165 1.000 46.85339 116 LYS C CA 1
ATOM 2666 C C . LYS C 1 86 ? 17.68837 48.74182 38.81568 1.000 51.33508 116 LYS C C 1
ATOM 2667 O O . LYS C 1 86 ? 17.14686 47.73052 39.27610 1.000 51.52439 116 LYS C O 1
ATOM 2673 N N . GLY C 1 87 ? 17.65312 49.04757 37.51941 1.000 40.81623 117 GLY C N 1
ATOM 2674 C CA . GLY C 1 87 ? 17.00174 48.20018 36.54644 1.000 37.79419 117 GLY C CA 1
ATOM 2675 C C . GLY C 1 87 ? 15.55328 48.52492 36.27508 1.000 40.03266 117 GLY C C 1
ATOM 2676 O O . GLY C 1 87 ? 14.88494 47.75082 35.58016 1.000 42.08854 117 GLY C O 1
ATOM 2677 N N . LYS C 1 88 ? 15.04050 49.63411 36.80108 1.000 38.25131 118 LYS C N 1
ATOM 2678 C CA . LYS C 1 88 ? 13.64450 49.99412 36.60900 1.000 37.46180 118 LYS C CA 1
ATOM 2679 C C . LYS C 1 88 ? 13.49743 50.92071 35.40870 1.000 38.98946 118 LYS C C 1
ATOM 2680 O O . LYS C 1 88 ? 14.43179 51.63316 35.03536 1.000 41.58438 118 LYS C O 1
ATOM 2686 N N . SER C 1 89 ? 12.30507 50.91459 34.81924 1.000 39.45814 119 SER C N 1
ATOM 2687 C CA . SER C 1 89 ? 11.95576 51.82876 33.74109 1.000 42.54841 119 SER C CA 1
ATOM 2688 C C . SER C 1 89 ? 11.00487 52.88966 34.27745 1.000 51.41344 119 SER C C 1
ATOM 2689 O O . SER C 1 89 ? 10.06027 52.57706 35.01042 1.000 52.44247 119 SER C O 1
ATOM 2692 N N . ILE C 1 90 ? 11.26398 54.14404 33.91531 1.000 38.57976 120 ILE C N 1
ATOM 2693 C CA . ILE C 1 90 ? 10.69682 55.30192 34.59841 1.000 42.72180 120 ILE C CA 1
ATOM 2694 C C . ILE C 1 90 ? 10.12570 56.26770 33.57253 1.000 38.84134 120 ILE C C 1
ATOM 2695 O O . ILE C 1 90 ? 10.81444 56.63724 32.61569 1.000 39.71550 120 ILE C O 1
ATOM 2700 N N . ILE C 1 91 ? 8.88845 56.70369 33.79235 1.000 36.61082 121 ILE C N 1
ATOM 2701 C CA . ILE C 1 91 ? 8.28895 57.79715 33.03799 1.000 35.03500 121 ILE C CA 1
ATOM 2702 C C . ILE C 1 91 ? 8.26258 59.03409 33.92635 1.000 39.89126 121 ILE C C 1
ATOM 2703 O O . ILE C 1 91 ? 7.97351 58.94370 35.12685 1.000 35.14280 121 ILE C O 1
ATOM 2708 N N . SER C 1 92 ? 8.58419 60.18833 33.34329 1.000 33.50894 122 SER C N 1
ATOM 2709 C CA . SER C 1 92 ? 8.56146 61.43724 34.09621 1.000 34.63823 122 SER C CA 1
ATOM 2710 C C . SER C 1 92 ? 8.30521 62.60397 33.15593 1.000 40.19128 122 SER C C 1
ATOM 2711 O O . SER C 1 92 ? 8.62408 62.54941 31.96528 1.000 35.75024 122 SER C O 1
ATOM 2714 N N . GLU C 1 93 ? 7.74204 63.66779 33.71153 1.000 34.09197 123 GLU C N 1
ATOM 2715 C CA . GLU C 1 93 ? 7.54414 64.90877 32.98642 1.000 35.05678 123 GLU C CA 1
ATOM 2716 C C . GLU C 1 93 ? 8.73707 65.82151 33.20785 1.000 41.30681 123 GLU C C 1
ATOM 2717 O O . GLU C 1 93 ? 9.33871 65.84188 34.28500 1.000 40.35527 123 GLU C O 1
ATOM 2723 N N . ALA C 1 94 ? 9.07643 66.57745 32.17008 1.000 33.58606 124 ALA C N 1
ATOM 2724 C CA . ALA C 1 94 ? 10.22263 67.46585 32.20584 1.000 35.98029 124 ALA C CA 1
ATOM 2725 C C . ALA C 1 94 ? 9.92182 68.67931 31.34342 1.000 34.17332 124 ALA C C 1
ATOM 2726 O O . ALA C 1 94 ? 8.89223 68.75273 30.67274 1.000 37.53688 124 ALA C O 1
ATOM 2728 N N A VAL C 1 95 ? 10.82351 69.65393 31.38411 0.516 37.41337 125 VAL C N 1
ATOM 2729 N N B VAL C 1 95 ? 10.83565 69.64665 31.38663 0.484 37.41589 125 VAL C N 1
ATOM 2730 C CA A VAL C 1 95 ? 10.70377 70.81963 30.52142 0.516 39.94528 125 VAL C CA 1
ATOM 2731 C CA B VAL C 1 95 ? 10.73610 70.85247 30.57615 0.484 39.95223 125 VAL C CA 1
ATOM 2732 C C A VAL C 1 95 ? 12.08655 71.17061 29.99709 0.516 42.21989 125 VAL C C 1
ATOM 2733 C C B VAL C 1 95 ? 12.10905 71.15529 29.99334 0.484 42.23364 125 VAL C C 1
ATOM 2734 O O A VAL C 1 95 ? 13.10673 70.91713 30.64647 0.516 42.79900 125 VAL C O 1
ATOM 2735 O O B VAL C 1 95 ? 13.14398 70.86223 30.60147 0.484 42.75028 125 VAL C O 1
ATOM 2742 N N . GLY C 1 96 ? 12.11049 71.72786 28.79247 1.000 37.67930 126 GLY C N 1
ATOM 2743 C CA . GLY C 1 96 ? 13.33043 72.18969 28.17536 1.000 32.75138 126 GLY C CA 1
ATOM 2744 C C . GLY C 1 96 ? 13.02138 73.44650 27.39334 1.000 26.53289 126 GLY C C 1
ATOM 2745 O O . GLY C 1 96 ? 11.89653 73.95137 27.46127 1.000 31.60492 126 GLY C O 1
ATOM 2746 N N . SER C 1 97 ? 14.01213 73.95598 26.65913 1.000 33.36404 127 SER C N 1
ATOM 2747 C CA . SER C 1 97 ? 13.81906 75.18554 25.90321 1.000 30.18311 127 SER C CA 1
ATOM 2748 C C . SER C 1 97 ? 12.65515 75.08330 24.92693 1.000 33.37682 127 SER C C 1
ATOM 2749 O O . SER C 1 97 ? 12.02586 76.10109 24.61835 1.000 33.71473 127 SER C O 1
ATOM 2752 N N . LEU C 1 98 ? 12.34815 73.88016 24.43225 1.000 28.67972 128 LEU C N 1
ATOM 2753 C CA . LEU C 1 98 ? 11.28307 73.72935 23.44183 1.000 28.27319 128 LEU C CA 1
ATOM 2754 C C . LEU C 1 98 ? 9.91526 73.48766 24.07562 1.000 33.99400 128 LEU C C 1
ATOM 2755 O O . LEU C 1 98 ? 8.92039 73.39794 23.35402 1.000 35.88715 128 LEU C O 1
ATOM 2760 N N . GLY C 1 99 ? 9.82848 73.40596 25.39906 1.000 35.26267 129 GLY C N 1
ATOM 2761 C CA . GLY C 1 99 ? 8.54496 73.29843 26.04933 1.000 33.98486 129 GLY C CA 1
ATOM 2762 C C . GLY C 1 99 ? 8.39833 72.05395 26.90222 1.000 32.84064 129 GLY C C 1
ATOM 2763 O O . GLY C 1 99 ? 9.33279 71.26405 27.06521 1.000 32.95834 129 GLY C O 1
ATOM 2764 N N . PRO C 1 100 ? 7.21000 71.86667 27.46901 1.000 34.59259 130 PRO C N 1
ATOM 2765 C CA . PRO C 1 100 ? 6.96296 70.68082 28.29663 1.000 36.54728 130 PRO C CA 1
ATOM 2766 C C . PRO C 1 100 ? 7.15931 69.40937 27.49061 1.000 35.37291 130 PRO C C 1
ATOM 2767 O O . PRO C 1 100 ? 6.79883 69.33828 26.31457 1.000 35.44571 130 PRO C O 1
ATOM 2771 N N . ALA C 1 101 ? 7.75537 68.41187 28.13191 1.000 33.66600 131 ALA C N 1
ATOM 2772 C CA . ALA C 1 101 ? 7.96993 67.11688 27.51097 1.000 32.06405 131 ALA C CA 1
ATOM 2773 C C . ALA C 1 101 ? 7.62012 66.03057 28.51198 1.000 39.98190 131 ALA C C 1
ATOM 2774 O O . ALA C 1 101 ? 7.49412 66.27458 29.71678 1.000 37.59227 131 ALA C O 1
ATOM 2776 N N . ILE C 1 102 ? 7.42861 64.82589 27.99867 1.000 29.01346 132 ILE C N 1
ATOM 2777 C CA . ILE C 1 102 ? 7.33634 63.64171 28.83833 1.000 31.29376 132 ILE C CA 1
ATOM 2778 C C . ILE C 1 102 ? 8.36385 62.65405 28.31228 1.000 32.09187 132 ILE C C 1
ATOM 2779 O O . ILE C 1 102 ? 8.55238 62.52833 27.09422 1.000 29.49482 132 ILE C O 1
ATOM 2784 N N . ARG C 1 103 ? 9.07748 62.00261 29.22383 1.000 30.99031 133 ARG C N 1
ATOM 2785 C CA . ARG C 1 103 ? 10.17142 61.13786 28.82314 1.000 27.05969 133 ARG C CA 1
ATOM 2786 C C . ARG C 1 103 ? 10.05421 59.77764 29.49222 1.000 32.47224 133 ARG C C 1
ATOM 2787 O O . ARG C 1 103 ? 9.46014 59.63971 30.56862 1.000 32.33475 133 ARG C O 1
ATOM 2795 N N . GLY C 1 104 ? 10.58372 58.76953 28.80496 1.000 28.49760 134 GLY C N 1
ATOM 2796 C CA . GLY C 1 104 ? 10.72660 57.43420 29.33235 1.000 27.24595 134 GLY C CA 1
ATOM 2797 C C . GLY C 1 104 ? 12.17799 57.01525 29.36907 1.000 26.40590 134 GLY C C 1
ATOM 2798 O O . GLY C 1 104 ? 12.92187 57.21375 28.40384 1.000 25.89403 134 GLY C O 1
ATOM 2799 N N . LYS C 1 105 ? 12.61484 56.45696 30.49471 1.000 27.24415 135 LYS C N 1
ATOM 2800 C CA . LYS C 1 105 ? 13.98385 55.99831 30.65923 1.000 27.54156 135 LYS C CA 1
ATOM 2801 C C . LYS C 1 105 ? 13.98610 54.48976 30.84674 1.000 32.84140 135 LYS C C 1
ATOM 2802 O O . LYS C 1 105 ? 13.20592 53.96284 31.64513 1.000 35.34742 135 LYS C O 1
ATOM 2808 N N . ALA C 1 106 ? 14.86694 53.80817 30.12720 1.000 29.97212 136 ALA C N 1
ATOM 2809 C CA . ALA C 1 106 ? 15.00793 52.36487 30.23754 1.000 32.17377 136 ALA C CA 1
ATOM 2810 C C . ALA C 1 106 ? 16.46622 52.01306 30.47929 1.000 30.31640 136 ALA C C 1
ATOM 2811 O O . ALA C 1 106 ? 17.35785 52.66730 29.93958 1.000 30.99084 136 ALA C O 1
ATOM 2813 N N . PRO C 1 107 ? 16.74118 50.98804 31.27833 1.000 30.84531 137 PRO C N 1
ATOM 2814 C CA . PRO C 1 107 ? 18.12678 50.55929 31.47854 1.000 30.04427 137 PRO C CA 1
ATOM 2815 C C . PRO C 1 107 ? 18.64329 49.75461 30.29931 1.000 28.37930 137 PRO C C 1
ATOM 2816 O O . PRO C 1 107 ? 17.89562 49.04794 29.61504 1.000 34.35624 137 PRO C O 1
ATOM 2820 N N . ILE C 1 108 ? 19.94312 49.87307 30.05967 1.000 30.19895 138 ILE C N 1
ATOM 2821 C CA . ILE C 1 108 ? 20.65329 48.99953 29.13316 1.000 26.46287 138 ILE C CA 1
ATOM 2822 C C . ILE C 1 108 ? 21.39351 47.94338 29.93479 1.000 35.25487 138 ILE C C 1
ATOM 2823 O O . ILE C 1 108 ? 22.20133 48.27886 30.81065 1.000 35.64402 138 ILE C O 1
ATOM 2828 N N . PHE C 1 109 ? 21.14582 46.67050 29.61521 1.000 38.98547 139 PHE C N 1
ATOM 2829 C CA . PHE C 1 109 ? 21.72893 45.54339 30.33487 1.000 36.39143 139 PHE C CA 1
ATOM 2830 C C . PHE C 1 109 ? 22.83574 44.88758 29.51532 1.000 40.39660 139 PHE C C 1
ATOM 2831 O O . PHE C 1 109 ? 22.74740 44.79893 28.28673 1.000 39.83408 139 PHE C O 1
ATOM 2839 N N . ASP C 1 110 ? 23.87588 44.41622 30.19850 1.000 44.43639 140 ASP C N 1
ATOM 2840 C CA . ASP C 1 110 ? 24.85397 43.56276 29.54479 1.000 41.73349 140 ASP C CA 1
ATOM 2841 C C . ASP C 1 110 ? 24.37201 42.11059 29.57060 1.000 46.95490 140 ASP C C 1
ATOM 2842 O O . ASP C 1 110 ? 23.26951 41.80334 30.03037 1.000 43.15422 140 ASP C O 1
ATOM 2847 N N . GLU C 1 111 ? 25.21647 41.20237 29.07256 1.000 45.32943 141 GLU C N 1
ATOM 2848 C CA . GLU C 1 111 ? 24.83781 39.79596 28.97473 1.000 49.15445 141 GLU C CA 1
ATOM 2849 C C . GLU C 1 111 ? 24.61667 39.15160 30.33821 1.000 45.92204 141 GLU C C 1
ATOM 2850 O O . GLU C 1 111 ? 24.01497 38.07458 30.40652 1.000 53.48084 141 GLU C O 1
ATOM 2852 N N . ASN C 1 112 ? 25.07234 39.78398 31.42129 1.000 47.31111 142 ASN C N 1
ATOM 2853 C CA . ASN C 1 112 ? 24.93649 39.23485 32.76559 1.000 50.74839 142 ASN C CA 1
ATOM 2854 C C . ASN C 1 112 ? 23.92387 39.99497 33.62025 1.000 57.06506 142 ASN C C 1
ATOM 2855 O O . ASN C 1 112 ? 23.93208 39.85638 34.84769 1.000 59.41027 142 ASN C O 1
ATOM 2860 N N . GLY C 1 113 ? 23.06117 40.80415 33.01073 1.000 50.62198 143 GLY C N 1
ATOM 2861 C CA . GLY C 1 113 ? 22.02371 41.47790 33.77235 1.000 46.29572 143 GLY C CA 1
ATOM 2862 C C . GLY C 1 113 ? 22.44976 42.71745 34.52892 1.000 44.13492 143 GLY C C 1
ATOM 2863 O O . GLY C 1 113 ? 21.62647 43.28980 35.25333 1.000 44.19041 143 GLY C O 1
ATOM 2864 N N . SER C 1 114 ? 23.70129 43.15328 34.39485 1.000 40.71339 144 SER C N 1
ATOM 2865 C CA . SER C 1 114 ? 24.13101 44.41498 34.98380 1.000 45.39697 144 SER C CA 1
ATOM 2866 C C . SER C 1 114 ? 23.71152 45.58047 34.09600 1.000 45.49132 144 SER C C 1
ATOM 2867 O O . SER C 1 114 ? 23.74695 45.47574 32.86747 1.000 40.33731 144 SER C O 1
ATOM 2870 N N . VAL C 1 115 ? 23.32530 46.69181 34.72477 1.000 41.89676 145 VAL C N 1
ATOM 2871 C CA . VAL C 1 115 ? 22.97597 47.91633 34.00402 1.000 39.61169 145 VAL C CA 1
ATOM 2872 C C . VAL C 1 115 ? 24.25799 48.61510 33.57089 1.000 46.75027 145 VAL C C 1
ATOM 2873 O O . VAL C 1 115 ? 25.08032 49.00213 34.40773 1.000 43.90809 145 VAL C O 1
ATOM 2877 N N . ILE C 1 116 ? 24.42910 48.79059 32.26165 1.000 30.62708 146 ILE C N 1
ATOM 2878 C CA . ILE C 1 116 ? 25.60712 49.46455 31.72689 1.000 31.69373 146 ILE C CA 1
ATOM 2879 C C . ILE C 1 116 ? 25.29023 50.84356 31.17552 1.000 34.61384 146 ILE C C 1
ATOM 2880 O O . ILE C 1 116 ? 26.22820 51.59499 30.86372 1.000 35.73043 146 ILE C O 1
ATOM 2885 N N . GLY C 1 117 ? 24.01559 51.19772 31.03537 1.000 37.06368 147 GLY C N 1
ATOM 2886 C CA . GLY C 1 117 ? 23.66382 52.49559 30.49868 1.000 35.87379 147 GLY C CA 1
ATOM 2887 C C . GLY C 1 117 ? 22.18289 52.78523 30.63034 1.000 32.66719 147 GLY C C 1
ATOM 2888 O O . GLY C 1 117 ? 21.42318 52.02168 31.23335 1.000 29.69973 147 GLY C O 1
ATOM 2889 N N . ILE C 1 118 ? 21.78897 53.91968 30.04691 1.000 30.18193 148 ILE C N 1
ATOM 2890 C CA . ILE C 1 118 ? 20.43690 54.45917 30.13093 1.000 30.18634 148 ILE C CA 1
ATOM 2891 C C . ILE C 1 118 ? 20.05682 54.95903 28.74284 1.000 23.96754 148 ILE C C 1
ATOM 2892 O O . ILE C 1 118 ? 20.87684 55.57053 28.04996 1.000 27.19777 148 ILE C O 1
ATOM 2897 N N . VAL C 1 119 ? 18.82239 54.67163 28.33195 1.000 26.87933 149 VAL C N 1
ATOM 2898 C CA . VAL C 1 119 ? 18.18222 55.31646 27.18933 1.000 27.03090 149 VAL C CA 1
ATOM 2899 C C . VAL C 1 119 ? 17.07637 56.21847 27.71213 1.000 28.67362 149 VAL C C 1
ATOM 2900 O O . VAL C 1 119 ? 16.21473 55.77093 28.48054 1.000 29.45341 149 VAL C O 1
ATOM 2904 N N . SER C 1 120 ? 17.09576 57.48573 27.30012 1.000 23.02069 150 SER C N 1
ATOM 2905 C CA . SER C 1 120 ? 16.06115 58.43719 27.67968 1.000 26.92741 150 SER C CA 1
ATOM 2906 C C . SER C 1 120 ? 15.48136 59.01651 26.40426 1.000 23.40869 150 SER C C 1
ATOM 2907 O O . SER C 1 120 ? 16.20988 59.60930 25.60543 1.000 26.64432 150 SER C O 1
ATOM 2910 N N . VAL C 1 121 ? 14.18193 58.81521 26.21100 1.000 23.60369 151 VAL C N 1
ATOM 2911 C CA . VAL C 1 121 ? 13.46903 59.27089 25.02599 1.000 23.24600 151 VAL C CA 1
ATOM 2912 C C . VAL C 1 121 ? 12.43537 60.27329 25.49361 1.000 27.98772 151 VAL C C 1
ATOM 2913 O O . VAL C 1 121 ? 11.65091 59.96775 26.40009 1.000 27.43841 151 VAL C O 1
ATOM 2917 N N . GLY C 1 122 ? 12.40787 61.44185 24.87296 1.000 25.04939 152 GLY C N 1
ATOM 2918 C CA . GLY C 1 122 ? 11.45186 62.48583 25.22992 1.000 23.68347 152 GLY C CA 1
ATOM 2919 C C . GLY C 1 122 ? 10.60176 62.92526 24.05099 1.000 25.59171 152 GLY C C 1
ATOM 2920 O O . GLY C 1 122 ? 11.10182 63.06709 22.93173 1.000 28.09292 152 GLY C O 1
ATOM 2921 N N . PHE C 1 123 ? 9.31394 63.15113 24.31548 1.000 25.47899 153 PHE C N 1
ATOM 2922 C CA . PHE C 1 123 ? 8.37758 63.72378 23.35425 1.000 25.65199 153 PHE C CA 1
ATOM 2923 C C . PHE C 1 123 ? 7.83997 65.05292 23.87177 1.000 28.15577 153 PHE C C 1
ATOM 2924 O O . PHE C 1 123 ? 7.48762 65.16762 25.04823 1.000 30.88625 153 PHE C O 1
ATOM 2932 N N . LEU C 1 124 ? 7.77930 66.05330 22.99222 1.000 29.29486 154 LEU C N 1
ATOM 2933 C CA . LEU C 1 124 ? 7.11112 67.30670 23.32688 1.000 32.00710 154 LEU C CA 1
ATOM 2934 C C . LEU C 1 124 ? 5.61936 67.08289 23.52741 1.000 35.32086 154 LEU C C 1
ATOM 2935 O O . LEU C 1 124 ? 4.96644 66.39978 22.73615 1.000 35.37669 154 LEU C O 1
ATOM 2940 N N . LEU C 1 125 ? 5.07217 67.68112 24.58135 1.000 31.21542 155 LEU C N 1
ATOM 2941 C CA . LEU C 1 125 ? 3.64274 67.56678 24.85292 1.000 32.00823 155 LEU C CA 1
ATOM 2942 C C . LEU C 1 125 ? 2.90037 68.47432 23.87895 1.000 40.15613 155 LEU C C 1
ATOM 2943 O O . LEU C 1 125 ? 2.69778 69.66488 24.11984 1.000 47.25738 155 LEU C O 1
ATOM 2948 N N . GLU C 1 126 ? 2.51332 67.89075 22.74778 1.000 54.15401 156 GLU C N 1
ATOM 2949 C CA . GLU C 1 126 ? 1.83967 68.58476 21.65955 1.000 53.86555 156 GLU C CA 1
ATOM 2950 C C . GLU C 1 126 ? 1.10510 67.53393 20.83872 1.000 53.51850 156 GLU C C 1
ATOM 2951 O O . GLU C 1 126 ? 1.53275 66.37877 20.76659 1.000 50.92669 156 GLU C O 1
ATOM 2957 N N . ASP C 1 127 ? -0.00668 67.93469 20.23666 1.000 70.02076 157 ASP C N 1
ATOM 2958 C CA . ASP C 1 127 ? -0.76124 67.02078 19.38695 1.000 62.05801 157 ASP C CA 1
ATOM 2959 C C . ASP C 1 127 ? 0.07567 66.61188 18.17517 1.000 57.92970 157 ASP C C 1
ATOM 2960 O O . ASP C 1 127 ? -0.21618 65.61648 17.50919 1.000 70.88791 157 ASP C O 1
ATOM 2962 N N . GLY D 1 1 ? -9.91781 38.58295 44.33214 1.000 37.06828 31 GLY D N 1
ATOM 2963 C CA . GLY D 1 1 ? -8.66982 38.66210 45.07598 1.000 35.44397 31 GLY D CA 1
ATOM 2964 C C . GLY D 1 1 ? -8.13304 37.28628 45.40677 1.000 41.59310 31 GLY D C 1
ATOM 2965 O O . GLY D 1 1 ? -8.81253 36.29142 45.18032 1.000 39.29167 31 GLY D O 1
ATOM 2966 N N . SER D 1 2 ? -6.91387 37.22519 45.94896 1.000 28.91686 32 SER D N 1
ATOM 2967 C CA . SER D 1 2 ? -6.25047 35.96354 46.22321 1.000 28.17000 32 SER D CA 1
ATOM 2968 C C . SER D 1 2 ? -5.80211 35.95645 47.67707 1.000 23.17527 32 SER D C 1
ATOM 2969 O O . SER D 1 2 ? -5.48142 37.00299 48.22673 1.000 26.82045 32 SER D O 1
ATOM 2972 N N . THR D 1 3 ? -5.77150 34.76685 48.26104 1.000 24.74775 33 THR D N 1
ATOM 2973 C CA . THR D 1 3 ? -5.16273 34.60042 49.57407 1.000 24.20028 33 THR D CA 1
ATOM 2974 C C . THR D 1 3 ? -3.67785 34.92869 49.51007 1.000 26.43833 33 THR D C 1
ATOM 2975 O O . THR D 1 3 ? -3.06037 34.97498 48.44026 1.000 28.51723 33 THR D O 1
ATOM 2979 N N . LEU D 1 4 ? -3.09577 35.15063 50.69342 1.000 22.02776 34 LEU D N 1
ATOM 2980 C CA . LEU D 1 4 ? -1.67498 35.48277 50.76049 1.000 22.15538 34 LEU D CA 1
ATOM 2981 C C . LEU D 1 4 ? -0.81253 34.40985 50.11598 1.000 21.94854 34 LEU D C 1
ATOM 2982 O O . LEU D 1 4 ? 0.12783 34.73917 49.37716 1.000 24.35478 34 LEU D O 1
ATOM 2987 N N . LYS D 1 5 ? -1.11823 33.13060 50.37019 1.000 24.40980 35 LYS D N 1
ATOM 2988 C CA . LYS D 1 5 ? -0.37212 32.03565 49.74762 1.000 24.26608 35 LYS D CA 1
ATOM 2989 C C . LYS D 1 5 ? -0.51815 32.06408 48.23936 1.000 25.88169 35 LYS D C 1
ATOM 2990 O O . LYS D 1 5 ? 0.43699 31.77742 47.49779 1.000 24.65306 35 LYS D O 1
ATOM 2996 N N . GLU D 1 6 ? -1.71422 32.38433 47.76022 1.000 25.51310 36 GLU D N 1
ATOM 2997 C CA . GLU D 1 6 ? -1.89695 32.43995 46.31895 1.000 26.78565 36 GLU D CA 1
ATOM 2998 C C . GLU D 1 6 ? -1.16183 33.63446 45.72805 1.000 23.13059 36 GLU D C 1
ATOM 2999 O O . GLU D 1 6 ? -0.57354 33.52374 44.65275 1.000 24.33139 36 GLU D O 1
ATOM 3005 N N . GLN D 1 7 ? -1.18122 34.78248 46.41324 1.000 22.76393 37 GLN D N 1
ATOM 3006 C CA . GLN D 1 7 ? -0.46167 35.95421 45.93634 1.000 21.29590 37 GLN D CA 1
ATOM 3007 C C . GLN D 1 7 ? 1.02174 35.66391 45.80421 1.000 26.73703 37 GLN D C 1
ATOM 3008 O O . GLN D 1 7 ? 1.65614 36.03951 44.81245 1.000 25.28179 37 GLN D O 1
ATOM 3014 N N . ILE D 1 8 ? 1.58715 35.00176 46.80557 1.000 21.91732 38 ILE D N 1
ATOM 3015 C CA . ILE D 1 8 ? 3.01467 34.71706 46.74648 1.000 20.79801 38 ILE D CA 1
ATOM 3016 C C . ILE D 1 8 ? 3.28643 33.62991 45.72050 1.000 21.90396 38 ILE D C 1
ATOM 3017 O O . ILE D 1 8 ? 4.30016 33.68061 45.00587 1.000 22.53657 38 ILE D O 1
ATOM 3022 N N . GLY D 1 9 ? 2.40201 32.62732 45.62649 1.000 22.94901 39 GLY D N 1
ATOM 3023 C CA . GLY D 1 9 ? 2.58364 31.59615 44.61708 1.000 22.54330 39 GLY D CA 1
ATOM 3024 C C . GLY D 1 9 ? 2.56778 32.17320 43.22214 1.000 24.55724 39 GLY D C 1
ATOM 3025 O O . GLY D 1 9 ? 3.35347 31.77690 42.35172 1.000 21.89740 39 GLY D O 1
ATOM 3026 N N . MET D 1 10 ? 1.70176 33.15925 43.00874 1.000 24.34566 40 MET D N 1
ATOM 3027 C CA . MET D 1 10 ? 1.64612 33.86468 41.73882 1.000 28.66041 40 MET D CA 1
ATOM 3028 C C . MET D 1 10 ? 2.95514 34.60103 41.44371 1.000 25.89190 40 MET D C 1
ATOM 3029 O O . MET D 1 10 ? 3.45922 34.57583 40.29961 1.000 25.01495 40 MET D O 1
ATOM 3034 N N A ARG D 1 11 ? 3.52619 35.25224 42.46242 0.466 25.13006 41 ARG D N 1
ATOM 3035 N N B ARG D 1 11 ? 3.53656 35.25052 42.45990 0.534 25.12131 41 ARG D N 1
ATOM 3036 C CA A ARG D 1 11 ? 4.83393 35.88322 42.31728 0.466 25.81245 41 ARG D CA 1
ATOM 3037 C CA B ARG D 1 11 ? 4.83734 35.88663 42.27558 0.534 25.76642 41 ARG D CA 1
ATOM 3038 C C A ARG D 1 11 ? 5.89280 34.85353 41.94002 0.466 26.26885 41 ARG D C 1
ATOM 3039 C C B ARG D 1 11 ? 5.90312 34.85233 41.93287 0.534 26.28887 41 ARG D C 1
ATOM 3040 O O A ARG D 1 11 ? 6.70044 35.07681 41.02876 0.466 24.58800 41 ARG D O 1
ATOM 3041 O O B ARG D 1 11 ? 6.72414 35.07141 41.03187 0.534 24.58463 41 ARG D O 1
ATOM 3056 N N . ALA D 1 12 ? 5.88623 33.70512 42.62431 1.000 22.49316 42 ALA D N 1
ATOM 3057 C CA . ALA D 1 12 ? 6.86481 32.64935 42.34045 1.000 20.56021 42 ALA D CA 1
ATOM 3058 C C . ALA D 1 12 ? 6.73108 32.13896 40.90931 1.000 23.43968 42 ALA D C 1
ATOM 3059 O O . ALA D 1 12 ? 7.73370 31.89474 40.23517 1.000 24.07172 42 ALA D O 1
ATOM 3061 N N A LEU D 1 13 ? 5.50187 31.83111 40.48340 0.627 20.82752 43 LEU D N 1
ATOM 3062 N N B LEU D 1 13 ? 5.50493 32.11224 40.38205 0.373 21.15402 43 LEU D N 1
ATOM 3063 C CA A LEU D 1 13 ? 5.32353 31.30767 39.13434 0.627 18.41355 43 LEU D CA 1
ATOM 3064 C CA B LEU D 1 13 ? 5.30951 31.79782 38.96785 0.373 21.39743 43 LEU D CA 1
ATOM 3065 C C A LEU D 1 13 ? 5.74614 32.33187 38.09162 0.627 22.06757 43 LEU D C 1
ATOM 3066 C C B LEU D 1 13 ? 5.84886 32.88445 38.05392 0.373 23.34015 43 LEU D C 1
ATOM 3067 O O A LEU D 1 13 ? 6.28251 31.96593 37.04079 0.627 21.71436 43 LEU D O 1
ATOM 3068 O O B LEU D 1 13 ? 6.50768 32.58787 37.04993 0.373 22.82918 43 LEU D O 1
ATOM 3077 N N A ASN D 1 14 ? 5.49793 33.61826 38.35270 0.627 22.73248 44 ASN D N 1
ATOM 3078 N N B ASN D 1 14 ? 5.51499 34.14717 38.33449 0.373 23.15749 44 ASN D N 1
ATOM 3079 C CA A ASN D 1 14 ? 5.94049 34.65641 37.42382 0.627 22.97825 44 ASN D CA 1
ATOM 3080 C CA B ASN D 1 14 ? 6.00278 35.21846 37.47121 0.373 25.63448 44 ASN D CA 1
ATOM 3081 C C A ASN D 1 14 ? 7.46191 34.67227 37.30227 0.627 23.69922 44 ASN D C 1
ATOM 3082 C C B ASN D 1 14 ? 7.51602 35.19659 37.38861 0.373 25.07466 44 ASN D C 1
ATOM 3083 O O A ASN D 1 14 ? 7.99954 34.64901 36.18882 0.627 22.29550 44 ASN D O 1
ATOM 3084 O O B ASN D 1 14 ? 8.09042 35.58805 36.36639 0.373 27.11110 44 ASN D O 1
ATO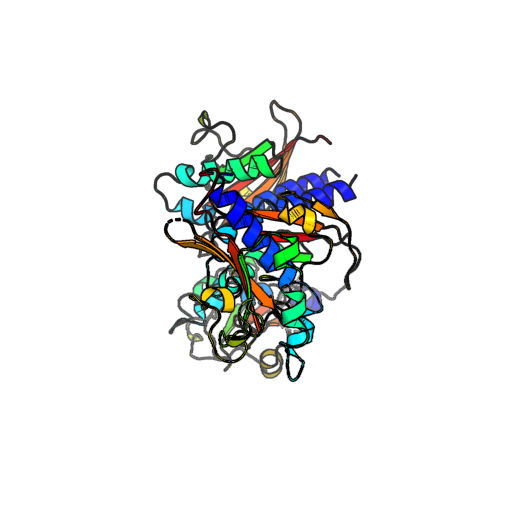M 3093 N N . VAL D 1 15 ? 8.17336 34.71217 38.43886 1.000 23.12050 45 VAL D N 1
ATOM 3094 C CA . VAL D 1 15 ? 9.63711 34.60507 38.39924 1.000 24.88901 45 VAL D CA 1
ATOM 3095 C C . VAL D 1 15 ? 10.06781 33.36568 37.62207 1.000 22.81912 45 VAL D C 1
ATOM 3096 O O . VAL D 1 15 ? 10.95866 33.43772 36.76064 1.000 25.97334 45 VAL D O 1
ATOM 3100 N N . ALA D 1 16 ? 9.46303 32.21124 37.91095 1.000 21.02063 46 ALA D N 1
ATOM 3101 C CA . ALA D 1 16 ? 9.84370 30.98179 37.22346 1.000 20.95649 46 ALA D CA 1
ATOM 3102 C C . ALA D 1 16 ? 9.65807 31.11153 35.71646 1.000 26.89267 46 ALA D C 1
ATOM 3103 O O . ALA D 1 16 ? 10.51504 30.67106 34.93076 1.000 23.24296 46 ALA D O 1
ATOM 3105 N N . GLU D 1 17 ? 8.56060 31.73951 35.29246 1.000 24.28819 47 GLU D N 1
ATOM 3106 C CA . GLU D 1 17 ? 8.33421 31.89896 33.85511 1.000 22.59437 47 GLU D CA 1
ATOM 3107 C C . GLU D 1 17 ? 9.32233 32.86002 33.21960 1.000 26.94875 47 GLU D C 1
ATOM 3108 O O . GLU D 1 17 ? 9.74659 32.64116 32.07133 1.000 28.42614 47 GLU D O 1
ATOM 3114 N N . THR D 1 18 ? 9.64170 33.95607 33.90673 1.000 25.28163 48 THR D N 1
ATOM 3115 C CA . THR D 1 18 ? 10.67122 34.87421 33.42293 1.000 33.33513 48 THR D CA 1
ATOM 3116 C C . THR D 1 18 ? 11.99851 34.15053 33.23661 1.000 30.53348 48 THR D C 1
ATOM 3117 O O . THR D 1 18 ? 12.66620 34.30965 32.20320 1.000 27.48664 48 THR D O 1
ATOM 3121 N N . VAL D 1 19 ? 12.40577 33.34550 34.22847 1.000 25.22007 49 VAL D N 1
ATOM 3122 C CA . VAL D 1 19 ? 13.65779 32.59422 34.09474 1.000 26.39850 49 VAL D CA 1
ATOM 3123 C C . VAL D 1 19 ? 13.58676 31.64544 32.90747 1.000 31.99860 49 VAL D C 1
ATOM 3124 O O . VAL D 1 19 ? 14.50075 31.58443 32.07340 1.000 26.21067 49 VAL D O 1
ATOM 3128 N N . ALA D 1 20 ? 12.49568 30.89210 32.81412 1.000 27.41780 50 ALA D N 1
ATOM 3129 C CA . ALA D 1 20 ? 12.35833 29.87834 31.78286 1.000 27.89532 50 ALA D CA 1
ATOM 3130 C C . ALA D 1 20 ? 12.37373 30.46575 30.37821 1.000 29.94404 50 ALA D C 1
ATOM 3131 O O . ALA D 1 20 ? 12.71592 29.74796 29.43842 1.000 37.67146 50 ALA D O 1
ATOM 3133 N N . SER D 1 21 ? 12.03978 31.74865 30.21231 1.000 28.01072 51 SER D N 1
ATOM 3134 C CA . SER D 1 21 ? 12.00763 32.35948 28.88250 1.000 32.72161 51 SER D CA 1
ATOM 3135 C C . SER D 1 21 ? 13.22683 33.23032 28.60205 1.000 44.04593 51 SER D C 1
ATOM 3136 O O . SER D 1 21 ? 13.29926 33.86114 27.54049 1.000 41.37913 51 SER D O 1
ATOM 3139 N N . THR D 1 22 ? 14.19259 33.25448 29.51413 1.000 32.29061 52 THR D N 1
ATOM 3140 C CA . THR D 1 22 ? 15.38753 34.06920 29.34740 1.000 27.36699 52 THR D CA 1
ATOM 3141 C C . THR D 1 22 ? 16.27323 33.42450 28.29350 1.000 34.11793 52 THR D C 1
ATOM 3142 O O . THR D 1 22 ? 16.40174 32.19715 28.24107 1.000 32.55794 52 THR D O 1
ATOM 3146 N N . SER D 1 23 ? 16.83384 34.25111 27.40283 1.000 37.87864 53 SER D N 1
ATOM 3147 C CA . SER D 1 23 ? 17.70268 33.70794 26.36274 1.000 31.36598 53 SER D CA 1
ATOM 3148 C C . SER D 1 23 ? 18.95948 33.09771 26.97060 1.000 29.10414 53 SER D C 1
ATOM 3149 O O . SER D 1 23 ? 19.43562 32.05483 26.51344 1.000 33.53833 53 SER D O 1
ATOM 3152 N N . LEU D 1 24 ? 19.48088 33.71978 28.02542 1.000 30.96669 54 LEU D N 1
ATOM 3153 C CA . LEU D 1 24 ? 20.62323 33.15212 28.74108 1.000 31.18225 54 LEU D CA 1
ATOM 3154 C C . LEU D 1 24 ? 20.35922 31.70288 29.13235 1.000 34.78554 54 LEU D C 1
ATOM 3155 O O . LEU D 1 24 ? 21.23115 30.84187 28.99363 1.000 29.47675 54 LEU D O 1
ATOM 3160 N N . VAL D 1 25 ? 19.15568 31.40670 29.62350 1.000 28.19516 55 VAL D N 1
ATOM 3161 C CA . VAL D 1 25 ? 18.88364 30.05390 30.09874 1.000 24.75387 55 VAL D CA 1
ATOM 3162 C C . VAL D 1 25 ? 18.81994 29.07148 28.93835 1.000 30.55806 55 VAL D C 1
ATOM 3163 O O . VAL D 1 25 ? 19.36492 27.96501 29.01327 1.000 28.00877 55 VAL D O 1
ATOM 3167 N N . ARG D 1 26 ? 18.11926 29.44077 27.85862 1.000 30.62787 56 ARG D N 1
ATOM 3168 C CA . ARG D 1 26 ? 18.05554 28.56608 26.69183 1.000 31.68971 56 ARG D CA 1
ATOM 3169 C C . ARG D 1 26 ? 19.44254 28.30250 26.11946 1.000 30.98990 56 ARG D C 1
ATOM 3170 O O . ARG D 1 26 ? 19.77891 27.16165 25.78144 1.000 33.98862 56 ARG D O 1
ATOM 3178 N N . GLU D 1 27 ? 20.26647 29.34565 26.01989 1.000 31.78984 57 GLU D N 1
ATOM 3179 C CA . GLU D 1 27 ? 21.62425 29.16808 25.51134 1.000 34.01687 57 GLU D CA 1
ATOM 3180 C C . GLU D 1 27 ? 22.45242 28.27154 26.42673 1.000 38.26718 57 GLU D C 1
ATOM 3181 O O . GLU D 1 27 ? 23.19743 27.40408 25.95374 1.000 32.91383 57 GLU D O 1
ATOM 3183 N N . ALA D 1 28 ? 22.32655 28.45195 27.74392 1.000 31.37260 58 ALA D N 1
ATOM 3184 C CA . ALA D 1 28 ? 23.15370 27.67558 28.66030 1.000 28.85897 58 ALA D CA 1
ATOM 3185 C C . ALA D 1 28 ? 22.86129 26.18770 28.54889 1.000 28.29802 58 ALA D C 1
ATOM 3186 O O . ALA D 1 28 ? 23.75453 25.35723 28.73460 1.000 28.10343 58 ALA D O 1
ATOM 3188 N N . PHE D 1 29 ? 21.61343 25.82354 28.24894 1.000 25.55185 59 PHE D N 1
ATOM 3189 C CA . PHE D 1 29 ? 21.26410 24.42425 28.10091 1.000 26.21109 59 PHE D CA 1
ATOM 3190 C C . PHE D 1 29 ? 21.92336 23.78528 26.88286 1.000 28.64567 59 PHE D C 1
ATOM 3191 O O . PHE D 1 29 ? 21.94999 22.55300 26.78659 1.000 33.01058 59 PHE D O 1
ATOM 3199 N N A ARG D 1 30 ? 22.49322 24.57167 25.97555 0.562 33.39266 60 ARG D N 1
ATOM 3200 N N B ARG D 1 30 ? 22.46220 24.59566 25.97136 0.438 33.40133 60 ARG D N 1
ATOM 3201 C CA A ARG D 1 30 ? 23.21824 23.98855 24.85590 0.562 34.99783 60 ARG D CA 1
ATOM 3202 C CA B ARG D 1 30 ? 23.20342 24.11166 24.81648 0.438 34.94134 60 ARG D CA 1
ATOM 3203 C C A ARG D 1 30 ? 24.67235 23.68134 25.19249 0.562 32.09915 60 ARG D C 1
ATOM 3204 C C B ARG D 1 30 ? 24.68950 23.95087 25.10320 0.438 32.31088 60 ARG D C 1
ATOM 3205 O O A ARG D 1 30 ? 25.33520 22.96689 24.42394 0.562 31.56423 60 ARG D O 1
ATOM 3206 O O B ARG D 1 30 ? 25.45942 23.66390 24.17783 0.438 30.06718 60 ARG D O 1
ATOM 3221 N N A ASP D 1 31 ? 25.16719 24.19481 26.32164 0.562 29.50642 61 ASP D N 1
ATOM 3222 N N B ASP D 1 31 ? 25.11128 24.14090 26.35002 0.438 29.55767 61 ASP D N 1
ATOM 3223 C CA A ASP D 1 31 ? 26.54536 24.02021 26.76395 0.562 28.53830 61 ASP D CA 1
ATOM 3224 C CA B ASP D 1 31 ? 26.49760 23.95476 26.74723 0.438 28.57134 61 ASP D CA 1
ATOM 3225 C C A ASP D 1 31 ? 26.72583 22.66399 27.44113 0.562 32.51308 61 ASP D C 1
ATOM 3226 C C B ASP D 1 31 ? 26.69179 22.58015 27.36797 0.438 32.47071 61 ASP D C 1
ATOM 3227 O O A ASP D 1 31 ? 25.80832 22.13394 28.07438 0.562 30.44050 61 ASP D O 1
ATOM 3228 O O B ASP D 1 31 ? 25.76160 21.96697 27.89826 0.438 31.07994 61 ASP D O 1
ATOM 3237 N N . SER D 1 32 ? 27.93638 22.10751 27.31355 1.000 28.53569 62 SER D N 1
ATOM 3238 C CA . SER D 1 32 ? 28.27522 20.86719 28.00184 1.000 24.98984 62 SER D CA 1
ATOM 3239 C C . SER D 1 32 ? 28.11151 20.98546 29.51559 1.000 26.55066 62 SER D C 1
ATOM 3240 O O . SER D 1 32 ? 27.89074 19.97586 30.18489 1.000 33.87411 62 SER D O 1
ATOM 3243 N N . ASN D 1 33 ? 28.25637 22.19131 30.06537 1.000 30.10537 63 ASN D N 1
ATOM 3244 C CA . ASN D 1 33 ? 28.14382 22.42524 31.50977 1.000 26.10484 63 ASN D CA 1
ATOM 3245 C C . ASN D 1 33 ? 27.25292 23.64093 31.70968 1.000 24.58853 63 ASN D C 1
ATOM 3246 O O . ASN D 1 33 ? 27.73322 24.76937 31.89908 1.000 26.21840 63 ASN D O 1
ATOM 3251 N N . PRO D 1 34 ? 25.92563 23.44819 31.66695 1.000 24.57339 64 PRO D N 1
ATOM 3252 C CA . PRO D 1 34 ? 25.01425 24.58944 31.81884 1.000 25.77626 64 PRO D CA 1
ATOM 3253 C C . PRO D 1 34 ? 25.15145 25.30924 33.14547 1.000 22.58754 64 PRO D C 1
ATOM 3254 O O . PRO D 1 34 ? 24.87459 26.51382 33.20588 1.000 24.79476 64 PRO D O 1
ATOM 3258 N N A SER D 1 35 ? 25.62262 24.62697 34.19488 0.467 24.81023 65 SER D N 1
ATOM 3259 N N B SER D 1 35 ? 25.60248 24.61044 34.20214 0.533 24.79316 65 SER D N 1
ATOM 3260 C CA A SER D 1 35 ? 25.68160 25.25450 35.51074 0.467 25.50357 65 SER D CA 1
ATOM 3261 C CA B SER D 1 35 ? 25.72250 25.22119 35.52680 0.533 25.47683 65 SER D CA 1
ATOM 3262 C C A SER D 1 35 ? 26.60450 26.46535 35.54197 0.467 22.55428 65 SER D C 1
ATOM 3263 C C B SER D 1 35 ? 26.59060 26.46865 35.52103 0.533 22.53826 65 SER D C 1
ATOM 3264 O O A SER D 1 35 ? 26.39668 27.37614 36.34958 0.467 23.21546 65 SER D O 1
ATOM 3265 O O B SER D 1 35 ? 26.33824 27.40218 36.28848 0.533 23.22914 65 SER D O 1
ATOM 3270 N N . VAL D 1 36 ? 27.63872 26.49784 34.69021 1.000 24.82816 66 VAL D N 1
ATOM 3271 C CA . VAL D 1 36 ? 28.57912 27.61160 34.73143 1.000 24.43252 66 VAL D CA 1
ATOM 3272 C C . VAL D 1 36 ? 27.85899 28.93997 34.53089 1.000 21.80339 66 VAL D C 1
ATOM 3273 O O . VAL D 1 36 ? 28.09326 29.90746 35.26304 1.000 24.74209 66 VAL D O 1
ATOM 3277 N N A ARG D 1 37 ? 26.93707 28.99484 33.55849 0.530 23.82707 67 ARG D N 1
ATOM 3278 N N B ARG D 1 37 ? 26.95044 29.01195 33.54595 0.470 23.87608 67 ARG D N 1
ATOM 3279 C CA A ARG D 1 37 ? 26.16528 30.20292 33.31711 0.530 25.76220 67 ARG D CA 1
ATOM 3280 C CA B ARG D 1 37 ? 26.18863 30.24422 33.38965 0.470 25.70034 67 ARG D CA 1
ATOM 3281 C C A ARG D 1 37 ? 24.88986 30.26121 34.15259 0.530 22.96995 67 ARG D C 1
ATOM 3282 C C B ARG D 1 37 ? 24.91326 30.26393 34.22379 0.470 23.06877 67 ARG D C 1
ATOM 3283 O O A ARG D 1 37 ? 24.47780 31.35217 34.58098 0.530 25.55112 67 ARG D O 1
ATOM 3284 O O B ARG D 1 37 ? 24.51191 31.33452 34.70840 0.470 25.36575 67 ARG D O 1
ATOM 3299 N N . LEU D 1 38 ? 24.27903 29.11026 34.41799 1.000 23.33384 68 LEU D N 1
ATOM 3300 C CA . LEU D 1 38 ? 22.99055 29.10496 35.13526 1.000 22.88984 68 LEU D CA 1
ATOM 3301 C C . LEU D 1 38 ? 23.14332 29.48494 36.61077 1.000 25.18959 68 LEU D C 1
ATOM 3302 O O . LEU D 1 38 ? 22.29978 30.20672 37.15657 1.000 24.91527 68 LEU D O 1
ATOM 3307 N N . GLN D 1 39 ? 24.19457 29.00512 37.28662 1.000 23.27788 69 GLN D N 1
ATOM 3308 C CA . GLN D 1 39 ? 24.29480 29.24304 38.72844 1.000 25.76595 69 GLN D CA 1
ATOM 3309 C C . GLN D 1 39 ? 24.35662 30.72970 39.09679 1.000 25.27117 69 GLN D C 1
ATOM 3310 O O . GLN D 1 39 ? 23.56714 31.16265 39.94782 1.000 23.43659 69 GLN D O 1
ATOM 3316 N N . PRO D 1 40 ? 25.21952 31.57028 38.51169 1.000 22.67644 70 PRO D N 1
ATOM 3317 C CA . PRO D 1 40 ? 25.18515 32.99457 38.89786 1.000 24.60373 70 PRO D CA 1
ATOM 3318 C C . PRO D 1 40 ? 23.91425 33.70801 38.45063 1.000 23.07721 70 PRO D C 1
ATOM 3319 O O . PRO D 1 40 ? 23.46700 34.63767 39.13456 1.000 26.25294 70 PRO D O 1
ATOM 3323 N N . PHE D 1 41 ? 23.33249 33.30074 37.32281 1.000 27.29810 71 PHE D N 1
ATOM 3324 C CA . PHE D 1 41 ? 22.06525 33.88443 36.89588 1.000 26.45342 71 PHE D CA 1
ATOM 3325 C C . PHE D 1 41 ? 20.98014 33.59744 37.92450 1.000 24.83000 71 PHE D C 1
ATOM 3326 O O . PHE D 1 41 ? 20.26854 34.50591 38.37440 1.000 24.96591 71 PHE D O 1
ATOM 3334 N N . ALA D 1 42 ? 20.86781 32.33965 38.33606 1.000 24.19930 72 ALA D N 1
ATOM 3335 C CA . ALA D 1 42 ? 19.81152 31.98732 39.28367 1.000 21.16063 72 ALA D CA 1
ATOM 3336 C C . ALA D 1 42 ? 19.99991 32.69764 40.61473 1.000 24.81825 72 ALA D C 1
ATOM 3337 O O . ALA D 1 42 ? 19.01523 33.07695 41.26398 1.000 24.94433 72 ALA D O 1
ATOM 3339 N N . GLU D 1 43 ? 21.25500 32.89407 41.03735 1.000 23.92177 73 GLU D N 1
ATOM 3340 C CA . GLU D 1 43 ? 21.52904 33.64787 42.25682 1.000 25.87942 73 GLU D CA 1
ATOM 3341 C C . GLU D 1 43 ? 21.10874 35.09996 42.10803 1.000 24.91681 73 GLU D C 1
ATOM 3342 O O . GLU D 1 43 ? 20.51572 35.67615 43.02167 1.000 25.00517 73 GLU D O 1
ATOM 3348 N N A ARG D 1 44 ? 21.38646 35.68286 40.94166 0.540 26.86345 74 ARG D N 1
ATOM 3349 N N B ARG D 1 44 ? 21.40605 35.72785 40.96308 0.460 26.83220 74 ARG D N 1
ATOM 3350 C CA A ARG D 1 44 ? 21.06832 37.07652 40.66247 0.540 26.78544 74 ARG D CA 1
ATOM 3351 C CA B ARG D 1 44 ? 21.01656 37.12838 40.80872 0.460 26.63165 74 ARG D CA 1
ATOM 3352 C C A ARG D 1 44 ? 19.55848 37.32054 40.67859 0.540 23.14626 74 ARG D C 1
ATOM 3353 C C B ARG D 1 44 ? 19.50056 37.28437 40.79776 0.460 23.33009 74 ARG D C 1
ATOM 3354 O O A ARG D 1 44 ? 19.07976 38.28647 41.29213 0.540 26.72009 74 ARG D O 1
ATOM 3355 O O B ARG D 1 44 ? 18.96263 38.17807 41.47022 0.460 25.89057 74 ARG D O 1
ATOM 3370 N N . ILE D 1 45 ? 18.79521 36.41711 40.06355 1.000 25.88947 75 ILE D N 1
ATOM 3371 C CA . ILE D 1 45 ? 17.33296 36.53197 40.03133 1.000 24.17995 75 ILE D CA 1
ATOM 3372 C C . ILE D 1 45 ? 16.75364 36.32559 41.42377 1.000 24.58187 75 ILE D C 1
ATOM 3373 O O . ILE D 1 45 ? 15.83573 37.04005 41.85274 1.000 25.41479 75 ILE D O 1
ATOM 3378 N N . ARG D 1 46 ? 17.27231 35.33768 42.15259 1.000 22.63000 76 ARG D N 1
ATOM 3379 C CA . ARG D 1 46 ? 16.78593 35.09852 43.51105 1.000 22.58917 76 ARG D CA 1
ATOM 3380 C C . ARG D 1 46 ? 16.95259 36.33800 44.37193 1.000 25.25610 76 ARG D C 1
ATOM 3381 O O . ARG D 1 46 ? 16.03029 36.74416 45.08709 1.000 27.65765 76 ARG D O 1
ATOM 3389 N N . GLN D 1 47 ? 18.13685 36.95997 44.30309 1.000 26.44338 77 GLN D N 1
ATOM 339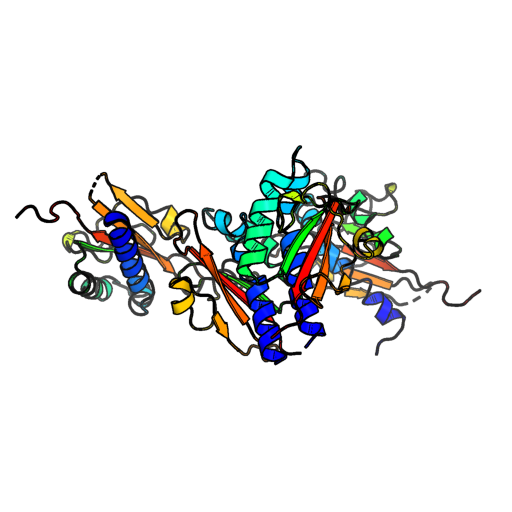0 C CA . GLN D 1 47 ? 18.41960 38.12409 45.13493 1.000 28.76298 77 GLN D CA 1
ATOM 3391 C C . GLN D 1 47 ? 17.54293 39.30663 44.74712 1.000 29.34901 77 GLN D C 1
ATOM 3392 O O . GLN D 1 47 ? 17.05006 40.03577 45.61550 1.000 34.54183 77 GLN D O 1
ATOM 3398 N N . LYS D 1 48 ? 17.30184 39.48638 43.44930 1.000 31.63439 78 LYS D N 1
ATOM 3399 C CA . LYS D 1 48 ? 16.46602 40.59024 42.99601 1.000 28.56835 78 LYS D CA 1
ATOM 3400 C C . LYS D 1 48 ? 15.00943 40.41453 43.41459 1.000 30.55720 78 LYS D C 1
ATOM 3401 O O . LYS D 1 48 ? 14.32893 41.40355 43.70769 1.000 35.86710 78 LYS D O 1
ATOM 3403 N N . THR D 1 49 ? 14.52166 39.17631 43.47988 1.000 30.78521 79 THR D N 1
ATOM 3404 C CA . THR D 1 49 ? 13.10453 38.92644 43.71710 1.000 30.65725 79 THR D CA 1
ATOM 3405 C C . THR D 1 49 ? 12.77006 38.57346 45.15996 1.000 29.97986 79 THR D C 1
ATOM 3406 O O . THR D 1 49 ? 11.58349 38.49869 45.49720 1.000 32.03094 79 THR D O 1
ATOM 3410 N N . GLY D 1 50 ? 13.76122 38.33323 46.00716 1.000 29.88380 80 GLY D N 1
ATOM 3411 C CA . GLY D 1 50 ? 13.48454 37.96640 47.38209 1.000 29.57736 80 GLY D CA 1
ATOM 3412 C C . GLY D 1 50 ? 13.10918 36.51771 47.60457 1.000 29.24386 80 GLY D C 1
ATOM 3413 O O . GLY D 1 50 ? 12.67840 36.17035 48.71263 1.000 29.35295 80 GLY D O 1
ATOM 3414 N N . ALA D 1 51 ? 13.28493 35.65335 46.60186 1.000 23.95151 81 ALA D N 1
ATOM 3415 C CA . ALA D 1 51 ? 12.88858 34.25588 46.73729 1.000 25.25393 81 ALA D CA 1
ATOM 3416 C C . ALA D 1 51 ? 13.82077 33.51447 47.69625 1.000 23.17577 81 ALA D C 1
ATOM 3417 O O . ALA D 1 51 ? 14.95428 33.92932 47.95236 1.000 25.71726 81 ALA D O 1
ATOM 3419 N N A GLU D 1 52 ? 13.31588 32.40739 48.22196 0.533 22.21847 82 GLU D N 1
ATOM 3420 N N B GLU D 1 52 ? 13.32203 32.39444 48.22661 0.467 22.26837 82 GLU D N 1
ATOM 3421 C CA A GLU D 1 52 ? 14.16498 31.51047 48.99344 0.533 23.36422 82 GLU D CA 1
ATOM 3422 C CA B GLU D 1 52 ? 14.15191 31.48011 49.01307 0.467 23.29051 82 GLU D CA 1
ATOM 3423 C C A GLU D 1 52 ? 15.10506 30.73951 48.08220 0.533 21.45721 82 GLU D C 1
ATOM 3424 C C B GLU D 1 52 ? 15.03158 30.59980 48.13530 0.467 21.57270 82 GLU D C 1
ATOM 3425 O O A GLU D 1 52 ? 16.26026 30.47344 48.45542 0.533 20.80610 82 GLU D O 1
ATOM 3426 O O B GLU D 1 52 ? 16.06722 30.09600 48.60546 0.467 21.80092 82 GLU D O 1
ATOM 3437 N N . TYR D 1 53 ? 14.64909 30.39765 46.87932 1.000 19.57001 83 TYR D N 1
ATOM 3438 C CA . TYR D 1 53 ? 15.49561 29.69016 45.93454 1.000 21.23799 83 TYR D CA 1
ATOM 3439 C C . TYR D 1 53 ? 14.95777 29.90735 44.52315 1.000 25.40327 83 TYR D C 1
ATOM 3440 O O . TYR D 1 53 ? 13.74589 30.06052 44.32515 1.000 22.74786 83 TYR D O 1
ATOM 3449 N N . VAL D 1 54 ? 15.87787 29.93665 43.55631 1.000 21.14222 84 VAL D N 1
ATOM 3450 C CA . VAL D 1 54 ? 15.58107 29.77490 42.13317 1.000 22.84175 84 VAL D CA 1
ATOM 3451 C C . VAL D 1 54 ? 16.40929 28.57250 41.70747 1.000 26.39748 84 VAL D C 1
ATOM 3452 O O . VAL D 1 54 ? 17.64610 28.66048 41.63737 1.000 31.32119 84 VAL D O 1
ATOM 3456 N N . VAL D 1 55 ? 15.76688 27.42952 41.50694 1.000 18.70759 85 VAL D N 1
ATOM 3457 C CA . VAL D 1 55 ? 16.44702 26.19066 41.15537 1.000 18.67197 85 VAL D CA 1
ATOM 3458 C C . VAL D 1 55 ? 16.16180 25.89905 39.68873 1.000 20.38784 85 VAL D C 1
ATOM 3459 O O . VAL D 1 55 ? 15.01441 25.99515 39.23254 1.000 22.48457 85 VAL D O 1
ATOM 3463 N N . ILE D 1 56 ? 17.20768 25.57710 38.92316 1.000 19.95001 86 ILE D N 1
ATOM 3464 C CA . ILE D 1 56 ? 17.04133 25.24232 37.51489 1.000 22.29151 86 ILE D CA 1
ATOM 3465 C C . ILE D 1 56 ? 17.57993 23.84528 37.29109 1.000 24.17997 86 ILE D C 1
ATOM 3466 O O . ILE D 1 56 ? 18.71988 23.54549 37.67730 1.000 23.78015 86 ILE D O 1
ATOM 3471 N N . GLY D 1 57 ? 16.76640 22.99392 36.66543 1.000 23.59716 87 GLY D N 1
ATOM 3472 C CA . GLY D 1 57 ? 17.11307 21.60072 36.49652 1.000 24.68969 87 GLY D CA 1
ATOM 3473 C C . GLY D 1 57 ? 16.87012 21.13172 35.07119 1.000 26.52804 87 GLY D C 1
ATOM 3474 O O . GLY D 1 57 ? 16.21195 21.80814 34.27048 1.000 24.01922 87 GLY D O 1
ATOM 3475 N N . ASN D 1 58 ? 17.39196 19.94099 34.77497 1.000 23.43158 88 ASN D N 1
ATOM 3476 C CA . ASN D 1 58 ? 17.25302 19.39754 33.42761 1.000 28.18438 88 ASN D CA 1
ATOM 3477 C C . ASN D 1 58 ? 16.00965 18.51549 33.34311 1.000 28.40883 88 ASN D C 1
ATOM 3478 O O . ASN D 1 58 ? 15.18743 18.47693 34.26101 1.000 26.80762 88 ASN D O 1
ATOM 3483 N N . ARG D 1 59 ? 15.84765 17.80160 32.22143 1.000 34.03586 89 ARG D N 1
ATOM 3484 C CA . ARG D 1 59 ? 14.65509 16.98821 32.01135 1.000 34.43041 89 ARG D CA 1
ATOM 3485 C C . ARG D 1 59 ? 14.56402 15.81937 32.98190 1.000 34.99384 89 ARG D C 1
ATOM 3486 O O . ARG D 1 59 ? 13.46689 15.30904 33.22324 1.000 41.17132 89 ARG D O 1
ATOM 3488 N N . GLN D 1 60 ? 15.68717 15.38133 33.54621 1.000 34.12067 90 GLN D N 1
ATOM 3489 C CA . GLN D 1 60 ? 15.65118 14.36785 34.58861 1.000 34.06496 90 GLN D CA 1
ATOM 3490 C C . GLN D 1 60 ? 15.40359 14.96754 35.96419 1.000 40.05078 90 GLN D C 1
ATOM 3491 O O . GLN D 1 60 ? 15.25513 14.22002 36.93836 1.000 45.76004 90 GLN D O 1
ATOM 3497 N N . GLY D 1 61 ? 15.35051 16.29102 36.06415 1.000 37.15556 91 GLY D N 1
ATOM 3498 C CA . GLY D 1 61 ? 15.15551 16.95214 37.32824 1.000 28.47247 91 GLY D CA 1
ATOM 3499 C C . GLY D 1 61 ? 16.42788 17.24250 38.09179 1.000 31.10236 91 GLY D C 1
ATOM 3500 O O . GLY D 1 61 ? 16.34630 17.75685 39.21329 1.000 31.55324 91 GLY D O 1
ATOM 3501 N N . ILE D 1 62 ? 17.59784 16.94285 37.51993 1.000 29.22516 92 ILE D N 1
ATOM 3502 C CA . ILE D 1 62 ? 18.85996 17.21296 38.21560 1.000 30.80376 92 ILE D CA 1
ATOM 3503 C C . ILE D 1 62 ? 19.13411 18.70864 38.22249 1.000 29.64984 92 ILE D C 1
ATOM 3504 O O . ILE D 1 62 ? 19.01892 19.37709 37.18589 1.000 26.89287 92 ILE D O 1
ATOM 3509 N N . ALA D 1 63 ? 19.53415 19.23345 39.38554 1.000 24.45900 93 ALA D N 1
ATOM 3510 C CA . ALA D 1 63 ? 19.74329 20.66556 39.54706 1.000 22.08882 93 ALA D CA 1
ATOM 3511 C C . ALA D 1 63 ? 21.02922 21.10033 38.84655 1.000 27.35389 93 ALA D C 1
ATOM 3512 O O . ALA D 1 63 ? 22.10686 20.57596 39.14778 1.000 29.07070 93 ALA D O 1
ATOM 3514 N N . TYR D 1 64 ? 20.91411 22.07515 37.94093 1.000 21.96501 94 TYR D N 1
ATOM 3515 C CA . TYR D 1 64 ? 22.05630 22.81336 37.39581 1.000 25.59163 94 TYR D CA 1
ATOM 3516 C C . TYR D 1 64 ? 22.35368 24.08976 38.15749 1.000 25.54867 94 TYR D C 1
ATOM 3517 O O . TYR D 1 64 ? 23.48456 24.58708 38.09443 1.000 27.38376 94 TYR D O 1
ATOM 3526 N N . ALA D 1 65 ? 21.36311 24.63977 38.86811 1.000 21.91805 95 ALA D N 1
ATOM 3527 C CA . ALA D 1 65 ? 21.54252 25.84187 39.65789 1.000 23.81007 95 ALA D CA 1
ATOM 3528 C C . ALA D 1 65 ? 20.76485 25.63640 40.93892 1.000 24.05505 95 ALA D C 1
ATOM 3529 O O . ALA D 1 65 ? 19.65083 25.10403 40.90071 1.000 21.11475 95 ALA D O 1
ATOM 3531 N N . HIS D 1 66 ? 21.36932 26.02823 42.07171 1.000 21.64883 96 HIS D N 1
ATOM 3532 C CA . HIS D 1 66 ? 20.77020 25.80861 43.38785 1.000 21.97334 96 HIS D CA 1
ATOM 3533 C C . HIS D 1 66 ? 21.50630 26.71666 44.35133 1.000 23.33478 96 HIS D C 1
ATOM 3534 O O . HIS D 1 66 ? 22.72573 26.86925 44.20314 1.000 21.35415 96 HIS D O 1
ATOM 3541 N N . PRO D 1 67 ? 20.83664 27.32060 45.34105 1.000 21.27875 97 PRO D N 1
ATOM 3542 C CA . PRO D 1 67 ? 21.57497 28.15383 46.30445 1.000 21.54410 97 PRO D CA 1
ATOM 3543 C C . PRO D 1 67 ? 22.60422 27.37075 47.09163 1.000 20.51771 97 PRO D C 1
ATOM 3544 O O . PRO D 1 67 ? 23.61301 27.95251 47.50679 1.000 22.64765 97 PRO D O 1
ATOM 3548 N N . LEU D 1 68 ? 22.38711 26.07527 47.27706 1.000 20.53022 98 LEU D N 1
ATOM 3549 C CA . LEU D 1 68 ? 23.35173 25.19860 47.93984 1.000 21.77384 98 LEU D CA 1
ATOM 3550 C C . LEU D 1 68 ? 24.23149 24.57285 46.85924 1.000 21.18960 98 LEU D C 1
ATOM 3551 O O . LEU D 1 68 ? 23.79502 23.67472 46.13367 1.000 24.53802 98 LEU D O 1
ATOM 3556 N N . THR D 1 69 ? 25.48597 25.02758 46.77077 1.000 23.23228 99 THR D N 1
ATOM 3557 C CA . THR D 1 69 ? 26.32618 24.58905 45.66032 1.000 23.63922 99 THR D CA 1
ATOM 3558 C C . THR D 1 69 ? 26.59238 23.08805 45.69157 1.000 24.00641 99 THR D C 1
ATOM 3559 O O . THR D 1 69 ? 26.84083 22.48314 44.63902 1.000 23.19579 99 THR D O 1
ATOM 3563 N N . GLU D 1 70 ? 26.54630 22.46947 46.87860 1.000 23.68954 100 GLU D N 1
ATOM 3564 C CA . GLU D 1 70 ? 26.74477 21.03143 46.98818 1.000 22.96386 100 GLU D CA 1
ATOM 3565 C C . GLU D 1 70 ? 25.63229 20.24198 46.32354 1.000 25.24440 100 GLU D C 1
ATOM 3566 O O . GLU D 1 70 ? 25.78630 19.04017 46.10627 1.000 27.64405 100 GLU D O 1
ATOM 3572 N N . ARG D 1 71 ? 24.52174 20.89006 45.98614 1.000 22.49677 101 ARG D N 1
ATOM 3573 C CA . ARG D 1 71 ? 23.41048 20.21130 45.34158 1.000 24.18342 101 ARG D CA 1
ATOM 3574 C C . ARG D 1 71 ? 23.54684 20.17631 43.83088 1.000 22.82820 101 ARG D C 1
ATOM 3575 O O . ARG D 1 71 ? 22.85335 19.38708 43.16867 1.000 28.43200 101 ARG D O 1
ATOM 3583 N N . ILE D 1 72 ? 24.41628 21.01391 43.27553 1.000 20.40741 102 ILE D N 1
ATOM 3584 C CA . ILE D 1 72 ? 24.50205 21.16495 41.82638 1.000 23.36409 102 ILE D CA 1
ATOM 3585 C C . ILE D 1 72 ? 24.99552 19.86303 41.21624 1.000 26.34711 102 ILE D C 1
ATOM 3586 O O . ILE D 1 72 ? 26.03546 19.31761 41.62247 1.000 28.42074 102 ILE D O 1
ATOM 3591 N N . GLY D 1 73 ? 24.26568 19.36733 40.22108 1.000 24.80151 103 GLY D N 1
ATOM 3592 C CA . GLY D 1 73 ? 24.62177 18.13552 39.55644 1.000 29.13064 103 GLY D CA 1
ATOM 3593 C C . GLY D 1 73 ? 24.45104 16.88689 40.38511 1.000 35.52310 103 GLY D C 1
ATOM 3594 O O . GLY D 1 73 ? 24.69784 15.79465 39.86749 1.000 38.17210 103 GLY D O 1
ATOM 3595 N N . LYS D 1 74 ? 24.00743 17.01299 41.64671 1.000 39.35745 104 LYS D N 1
ATOM 3596 C CA . LYS D 1 74 ? 24.02732 15.94229 42.64153 1.000 35.38833 104 LYS D CA 1
ATOM 3597 C C . LYS D 1 74 ? 22.69901 15.76605 43.35891 1.000 37.80381 104 LYS D C 1
ATOM 3598 O O . LYS D 1 74 ? 22.63299 15.00007 44.33003 1.000 50.11189 104 LYS D O 1
ATOM 3604 N N . SER D 1 75 ? 21.65981 16.48609 42.95472 1.000 32.28871 105 SER D N 1
ATOM 3605 C CA . SER D 1 75 ? 20.36403 16.38798 43.60772 1.000 34.17555 105 SER D CA 1
ATOM 3606 C C . SER D 1 75 ? 19.28168 16.69791 42.59030 1.000 34.64318 105 SER D C 1
ATOM 3607 O O . SER D 1 75 ? 19.55776 17.13032 41.46702 1.000 33.03707 105 SER D O 1
ATOM 3610 N N . MET D 1 76 ? 18.04048 16.49991 43.02221 1.000 35.44501 106 MET D N 1
ATOM 3611 C CA . MET D 1 76 ? 16.85311 16.69317 42.20767 1.000 39.74851 106 MET D CA 1
ATOM 3612 C C . MET D 1 76 ? 16.05881 17.88344 42.72603 1.000 38.64944 106 MET D C 1
ATOM 3613 O O . MET D 1 76 ? 16.01750 18.14360 43.93012 1.000 42.52409 106 MET D O 1
ATOM 3618 N N . ILE D 1 77 ? 15.40370 18.59320 41.80773 1.000 32.00500 107 ILE D N 1
ATOM 3619 C CA . ILE D 1 77 ? 14.35483 19.51238 42.21186 1.000 40.34626 107 ILE D CA 1
ATOM 3620 C C . ILE D 1 77 ? 13.32747 18.74876 43.02612 1.000 38.65345 107 ILE D C 1
ATOM 3621 O O . ILE D 1 77 ? 12.87358 17.66981 42.62737 1.000 37.93283 107 ILE D O 1
ATOM 3626 N N . GLY D 1 78 ? 12.95591 19.30742 44.17330 1.000 43.30593 108 GLY D N 1
ATOM 3627 C CA . GLY D 1 78 ? 12.06238 18.59303 45.06437 1.000 44.30221 108 GLY D CA 1
ATOM 3628 C C . GLY D 1 78 ? 10.69410 18.38809 44.43859 1.000 48.29956 108 GLY D C 1
ATOM 3629 O O . GLY D 1 78 ? 10.19688 19.23043 43.68766 1.000 46.15120 108 GLY D O 1
ATOM 3630 N N . GLY D 1 79 ? 10.08814 17.24501 44.74686 1.000 45.85819 109 GLY D N 1
ATOM 3631 C CA . GLY D 1 79 ? 8.70178 16.99658 44.41651 1.000 48.21360 109 GLY D CA 1
ATOM 3632 C C . GLY D 1 79 ? 8.50529 16.35862 43.05737 1.000 49.45983 109 GLY D C 1
ATOM 3633 O O . GLY D 1 79 ? 9.42267 16.23185 42.24258 1.000 55.67830 109 GLY D O 1
ATOM 3634 N N . ASP D 1 80 ? 7.26204 15.94271 42.82478 1.000 46.72343 110 ASP D N 1
ATOM 3635 C CA . ASP D 1 80 ? 6.88086 15.39091 41.53341 1.000 53.26565 110 ASP D CA 1
ATOM 3636 C C . ASP D 1 80 ? 7.08216 16.43756 40.44756 1.000 47.93960 110 ASP D C 1
ATOM 3637 O O . ASP D 1 80 ? 6.58089 17.56143 40.54311 1.000 51.89985 110 ASP D O 1
ATOM 3642 N N . ASN D 1 81 ? 7.83656 16.07305 39.42088 1.000 42.70905 111 ASN D N 1
ATOM 3643 C CA . ASN D 1 81 ? 8.06698 16.95324 38.28642 1.000 39.44195 111 ASN D CA 1
ATOM 3644 C C . ASN D 1 81 ? 7.36463 16.46305 37.03075 1.000 38.43807 111 ASN D C 1
ATOM 3645 O O . ASN D 1 81 ? 7.52823 17.06924 35.97025 1.000 36.69838 111 ASN D O 1
ATOM 3650 N N . LYS D 1 82 ? 6.54530 15.41081 37.14089 1.000 37.10755 112 LYS D N 1
ATOM 3651 C CA . LYS D 1 82 ? 5.97655 14.78004 35.95224 1.000 43.71548 112 LYS D CA 1
ATOM 3652 C C . LYS D 1 82 ? 5.02757 15.71999 35.21914 1.000 44.81030 112 LYS D C 1
ATOM 3653 O O . LYS D 1 82 ? 5.00257 15.74187 33.98454 1.000 45.69442 112 LYS D O 1
ATOM 3655 N N . GLU D 1 83 ? 4.25111 16.50921 35.96141 1.000 39.34607 113 GLU D N 1
ATOM 3656 C CA . GLU D 1 83 ? 3.30128 17.42212 35.33457 1.000 36.72143 113 GLU D CA 1
ATOM 3657 C C . GLU D 1 83 ? 4.00994 18.56192 34.61945 1.000 35.50425 113 GLU D C 1
ATOM 3658 O O . GLU D 1 83 ? 3.52579 19.05365 33.59849 1.000 31.97871 113 GLU D O 1
ATOM 3664 N N . VAL D 1 84 ? 5.14240 19.02541 35.15149 1.000 32.18338 114 VAL D N 1
ATOM 3665 C CA . VAL D 1 84 ? 5.85614 20.10448 34.47510 1.000 31.61857 114 VAL D CA 1
ATOM 3666 C C . VAL D 1 84 ? 6.55670 19.57483 33.23490 1.000 32.20496 114 VAL D C 1
ATOM 3667 O O . VAL D 1 84 ? 6.62990 20.25351 32.20624 1.000 31.35702 114 VAL D O 1
ATOM 3671 N N . LEU D 1 85 ? 7.08729 18.35552 33.30854 1.000 42.97952 115 LEU D N 1
ATOM 3672 C CA . LEU D 1 85 ? 7.68104 17.75437 32.12151 1.000 55.32757 115 LEU D CA 1
ATOM 3673 C C . LEU D 1 85 ? 6.64501 17.50638 31.02990 1.000 56.40651 115 LEU D C 1
ATOM 3674 O O . LEU D 1 85 ? 7.01947 17.36693 29.86139 1.000 64.12531 115 LEU D O 1
ATOM 3679 N N . LYS D 1 86 ? 5.35311 17.46556 31.38218 1.000 55.60880 116 LYS D N 1
ATOM 3680 C CA . LYS D 1 86 ? 4.26851 17.46111 30.40655 1.000 52.02860 116 LYS D CA 1
ATOM 3681 C C . LYS D 1 86 ? 3.94977 18.84586 29.85817 1.000 47.02442 116 LYS D C 1
ATOM 3682 O O . LYS D 1 86 ? 3.05043 18.96793 29.01994 1.000 57.89962 116 LYS D O 1
ATOM 3688 N N . GLY D 1 87 ? 4.63798 19.88741 30.30865 1.000 41.80942 117 GLY D N 1
ATOM 3689 C CA . GLY D 1 87 ? 4.43168 21.21789 29.78072 1.000 34.76755 117 GLY D CA 1
ATOM 3690 C C . GLY D 1 87 ? 3.52084 22.12170 30.58784 1.000 32.82097 117 GLY D C 1
ATOM 3691 O O . GLY D 1 87 ? 3.22104 23.22579 30.12742 1.000 36.16653 117 GLY D O 1
ATOM 3692 N N . LYS D 1 88 ? 3.10771 21.71800 31.78070 1.000 28.46629 118 LYS D N 1
ATOM 3693 C CA . LYS D 1 88 ? 2.22654 22.54635 32.59343 1.000 28.50639 118 LYS D CA 1
ATOM 3694 C C . LYS D 1 88 ? 3.04137 23.38500 33.57263 1.000 31.15024 118 LYS D C 1
ATOM 3695 O O . LYS D 1 88 ? 4.18701 23.06009 33.89478 1.000 29.24497 118 LYS D O 1
ATOM 3701 N N A SER D 1 89 ? 2.43988 24.47750 34.03696 0.762 23.05955 119 SER D N 1
ATOM 3702 N N B SER D 1 89 ? 2.40927 24.44300 34.08617 0.238 23.32119 119 SER D N 1
ATOM 3703 C CA A SER D 1 89 ? 3.00955 25.30484 35.09444 0.762 23.71390 119 SER D CA 1
ATOM 3704 C CA B SER D 1 89 ? 2.98156 25.32380 35.10425 0.238 23.79860 119 SER D CA 1
ATOM 3705 C C A SER D 1 89 ? 2.21041 25.03941 36.36044 0.762 28.34971 119 SER D C 1
ATOM 3706 C C B SER D 1 89 ? 2.19502 25.18248 36.39715 0.238 28.15630 119 SER D C 1
ATOM 3707 O O A SER D 1 89 ? 0.98577 24.89334 36.29466 0.762 26.03431 119 SER D O 1
ATOM 3708 O O B SER D 1 89 ? 0.97148 25.35279 36.39314 0.238 27.56884 119 SER D O 1
ATOM 3713 N N . ILE D 1 90 ? 2.89030 24.91143 37.50340 1.000 21.97021 120 ILE D N 1
ATOM 3714 C CA . ILE D 1 90 ? 2.23888 24.42579 38.72537 1.000 22.47985 120 ILE D CA 1
ATOM 3715 C C . ILE D 1 90 ? 2.57877 25.37161 39.87144 1.000 27.55582 120 ILE D C 1
ATOM 3716 O O . ILE D 1 90 ? 3.76043 25.65314 40.10279 1.000 25.49154 120 ILE D O 1
ATOM 3721 N N . ILE D 1 91 ? 1.57058 25.75614 40.67233 1.000 22.69225 121 ILE D N 1
ATOM 3722 C CA . ILE D 1 91 ? 1.79767 26.42792 41.95148 1.000 25.16183 121 ILE D CA 1
ATOM 3723 C C . ILE D 1 91 ? 1.43204 25.44183 43.04090 1.000 28.71724 121 ILE D C 1
ATOM 3724 O O . ILE D 1 91 ? 0.32359 24.89486 43.03024 1.000 24.92380 121 ILE D O 1
ATOM 3729 N N . SER D 1 92 ? 2.31532 25.24537 44.01071 1.000 21.65062 122 SER D N 1
ATOM 3730 C CA . SER D 1 92 ? 2.02211 24.19311 44.96632 1.000 27.82048 122 SER D CA 1
ATOM 3731 C C . SER D 1 92 ? 2.43249 24.52580 46.38648 1.000 38.76375 122 SER D C 1
ATOM 3732 O O . SER D 1 92 ? 3.22348 25.44835 46.65656 1.000 31.39053 122 SER D O 1
ATOM 3735 N N . GLU D 1 93 ? 1.79580 23.71372 47.25149 1.000 34.75743 123 GLU D N 1
ATOM 3736 C CA . GLU D 1 93 ? 1.86099 23.32489 48.66535 1.000 60.96312 123 GLU D CA 1
ATOM 3737 C C . GLU D 1 93 ? 1.68230 24.45589 49.66516 1.000 61.47643 123 GLU D C 1
ATOM 3738 O O . GLU D 1 93 ? 2.15444 25.57500 49.46249 1.000 72.31695 123 GLU D O 1
ATOM 3744 N N . ALA D 1 94 ? 0.98896 24.13119 50.75694 1.000 78.21634 124 ALA D N 1
ATOM 3745 C CA . ALA D 1 94 ? 0.37663 25.09397 51.66111 1.000 64.41854 124 ALA D CA 1
ATOM 3746 C C . ALA D 1 94 ? 0.17197 24.48288 53.04726 1.000 73.70211 124 ALA D C 1
ATOM 3747 O O . ALA D 1 94 ? 0.58612 25.04650 54.06115 1.000 80.34126 124 ALA D O 1
ATOM 3749 N N . GLY D 1 99 ? 7.44142 26.06238 58.06211 1.000 46.63926 129 GLY D N 1
ATOM 3750 C CA . GLY D 1 99 ? 6.23061 26.77818 57.69363 1.000 48.29358 129 GLY D CA 1
ATOM 3751 C C . GLY D 1 99 ? 5.80841 26.46120 56.27521 1.000 53.64555 129 GLY D C 1
ATOM 3752 O O . GLY D 1 99 ? 6.40734 25.59815 55.62943 1.000 54.83807 129 GLY D O 1
ATOM 3753 N N . PRO D 1 100 ? 4.76099 27.12625 55.78540 1.000 42.72669 130 PRO D N 1
ATOM 3754 C CA . PRO D 1 100 ? 4.36616 26.92565 54.38658 1.000 47.88931 130 PRO D CA 1
ATOM 3755 C C . PRO D 1 100 ? 5.45560 27.43534 53.45465 1.000 36.08958 130 PRO D C 1
ATOM 3756 O O . PRO D 1 100 ? 5.82453 28.61322 53.47549 1.000 38.84591 130 PRO D O 1
ATOM 3760 N N . ALA D 1 101 ? 5.98404 26.53140 52.65238 1.000 38.09449 131 ALA D N 1
ATOM 3761 C CA . ALA D 1 101 ? 6.82267 26.89726 51.53207 1.000 39.20005 131 ALA D CA 1
ATOM 3762 C C . ALA D 1 101 ? 5.92717 26.89727 50.30999 1.000 35.80762 131 ALA D C 1
ATOM 3763 O O . ALA D 1 101 ? 5.24742 25.90688 50.04221 1.000 51.07096 131 ALA D O 1
ATOM 3765 N N . ILE D 1 102 ? 5.88750 28.00999 49.60362 1.000 22.48419 132 ILE D N 1
ATOM 3766 C CA . ILE D 1 102 ? 5.09294 28.11416 48.39003 1.000 22.85413 132 ILE D CA 1
ATOM 3767 C C . ILE D 1 102 ? 6.05467 28.00700 47.22252 1.000 25.89937 132 ILE D C 1
ATOM 3768 O O . ILE D 1 102 ? 7.11248 28.64535 47.22781 1.000 34.65719 132 ILE D O 1
ATOM 3773 N N . ARG D 1 103 ? 5.69554 27.22030 46.22275 1.000 22.11594 133 ARG D N 1
ATOM 3774 C CA . ARG D 1 103 ? 6.60210 26.95127 45.10944 1.000 23.54057 133 ARG D CA 1
ATOM 3775 C C . ARG D 1 103 ? 5.86494 27.13583 43.79303 1.000 28.85987 133 ARG D C 1
ATOM 3776 O O . ARG D 1 103 ? 4.69683 26.75020 43.66918 1.000 28.29507 133 ARG D O 1
ATOM 3784 N N . GLY D 1 104 ? 6.53965 27.72108 42.80934 1.000 21.26117 134 GLY D N 1
ATOM 3785 C CA . GLY D 1 104 ? 5.99767 27.69780 41.46823 1.000 21.40159 134 GLY D CA 1
ATOM 3786 C C . GLY D 1 104 ? 6.98394 27.00393 40.55191 1.000 24.71373 134 GLY D C 1
ATOM 3787 O O . GLY D 1 104 ? 8.17730 27.30916 40.60729 1.000 26.37589 134 GLY D O 1
ATOM 3788 N N . LYS D 1 105 ? 6.52079 26.08345 39.70866 1.000 21.18273 135 LYS D N 1
ATOM 3789 C CA . LYS D 1 105 ? 7.41935 25.37508 38.79701 1.000 20.46978 135 LYS D CA 1
ATOM 3790 C C . LYS D 1 105 ? 6.97662 25.63076 37.36487 1.000 25.96319 135 LYS D C 1
ATOM 3791 O O . LYS D 1 105 ? 5.78083 25.60516 37.06426 1.000 23.33596 135 LYS D O 1
ATOM 3797 N N . ALA D 1 106 ? 7.93743 25.87455 36.47756 1.000 20.88309 136 ALA D N 1
ATOM 3798 C CA . ALA D 1 106 ? 7.58982 26.11140 35.08513 1.000 21.02458 136 ALA D CA 1
ATOM 3799 C C . ALA D 1 106 ? 8.50420 25.29480 34.18852 1.000 27.08351 136 ALA D C 1
ATOM 3800 O O . ALA D 1 106 ? 9.65919 25.04071 34.54851 1.000 22.40164 136 ALA D O 1
ATOM 3802 N N . PRO D 1 107 ? 8.02558 24.86251 33.02931 1.000 22.79240 137 PRO D N 1
ATOM 3803 C CA . PRO D 1 107 ? 8.92030 24.18933 32.07581 1.000 25.53681 137 PRO D CA 1
ATOM 3804 C C . PRO D 1 107 ? 9.77690 25.17449 31.29297 1.000 26.81901 137 PRO D C 1
ATOM 3805 O O . PRO D 1 107 ? 9.40583 26.33010 31.06685 1.000 27.35931 137 PRO D O 1
ATOM 3809 N N . ILE D 1 108 ? 10.96995 24.69743 30.90742 1.000 26.00648 138 ILE D N 1
ATOM 3810 C CA . ILE D 1 108 ? 11.85464 25.38952 29.97515 1.000 26.21093 138 ILE D CA 1
ATOM 3811 C C . ILE D 1 108 ? 11.76911 24.69172 28.62717 1.000 25.91823 138 ILE D C 1
ATOM 3812 O O . ILE D 1 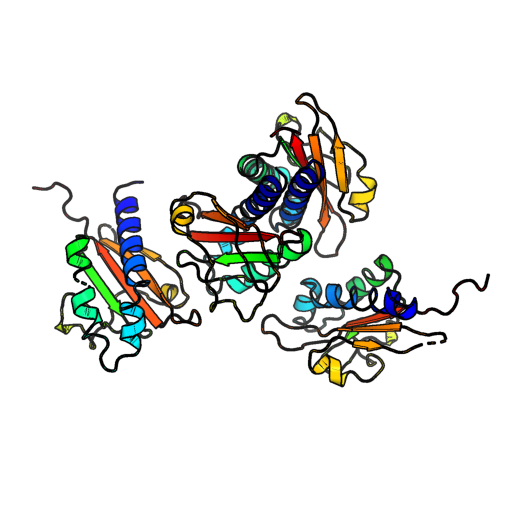108 ? 11.86459 23.46032 28.55007 1.000 28.61231 138 ILE D O 1
ATOM 3817 N N . PHE D 1 109 ? 11.58867 25.47740 27.57519 1.000 33.22472 139 PHE D N 1
ATOM 3818 C CA . PHE D 1 109 ? 11.42653 24.97236 26.22130 1.000 36.70026 139 PHE D CA 1
ATOM 3819 C C . PHE D 1 109 ? 12.60513 25.40290 25.35933 1.000 35.19098 139 PHE D C 1
ATOM 3820 O O . PHE D 1 109 ? 13.15681 26.49225 25.53361 1.000 37.32223 139 PHE D O 1
ATOM 3828 N N . ASP D 1 110 ? 12.97309 24.54490 24.41346 1.000 41.99846 140 ASP D N 1
ATOM 3829 C CA . ASP D 1 110 ? 13.91850 24.93913 23.38127 1.000 45.96852 140 ASP D CA 1
ATOM 3830 C C . ASP D 1 110 ? 13.18542 25.68416 22.26372 1.000 58.27623 140 ASP D C 1
ATOM 3831 O O . ASP D 1 110 ? 11.96244 25.85077 22.29133 1.000 47.00985 140 ASP D O 1
ATOM 3836 N N . GLU D 1 111 ? 13.94351 26.12681 21.25537 1.000 57.83474 141 GLU D N 1
ATOM 3837 C CA . GLU D 1 111 ? 13.36977 26.88627 20.14848 1.000 58.78211 141 GLU D CA 1
ATOM 3838 C C . GLU D 1 111 ? 12.31983 26.10053 19.36941 1.000 57.44293 141 GLU D C 1
ATOM 3839 O O . GLU D 1 111 ? 11.55663 26.70621 18.60659 1.000 59.89339 141 GLU D O 1
ATOM 3841 N N . ASN D 1 112 ? 12.25152 24.78085 19.54759 1.000 64.38517 142 ASN D N 1
ATOM 3842 C CA . ASN D 1 112 ? 11.28419 23.93933 18.85527 1.000 56.52124 142 ASN D CA 1
ATOM 3843 C C . ASN D 1 112 ? 10.16139 23.46082 19.76440 1.000 65.49795 142 ASN D C 1
ATOM 3844 O O . ASN D 1 112 ? 9.43517 22.53067 19.39826 1.000 60.57768 142 ASN D O 1
ATOM 3849 N N . GLY D 1 113 ? 10.01255 24.05516 20.94624 1.000 55.89368 143 GLY D N 1
ATOM 3850 C CA . GLY D 1 113 ? 8.89762 23.72332 21.81143 1.000 57.66659 143 GLY D CA 1
ATOM 3851 C C . GLY D 1 113 ? 9.00157 22.42108 22.57427 1.000 48.82821 143 GLY D C 1
ATOM 3852 O O . GLY D 1 113 ? 7.99687 21.97201 23.13216 1.000 54.01304 143 GLY D O 1
ATOM 3853 N N . SER D 1 114 ? 10.17170 21.79113 22.61947 1.000 45.02196 144 SER D N 1
ATOM 3854 C CA . SER D 1 114 ? 10.36648 20.61573 23.45710 1.000 53.96680 144 SER D CA 1
ATOM 3855 C C . SER D 1 114 ? 10.83495 21.04972 24.83822 1.000 42.59983 144 SER D C 1
ATOM 3856 O O . SER D 1 114 ? 11.58202 22.02411 24.96517 1.000 37.52884 144 SER D O 1
ATOM 3859 N N . VAL D 1 115 ? 10.38964 20.32420 25.86127 1.000 40.56872 145 VAL D N 1
ATOM 3860 C CA . VAL D 1 115 ? 10.74461 20.63322 27.24853 1.000 36.47550 145 VAL D CA 1
ATOM 3861 C C . VAL D 1 115 ? 12.17663 20.17711 27.49416 1.000 37.44087 145 VAL D C 1
ATOM 3862 O O . VAL D 1 115 ? 12.47988 18.98287 27.42355 1.000 45.20472 145 VAL D O 1
ATOM 3866 N N . ILE D 1 116 ? 13.06619 21.12856 27.79210 1.000 34.28715 146 ILE D N 1
ATOM 3867 C CA . ILE D 1 116 ? 14.45307 20.79220 28.08383 1.000 26.62751 146 ILE D CA 1
ATOM 3868 C C . ILE D 1 116 ? 14.77683 20.87946 29.57470 1.000 30.76551 146 ILE D C 1
ATOM 3869 O O . ILE D 1 116 ? 15.80144 20.32531 30.00636 1.000 32.31756 146 ILE D O 1
ATOM 3874 N N . GLY D 1 117 ? 13.93972 21.52785 30.37361 1.000 30.24106 147 GLY D N 1
ATOM 3875 C CA . GLY D 1 117 ? 14.31411 21.72133 31.76255 1.000 24.44628 147 GLY D CA 1
ATOM 3876 C C . GLY D 1 117 ? 13.14700 22.22354 32.58116 1.000 24.16324 147 GLY D C 1
ATOM 3877 O O . GLY D 1 117 ? 12.01185 22.28488 32.11219 1.000 25.69932 147 GLY D O 1
ATOM 3878 N N A ILE D 1 118 ? 13.44619 22.59841 33.82282 0.453 22.52730 148 ILE D N 1
ATOM 3879 N N B ILE D 1 118 ? 13.46915 22.60297 33.82085 0.547 22.49525 148 ILE D N 1
ATOM 3880 C CA A ILE D 1 118 ? 12.43453 23.00738 34.79290 0.453 25.92945 148 ILE D CA 1
ATOM 3881 C CA B ILE D 1 118 ? 12.50107 22.98478 34.84499 0.547 25.95105 148 ILE D CA 1
ATOM 3882 C C A ILE D 1 118 ? 13.02399 24.08914 35.68467 0.453 25.24155 148 ILE D C 1
ATOM 3883 C C B ILE D 1 118 ? 13.07602 24.15996 35.62157 0.547 25.26030 148 ILE D C 1
ATOM 3884 O O A ILE D 1 118 ? 14.18618 23.99998 36.10114 0.453 23.56620 148 ILE D O 1
ATOM 3885 O O B ILE D 1 118 ? 14.27352 24.18834 35.93146 0.547 22.93052 148 ILE D O 1
ATOM 3894 N N . VAL D 1 119 ? 12.22702 25.12167 35.96982 1.000 21.48442 149 VAL D N 1
ATOM 3895 C CA . VAL D 1 119 ? 12.58706 26.16931 36.91343 1.000 20.76917 149 VAL D CA 1
ATOM 3896 C C . VAL D 1 119 ? 11.64476 26.03328 38.09475 1.000 21.82599 149 VAL D C 1
ATOM 3897 O O . VAL D 1 119 ? 10.43478 25.89140 37.89954 1.000 23.70551 149 VAL D O 1
ATOM 3901 N N . SER D 1 120 ? 12.20389 26.02133 39.30008 1.000 19.37295 150 SER D N 1
ATOM 3902 C CA . SER D 1 120 ? 11.40728 25.98772 40.52858 1.000 20.64451 150 SER D CA 1
ATOM 3903 C C . SER D 1 120 ? 11.78498 27.19038 41.39032 1.000 22.47267 150 SER D C 1
ATOM 3904 O O . SER D 1 120 ? 12.96212 27.40252 41.68514 1.000 23.08071 150 SER D O 1
ATOM 3907 N N . VAL D 1 121 ? 10.78683 27.96810 41.81799 1.000 18.79658 151 VAL D N 1
ATOM 3908 C CA . VAL D 1 121 ? 11.00625 29.17472 42.59216 1.000 19.06335 151 VAL D CA 1
ATOM 3909 C C . VAL D 1 121 ? 10.18074 29.04488 43.85380 1.000 20.62951 151 VAL D C 1
ATOM 3910 O O . VAL D 1 121 ? 8.97561 28.77544 43.77532 1.000 22.56028 151 VAL D O 1
ATOM 3914 N N . GLY D 1 122 ? 10.82095 29.21246 45.00695 1.000 19.98698 152 GLY D N 1
ATOM 3915 C CA . GLY D 1 122 ? 10.15143 29.04624 46.28638 1.000 23.60715 152 GLY D CA 1
ATOM 3916 C C . GLY D 1 122 ? 10.22860 30.29074 47.14532 1.000 20.77091 152 GLY D C 1
ATOM 3917 O O . GLY D 1 122 ? 11.20099 31.04365 47.09317 1.000 21.59646 152 GLY D O 1
ATOM 3918 N N . PHE D 1 123 ? 9.18805 30.49157 47.96432 1.000 22.27148 153 PHE D N 1
ATOM 3919 C CA . PHE D 1 123 ? 9.19113 31.47206 49.04222 1.000 23.26668 153 PHE D CA 1
ATOM 3920 C C . PHE D 1 123 ? 8.77491 30.76899 50.32843 1.000 24.33974 153 PHE D C 1
ATOM 3921 O O . PHE D 1 123 ? 7.99134 29.81974 50.30052 1.000 25.06385 153 PHE D O 1
ATOM 3929 N N A LEU D 1 124 ? 9.29895 31.20382 51.47655 0.608 24.77697 154 LEU D N 1
ATOM 3930 N N B LEU D 1 124 ? 9.34309 31.25406 51.42739 0.392 24.79704 154 LEU D N 1
ATOM 3931 C CA A LEU D 1 124 ? 8.93914 30.58512 52.75719 0.608 27.45002 154 LEU D CA 1
ATOM 3932 C CA B LEU D 1 124 ? 8.98696 30.83905 52.77000 0.392 28.71590 154 LEU D CA 1
ATOM 3933 C C A LEU D 1 124 ? 8.22201 31.60357 53.63564 0.608 31.86663 154 LEU D C 1
ATOM 3934 C C B LEU D 1 124 ? 7.99990 31.82695 53.35361 0.392 32.12415 154 LEU D C 1
ATOM 3935 O O A LEU D 1 124 ? 8.80152 32.63587 53.98143 0.608 33.82787 154 LEU D O 1
ATOM 3936 O O B LEU D 1 124 ? 8.16873 33.04473 53.22404 0.392 28.08182 154 LEU D O 1
ATOM 3945 N N . LEU D 1 125 ? 6.97726 31.30140 54.00784 1.000 27.16124 155 LEU D N 1
ATOM 3946 C CA . LEU D 1 125 ? 6.09499 32.19874 54.73240 1.000 27.79988 155 LEU D CA 1
ATOM 3947 C C . LEU D 1 125 ? 6.06457 31.83124 56.20260 1.000 31.74172 155 LEU D C 1
ATOM 3948 O O . LEU D 1 125 ? 4.99452 31.67105 56.78148 1.000 33.27428 155 LEU D O 1
ATOM 3953 N N A GLU D 1 126 ? 7.23649 31.65373 56.81555 0.587 26.92069 156 GLU D N 1
ATOM 3954 N N B GLU D 1 126 ? 7.23577 31.70103 56.82514 0.413 27.05384 156 GLU D N 1
ATOM 3955 C CA A GLU D 1 126 ? 7.26427 31.24632 58.21664 0.587 26.26389 156 GLU D CA 1
ATOM 3956 C CA B GLU D 1 126 ? 7.27631 31.22129 58.20365 0.413 26.33712 156 GLU D CA 1
ATOM 3957 C C A GLU D 1 126 ? 6.79552 32.36662 59.12799 0.587 27.55161 156 GLU D C 1
ATOM 3958 C C B GLU D 1 126 ? 6.97658 32.31722 59.22402 0.413 28.21983 156 GLU D C 1
ATOM 3959 O O A GLU D 1 126 ? 5.97419 32.14241 60.02572 0.587 33.75755 156 GLU D O 1
ATOM 3960 O O B GLU D 1 126 ? 6.40133 32.02437 60.27749 0.413 31.64946 156 GLU D O 1
ATOM 3971 N N . ASP D 1 127 ? 7.34395 33.56725 58.94616 1.000 26.25201 157 ASP D N 1
ATOM 3972 C CA . ASP D 1 127 ? 7.11574 34.69157 59.86179 1.000 28.36727 157 ASP D CA 1
ATOM 3973 C C . ASP D 1 127 ? 6.29020 35.75368 59.13488 1.000 23.42010 157 ASP D C 1
ATOM 3974 O O . ASP D 1 127 ? 6.77439 36.39180 58.19486 1.000 26.29170 157 ASP D O 1
ATOM 3979 N N . ILE D 1 128 ? 5.03530 35.93564 59.54694 1.000 23.85163 158 ILE D N 1
ATOM 3980 C CA . ILE D 1 128 ? 4.23793 36.99529 58.94361 1.000 26.34913 158 ILE D CA 1
ATOM 3981 C C . ILE D 1 128 ? 4.30571 38.21617 59.85047 1.000 26.41109 158 ILE D C 1
ATOM 3982 O O . ILE D 1 128 ? 4.76988 39.28131 59.43666 1.000 27.70374 158 ILE D O 1
ATOM 3987 N N . GLN D 1 129 ? 3.87423 38.07140 61.10551 1.000 25.80515 159 GLN D N 1
ATOM 3988 C CA . GLN D 1 129 ? 3.91593 39.19651 62.04176 1.000 23.98018 159 GLN D CA 1
ATOM 3989 C C . GLN D 1 129 ? 4.22461 38.70904 63.45519 1.000 29.20384 159 GLN D C 1
ATOM 3990 O O . GLN D 1 129 ? 3.74058 39.25657 64.44924 1.000 32.90464 159 GLN D O 1
ATOM 3996 N N . ARG D 1 130 ? 5.09429 37.69828 63.54421 1.000 28.71555 160 ARG D N 1
ATOM 3997 C CA . ARG D 1 130 ? 5.48467 37.10797 64.82292 1.000 33.37982 160 ARG D CA 1
ATOM 3998 C C . ARG D 1 130 ? 6.16282 38.12725 65.73508 1.000 29.99596 160 ARG D C 1
ATOM 3999 O O . ARG D 1 130 ? 5.99716 38.08566 66.96204 1.000 32.61338 160 ARG D O 1
ATOM 4007 N N . THR D 1 131 ? 6.97957 39.00860 65.16405 1.000 32.25235 161 THR D N 1
ATOM 4008 C CA . THR D 1 131 ? 7.65338 40.03220 65.95975 1.000 37.35994 161 THR D CA 1
ATOM 4009 C C . THR D 1 131 ? 7.08859 41.42549 65.69197 1.000 46.23320 161 THR D C 1
ATOM 4010 O O . THR D 1 131 ? 7.31703 42.35616 66.47156 1.000 42.85410 161 THR D O 1
#

Radius of gyration: 26.63 Å; Cα contacts (8 Å, |Δi|>4): 1194; chains: 4; bounding box: 47×61×100 Å

Foldseek 3Di:
DVLVVQLVLQAVLFVVLLPDPLQQVLLPDPQSLVSPAVVQVVSCVVSVFPGWFKFWPQQQTSYTPDVVSRRVDGDDDDCPVQQVQDKDKDWDADPVGIKIKIKGFRAHPVGHGTIIIIIIHHPD/DDPLVVVLVLQQVLFVVQLPDPLQLVLLVPPQSLVSNAVVQVVSCVVSVFPGKWKFFLVQQTSYTPPVVSHRPHGPDDDCVQQQVQDWDWDQDVPKIKTKGFRADPVRGGTIMIIIIHDPPCDPPD/DLVVLLVLQAVLFAVLLPDPQQLVLLVDPQSLVSNAVVQVVSCVVSVFPGKFKFWLQQQTSYTPPVVCHRPDGDDDDCPVQQVQDKDWDWDADPVGIKIKIKGFRAHPVGHGTIIIIIIHHPDD/DDPPLVVVLVLQQVLFVVLLPDPLQLVLLVDPQSLVSVAVVFVVSCVVSVFPGKFKFWLVQQTSYTPPVVRHRPHGDDDDCPVQQVQDWDWDDVVGKIKIKHFHAHPVGHTTIMIITIHRDPPDPPD

Solvent-accessible surface area: 24423 Å² total